Protein AF-0000000075695155 (afdb_homodimer)

Sequence (478 aa):
MLAQQLSGANAMITNLSTLFKTANVPIPSGIAAAITMAAQLIACIVGGSLDGKVKRRIMWGISCSTCFVSLLIYALNQKFNWNTVLSIILIFIYQFGFGLALAPMPWYTSPEMFPPPLRPMDSSINSMTSWVGCFVVIFIYPAMQKGIGEFGAFLFFAADALFALIFGLIVIKEAIADEETTENLDSDEEEEKKDSSSTTPENKENNQKEPEQKEESSSSSSSSSKNLDNEDSGSGVNVMLAQQLSGANAMITNLSTLFKTANVPIPSGIAAAITMAAQLIACIVGGSLDGKVKRRIMWGISCSTCFVSLLIYALNQKFNWNTVLSIILIFIYQFGFGLALAPMPWYTSPEMFPPPLRPMDSSINSMTSWVGCFVVIFIYPAMQKGIGEFGAFLFFAADALFALIFGLIVIKEAIADEETTENLDSDEEEEKKDSSSTTPENKENNQKEPEQKEESSSSSSSSSKNLDNEDSGSGVNV

Organism: Trichomonas vaginalis (strain ATCC PRA-98 / G3) (NCBI:txid412133)

pLDDT: mean 72.45, std 27.02, range [15.88, 97.0]

Foldseek 3Di:
DLLLLQLCPLVCLVCQLVLLVVLVDPDRSVVLSVVLLVLLVVLLVVLVVCVPVDWLLVQLLQLLVQLLVLLLVLLVCQVVVDHSVSNSVSSSSNSSSSSNDSPCPCLVQQLVVDPPVCSVVSNVVVVVSNVVSSVCSNVCVVVCCVPVNPSRSSNSSSVSSVVSSVVCSPPRDGPCPCVVVVVVVVVVVVVVVVVVVVPPVPPPPPPPVPPDDPDPDDPPPDDDDDDDYYDDDDDDDDD/DLLLLQLCPLVCLVCQLVLLVVLVDPDRSVVLSVVLLVLLVVLLVVLVVCVPVDWLLVQLLQLLVQLLVLLLVLLVCQVVVDHSVSNSVSSSSNSSSSSNDSPCPCLVQQLVVDDPVCSVVSNVVVVVSNVVSSVCSNVCVVVCCVPVNPSRSSNSSSVSSVVSSVVCSPPRDGPCPCVVVVVVVCVVCVVVVVVVVVVPVPPPPPPPPDDDDDDDDPDDDDPDDPDDDDDDDDDDDDD

Secondary structure (DSSP, 8-state):
-HHHHTTSHHHHHHTHHHHHHHTT-SS-HHHHHHHHHHHHHHHHHHHHHHBTTB-HHHHHHHHHHHHHHHHHHHHHHHHHT--HHHHHHHHHHHHHHIIIIITTHHHHHSGGGS-GGGHHHHHHHHHHHHHHHHHHHHHHHHHHHHHTHHHHHHHHHHHHHHHHHHHHHHH------HHHHHHHHHHHHHHHHHHHHS-----------------------------------------/-HHHHTTSHHHHHHTHHHHHHHTT-SS-HHHHHHHHHHHHHHHHHHHHHHBTTB-HHHHHHHHHHHHHHHHHHHHHHHHHT--HHHHHHHHHHHHHHIIIIITTHHHHHSGGGS-GGGHHHHHHHHHHHHHHHHHHHHHHHHHHHHHTHHHHHHHHHHHHHHHHHHHHHHH------HHHHHHHHHHHHHHHHHHHHS-----------------------------------------

Radius of gyration: 39.99 Å; Cα contacts (8 Å, |Δi|>4): 546; chains: 2; bounding box: 169×106×79 Å

Solvent-accessible surface area (backbone atoms only — not comparable to full-atom values): 25422 Å² total; per-residue (Å²): 86,53,48,50,28,46,39,38,57,59,41,44,66,76,37,33,39,58,55,33,51,75,42,62,53,96,54,60,29,65,57,54,38,51,52,39,50,48,43,17,41,52,22,12,50,52,29,20,68,36,55,88,79,47,60,56,54,55,46,41,44,51,14,25,47,41,30,21,54,27,29,44,52,39,18,48,36,63,68,66,65,71,52,48,65,54,48,52,52,29,52,40,46,25,33,29,20,35,17,34,21,54,60,24,43,52,69,51,54,55,43,70,77,43,60,79,90,47,28,48,40,46,32,10,52,46,40,31,40,34,51,50,24,42,49,49,34,57,61,43,42,63,53,30,40,73,71,54,28,65,33,47,44,30,42,52,20,16,50,33,21,47,49,39,34,58,50,42,64,68,64,55,66,65,70,74,69,38,60,56,46,53,46,41,45,46,41,42,44,44,44,46,46,46,52,55,61,63,57,52,78,73,72,76,69,78,69,77,73,69,84,74,77,78,76,76,82,80,76,82,72,87,83,90,94,81,93,85,86,90,81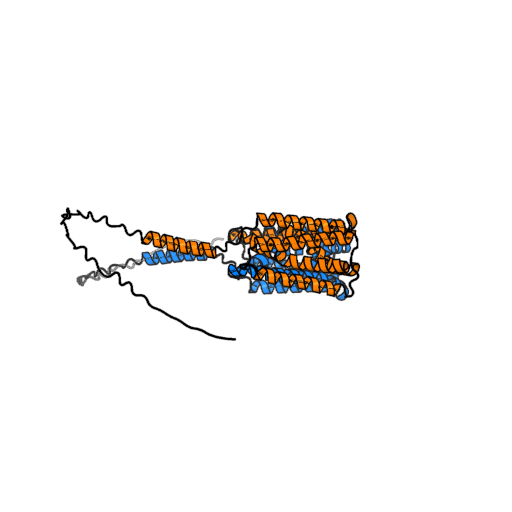,87,80,80,83,80,78,75,133,86,51,49,50,28,45,39,39,58,59,41,43,66,76,37,32,40,56,54,34,51,74,43,62,52,94,54,61,28,64,57,54,36,50,52,37,50,49,44,18,40,52,22,12,50,53,30,19,68,38,56,87,79,48,60,56,52,57,47,40,43,50,15,24,48,39,29,20,54,26,29,44,52,36,17,48,36,62,67,65,63,72,52,48,66,54,48,52,52,29,52,40,47,24,33,28,20,34,16,32,22,54,59,24,44,53,70,52,54,55,42,70,76,42,61,77,90,46,29,49,39,46,32,11,51,47,40,32,40,34,51,51,24,41,52,50,35,58,61,43,43,63,53,31,41,71,71,53,28,63,34,46,44,30,42,51,20,17,49,31,20,48,49,38,35,58,51,43,64,68,63,56,66,66,70,74,68,36,62,56,46,52,43,39,44,48,41,41,43,45,45,46,48,48,51,55,64,63,58,56,80,75,75,79,70,82,73,81,78,72,87,81,80,80,83,83,81,78,88,82,82,85,80,83,83,82,84,74,83,87,76,91,94,82,98,84,96,82,139

InterPro domains:
  IPR003663 Sugar/inositol transporter [PR00171] (4-14)
  IPR003663 Sugar/inositol transporter [PR00171] (88-109)
  IPR003663 Sugar/inositol transporter [PR00171] (111-123)
  IPR005828 Major facilitator, sugar transporter-like [PF00083] (2-175)
  IPR020846 Major facilitator superfamily domain [PS50850] (1-176)
  IPR036259 MFS transporter superfamily [G3DSA:1.20.1250.20] (1-196)
  IPR036259 MFS transporter superfamily [SSF103473] (5-177)
  IPR050549 Major Facilitator Superfamily Trehalose Transporter [PTHR48021] (1-175)

Structure (mmCIF, N/CA/C/O backbone):
data_AF-0000000075695155-model_v1
#
loop_
_entity.id
_entity.type
_entity.pdbx_description
1 polymer 'Major facilitator superfamily (MFS) profile domain-containing protein'
#
loop_
_atom_site.group_PDB
_atom_site.id
_atom_site.type_symbol
_atom_site.label_atom_id
_atom_site.label_alt_id
_atom_site.label_comp_id
_atom_site.label_asym_id
_atom_site.label_entity_id
_atom_site.label_seq_id
_atom_site.pdbx_PDB_ins_code
_atom_site.Cartn_x
_atom_site.Cartn_y
_atom_site.Cartn_z
_atom_site.occupancy
_atom_site.B_iso_or_equiv
_atom_site.auth_seq_id
_atom_site.auth_comp_id
_atom_site.auth_asym_id
_atom_site.auth_atom_id
_atom_site.pdbx_PDB_model_num
ATOM 1 N N . MET A 1 1 ? -2.428 1.471 11.227 1 89.19 1 MET A N 1
ATOM 2 C CA . MET A 1 1 ? -1.802 1.068 9.969 1 89.19 1 MET A CA 1
ATOM 3 C C . MET A 1 1 ? -1.722 -0.451 9.867 1 89.19 1 MET A C 1
ATOM 5 O O . MET A 1 1 ? -2.068 -1.024 8.828 1 89.19 1 MET A O 1
ATOM 9 N N . LEU A 1 2 ? -1.354 -1.045 10.938 1 87.69 2 LEU A N 1
ATOM 10 C CA . LEU A 1 2 ? -1.221 -2.498 10.922 1 87.69 2 LEU A CA 1
ATOM 11 C C . LEU A 1 2 ? -2.566 -3.164 10.656 1 87.69 2 LEU A C 1
ATOM 13 O O . LEU A 1 2 ? -2.656 -4.098 9.859 1 87.69 2 LEU A O 1
ATOM 17 N N . ALA A 1 3 ? -3.605 -2.65 11.305 1 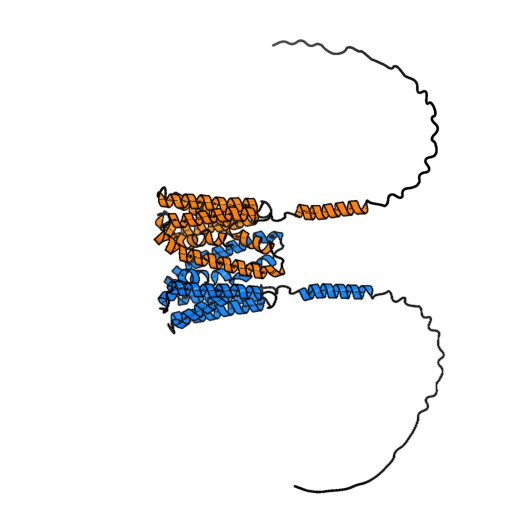88.62 3 ALA A N 1
ATOM 18 C CA . ALA A 1 3 ? -4.941 -3.211 11.117 1 88.62 3 ALA A CA 1
ATOM 19 C C . ALA A 1 3 ? -5.41 -3.051 9.68 1 88.62 3 ALA A C 1
ATOM 21 O O . ALA A 1 3 ? -6.125 -3.908 9.148 1 88.62 3 ALA A O 1
ATOM 22 N N . GLN A 1 4 ? -5.016 -1.999 9.023 1 88.5 4 GLN A N 1
ATOM 23 C CA . GLN A 1 4 ? -5.355 -1.769 7.621 1 88.5 4 GLN A CA 1
ATOM 24 C C . GLN A 1 4 ? -4.738 -2.834 6.719 1 88.5 4 GLN A C 1
ATOM 26 O O . GLN A 1 4 ? -5.418 -3.408 5.867 1 88.5 4 GLN A O 1
ATOM 31 N N . GLN A 1 5 ? -3.49 -3.174 7.035 1 87.19 5 GLN A N 1
ATOM 32 C CA . GLN A 1 5 ? -2.77 -4.082 6.148 1 87.19 5 GLN A CA 1
ATOM 33 C C . GLN A 1 5 ? -3.135 -5.535 6.438 1 87.19 5 GLN A C 1
ATOM 35 O O . GLN A 1 5 ? -3.119 -6.375 5.535 1 87.19 5 GLN A O 1
ATOM 40 N N . LEU A 1 6 ? -3.572 -5.773 7.668 1 89.38 6 LEU A N 1
ATOM 41 C CA . LEU A 1 6 ? -3.92 -7.141 8.039 1 89.38 6 LEU A CA 1
ATOM 42 C C . LEU A 1 6 ? -5.395 -7.418 7.773 1 89.38 6 LEU A C 1
ATOM 44 O O . LEU A 1 6 ? -5.891 -8.508 8.078 1 89.38 6 LEU A O 1
ATOM 48 N N . SER A 1 7 ? -6.098 -6.465 7.227 1 87.69 7 SER A N 1
ATOM 49 C CA . SER A 1 7 ? -7.531 -6.586 6.98 1 87.69 7 SER A CA 1
ATOM 50 C C . SER A 1 7 ? -7.816 -7.547 5.832 1 87.69 7 SER A C 1
ATOM 52 O O . SER A 1 7 ? -8.969 -7.91 5.59 1 87.69 7 SER A O 1
ATOM 54 N N . GLY A 1 8 ? -6.844 -8.031 5.148 1 84.12 8 GLY A N 1
ATOM 55 C CA . GLY A 1 8 ? -7.035 -9 4.086 1 84.12 8 GLY A CA 1
ATOM 56 C C . GLY A 1 8 ? -7.152 -8.367 2.713 1 84.12 8 GLY A C 1
ATOM 57 O O . GLY A 1 8 ? -7.355 -9.062 1.715 1 84.12 8 GLY A O 1
ATOM 58 N N . ALA A 1 9 ? -7.086 -7.027 2.668 1 85.62 9 ALA A N 1
ATOM 59 C CA . ALA A 1 9 ? -7.227 -6.332 1.39 1 85.62 9 ALA A CA 1
ATOM 60 C C . ALA A 1 9 ? -6.164 -6.789 0.395 1 85.62 9 ALA A C 1
ATOM 62 O O . ALA A 1 9 ? -6.473 -7.078 -0.764 1 85.62 9 ALA A O 1
ATOM 63 N N . ASN A 1 10 ? -4.973 -6.965 0.864 1 85.12 10 ASN A N 1
ATOM 64 C CA . ASN A 1 10 ? -3.889 -7.395 -0.014 1 85.12 10 ASN A CA 1
ATOM 65 C C . ASN A 1 10 ? -4.066 -8.844 -0.461 1 85.12 10 ASN A C 1
ATOM 67 O O . ASN A 1 10 ? -3.807 -9.18 -1.617 1 85.12 10 ASN A O 1
ATOM 71 N N . ALA A 1 11 ? -4.512 -9.672 0.415 1 84.5 11 ALA A N 1
ATOM 72 C CA . ALA A 1 11 ? -4.781 -11.07 0.072 1 84.5 11 ALA A CA 1
ATOM 73 C C . ALA A 1 11 ? -5.902 -11.172 -0.958 1 84.5 11 ALA A C 1
ATOM 75 O O . ALA A 1 11 ? -5.824 -11.977 -1.89 1 84.5 11 ALA A O 1
ATOM 76 N N . MET A 1 12 ? -6.875 -10.32 -0.727 1 83 12 MET A N 1
ATOM 77 C CA . MET A 1 12 ? -8.023 -10.336 -1.634 1 83 12 MET A CA 1
ATOM 78 C C . MET A 1 12 ? -7.625 -9.836 -3.02 1 83 12 MET A C 1
ATOM 80 O O . MET A 1 12 ? -7.984 -10.445 -4.027 1 83 12 MET A O 1
ATOM 84 N N . ILE A 1 13 ? -6.812 -8.836 -3.074 1 81.31 13 ILE A N 1
ATOM 85 C CA . ILE A 1 13 ? -6.426 -8.242 -4.352 1 81.31 13 ILE A CA 1
ATOM 86 C C . ILE A 1 13 ? -5.535 -9.203 -5.125 1 81.31 13 ILE A C 1
ATOM 88 O O . ILE A 1 13 ? -5.703 -9.391 -6.332 1 81.31 13 ILE A O 1
ATOM 92 N N . THR A 1 14 ? -4.688 -9.883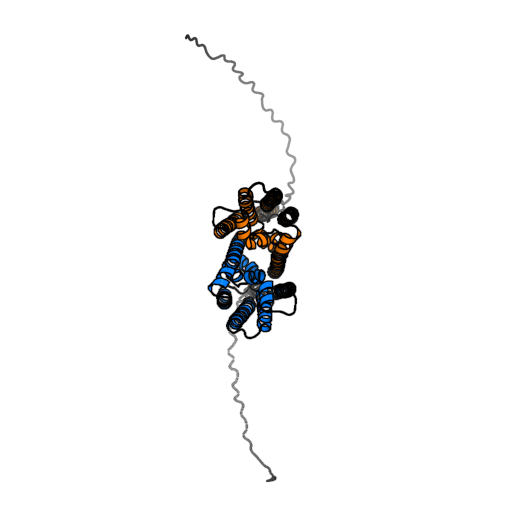 -4.414 1 82.56 14 THR A N 1
ATOM 93 C CA . THR A 1 14 ? -3.746 -10.789 -5.062 1 82.56 14 THR A CA 1
ATOM 94 C C . THR A 1 14 ? -4.449 -12.055 -5.527 1 82.56 14 THR A C 1
ATOM 96 O O . THR A 1 14 ? -3.971 -12.742 -6.434 1 82.56 14 THR A O 1
ATOM 99 N N . ASN A 1 15 ? -5.582 -12.344 -4.965 1 83.69 15 ASN A N 1
ATOM 100 C CA . ASN A 1 15 ? -6.281 -13.578 -5.297 1 83.69 15 ASN A CA 1
ATOM 101 C C . ASN A 1 15 ? -7.68 -13.305 -5.836 1 83.69 15 ASN A C 1
ATOM 103 O O . ASN A 1 15 ? -8.547 -14.18 -5.816 1 83.69 15 ASN A O 1
ATOM 107 N N . LEU A 1 16 ? -7.879 -12.148 -6.215 1 84.31 16 LEU A N 1
ATOM 108 C CA . LEU A 1 16 ? -9.219 -11.719 -6.594 1 84.31 16 LEU A CA 1
ATOM 109 C C . LEU A 1 16 ? -9.734 -12.531 -7.781 1 84.31 16 LEU A C 1
ATOM 111 O O . LEU A 1 16 ? -10.859 -13.031 -7.758 1 84.31 16 LEU A O 1
ATOM 115 N N . SER A 1 17 ? -8.922 -12.766 -8.758 1 82.5 17 SER A N 1
ATOM 116 C CA . SER A 1 17 ? -9.32 -13.516 -9.938 1 82.5 17 SER A CA 1
ATOM 117 C C . SER A 1 17 ? -9.594 -14.977 -9.602 1 82.5 17 SER A C 1
ATOM 119 O O . SER A 1 17 ? -10.547 -15.578 -10.109 1 82.5 17 SER A O 1
ATOM 121 N N . THR A 1 18 ? -8.812 -15.5 -8.766 1 81.69 18 THR A N 1
ATOM 122 C CA . THR A 1 18 ? -8.977 -16.891 -8.344 1 81.69 18 THR A CA 1
ATOM 123 C C . THR A 1 18 ? -10.258 -17.062 -7.527 1 81.69 18 THR A C 1
ATOM 125 O O . THR A 1 18 ? -10.961 -18.062 -7.664 1 81.69 18 THR A O 1
ATOM 128 N N . LEU A 1 19 ? -10.492 -16.078 -6.684 1 81.56 19 LEU A N 1
ATOM 129 C CA . LEU A 1 19 ? -11.711 -16.125 -5.879 1 81.56 19 LEU A CA 1
ATOM 130 C C . LEU A 1 19 ? -12.945 -16.109 -6.766 1 81.56 19 LEU A C 1
ATOM 132 O O . LEU A 1 19 ? -13.906 -16.844 -6.512 1 81.56 19 LEU A O 1
ATOM 136 N N . PHE A 1 20 ? -12.891 -15.383 -7.863 1 85.81 20 PHE A N 1
ATOM 137 C CA . PHE A 1 20 ? -14.039 -15.289 -8.758 1 85.81 20 PHE A CA 1
ATOM 138 C C . PHE A 1 20 ? -14.117 -16.5 -9.664 1 85.81 20 PHE A C 1
ATOM 140 O O . PHE A 1 20 ? -15.211 -16.922 -10.055 1 85.81 20 PHE A O 1
ATOM 147 N N . LYS A 1 21 ? -13.023 -17.062 -9.969 1 83 21 LYS A N 1
ATOM 148 C CA . LYS A 1 21 ? -13.016 -18.297 -10.742 1 83 21 LYS A CA 1
ATOM 149 C C . LYS A 1 21 ? -13.641 -19.438 -9.953 1 83 21 LYS A C 1
ATOM 151 O O . LYS A 1 21 ? -14.453 -20.203 -10.492 1 83 21 LYS A O 1
ATOM 156 N N . THR A 1 22 ? -13.273 -19.484 -8.719 1 78.19 22 THR A N 1
ATOM 157 C CA . THR A 1 22 ? -13.797 -20.547 -7.863 1 78.19 22 THR A CA 1
ATOM 158 C C . THR A 1 22 ? -15.297 -20.359 -7.617 1 78.19 22 THR A C 1
ATOM 160 O O . THR A 1 22 ? -16.031 -21.328 -7.477 1 78.19 22 THR A O 1
ATOM 163 N N . ALA A 1 23 ? -15.688 -19.094 -7.605 1 76.75 23 ALA A N 1
ATOM 164 C CA . ALA A 1 23 ? -17.094 -18.797 -7.406 1 76.75 23 ALA A CA 1
ATOM 165 C C . ALA A 1 23 ? -17.891 -19 -8.695 1 76.75 23 ALA A C 1
ATOM 167 O O . ALA A 1 23 ? -19.125 -18.906 -8.695 1 76.75 23 ALA A O 1
ATOM 168 N N . ASN A 1 24 ? -17.281 -19.297 -9.805 1 79.81 24 ASN A N 1
ATOM 169 C CA . ASN A 1 24 ? -17.891 -19.562 -11.094 1 79.81 24 ASN A CA 1
ATOM 170 C C . ASN A 1 24 ? -18.766 -18.391 -11.547 1 79.81 24 ASN A C 1
ATOM 172 O O . ASN A 1 24 ? -19.922 -18.594 -11.914 1 79.81 24 ASN A O 1
ATOM 176 N N . VAL A 1 25 ? -18.172 -17.281 -11.523 1 79.12 25 VAL A N 1
ATOM 177 C CA . VAL A 1 25 ? -18.891 -16.078 -11.961 1 79.12 25 VAL A CA 1
ATOM 178 C C . VAL A 1 25 ? -19.031 -16.094 -13.484 1 79.12 25 VAL A C 1
ATOM 180 O O . VAL A 1 25 ? -18.125 -16.547 -14.195 1 79.12 25 VAL A O 1
ATOM 183 N N . PRO A 1 26 ? -20.188 -15.656 -13.984 1 81.25 26 PRO A N 1
ATOM 184 C CA . PRO A 1 26 ? -20.484 -15.727 -15.422 1 81.25 26 PRO A CA 1
ATOM 185 C C . PRO A 1 26 ? -19.625 -14.773 -16.25 1 81.25 26 PRO A C 1
ATOM 187 O O . PRO A 1 26 ? -19.578 -14.875 -17.469 1 81.25 26 PRO A O 1
ATOM 190 N N . ILE A 1 27 ? -18.906 -13.891 -15.648 1 83.31 27 ILE A N 1
ATOM 191 C CA . ILE A 1 27 ? -18.031 -12.961 -16.344 1 83.31 27 ILE A CA 1
ATOM 192 C C . ILE A 1 27 ? -16.578 -13.344 -16.125 1 83.31 27 ILE A C 1
ATOM 194 O O . ILE A 1 27 ? -16.25 -14.023 -15.141 1 83.31 27 ILE A O 1
ATOM 198 N N . PRO A 1 28 ? -15.766 -12.961 -17.078 1 87.62 28 PRO A N 1
ATOM 199 C CA . PRO A 1 28 ? -14.344 -13.273 -16.859 1 87.62 28 PRO A CA 1
ATOM 200 C C . PRO A 1 28 ? -13.82 -12.766 -15.523 1 87.62 28 PRO A C 1
ATOM 202 O O . PRO A 1 28 ? -14.133 -11.641 -15.125 1 87.62 28 PRO A O 1
ATOM 205 N N . SER A 1 29 ? -13.086 -13.609 -14.828 1 86 29 SER A N 1
ATOM 206 C CA . SER A 1 29 ? -12.609 -13.352 -13.477 1 86 29 SER A CA 1
ATOM 207 C C . SER A 1 29 ? -11.773 -12.078 -13.414 1 86 29 SER A C 1
ATOM 209 O O . SER A 1 29 ? -11.812 -11.352 -12.422 1 86 29 SER A O 1
ATOM 211 N N . GLY A 1 30 ? -11.078 -11.773 -14.484 1 84.25 30 GLY A N 1
ATOM 212 C CA . GLY A 1 30 ? -10.273 -10.562 -14.531 1 84.25 30 GLY A CA 1
ATOM 213 C C . GLY A 1 30 ? -11.102 -9.297 -14.539 1 84.25 30 GLY A C 1
ATOM 214 O O . GLY A 1 30 ? -10.758 -8.312 -13.875 1 84.25 30 GLY A O 1
ATOM 215 N N . ILE A 1 31 ? -12.148 -9.375 -15.242 1 87 31 ILE A N 1
ATOM 216 C CA . ILE A 1 31 ? -13.031 -8.219 -15.344 1 87 31 ILE A CA 1
ATOM 217 C C . ILE A 1 31 ? -13.773 -8.016 -14.023 1 87 31 ILE A C 1
ATOM 219 O O . ILE A 1 31 ? -13.938 -6.883 -13.562 1 87 31 ILE A O 1
ATOM 223 N N . ALA A 1 32 ? -14.188 -9.125 -13.438 1 86.25 32 ALA A N 1
ATOM 224 C CA . ALA A 1 32 ? -14.852 -9.031 -12.141 1 86.25 32 ALA A CA 1
ATOM 225 C C . ALA A 1 32 ? -13.93 -8.406 -11.094 1 86.25 32 ALA A C 1
ATOM 227 O O . ALA A 1 32 ? -14.375 -7.605 -10.266 1 86.25 32 ALA A O 1
ATOM 228 N N . ALA A 1 33 ? -12.68 -8.766 -11.172 1 87.69 33 ALA A N 1
ATOM 229 C CA . ALA A 1 33 ? -11.68 -8.211 -10.258 1 87.69 33 ALA A CA 1
ATOM 230 C C . ALA A 1 33 ? -11.516 -6.711 -10.469 1 87.69 33 ALA A C 1
ATOM 232 O O . ALA A 1 33 ? -11.469 -5.945 -9.5 1 87.69 33 ALA A O 1
ATOM 233 N N . ALA A 1 34 ? -11.531 -6.32 -11.703 1 87.88 34 ALA A N 1
ATOM 234 C CA . ALA A 1 34 ? -11.367 -4.91 -12.039 1 87.88 34 ALA A CA 1
ATOM 235 C C . ALA A 1 34 ? -12.555 -4.086 -11.539 1 87.88 34 ALA A C 1
ATOM 237 O O . ALA A 1 34 ? -12.375 -2.982 -11.016 1 87.88 34 ALA A O 1
ATOM 238 N N . ILE A 1 35 ? -13.672 -4.625 -11.664 1 89.06 35 ILE A N 1
ATOM 239 C CA . ILE A 1 35 ? -14.883 -3.938 -11.227 1 89.06 35 ILE A CA 1
ATOM 240 C C . ILE A 1 35 ? -14.867 -3.775 -9.711 1 89.06 35 ILE A C 1
ATOM 242 O O . ILE A 1 35 ? -15.242 -2.721 -9.188 1 89.06 35 ILE A O 1
ATOM 246 N N . THR A 1 36 ? -14.461 -4.82 -9.062 1 89.44 36 THR A N 1
ATOM 247 C CA . THR A 1 36 ? -14.391 -4.793 -7.609 1 89.44 36 THR A CA 1
ATOM 248 C C . THR A 1 36 ? -13.398 -3.736 -7.133 1 89.44 36 THR A C 1
ATOM 250 O O . THR A 1 36 ? -13.68 -2.986 -6.195 1 89.44 36 THR A O 1
ATOM 253 N N . MET A 1 37 ? -12.305 -3.621 -7.812 1 89.88 37 MET A N 1
ATOM 254 C CA . MET A 1 37 ? -11.297 -2.627 -7.453 1 89.88 37 MET A CA 1
ATOM 255 C C . MET A 1 37 ? -11.797 -1.215 -7.746 1 89.88 37 MET A C 1
ATOM 257 O O . MET A 1 37 ? -11.5 -0.281 -6.996 1 89.88 37 MET A O 1
ATOM 261 N N . ALA A 1 38 ? -12.492 -1.107 -8.805 1 90.75 38 ALA A N 1
ATOM 262 C CA . ALA A 1 38 ? -13.07 0.191 -9.141 1 90.75 38 ALA A CA 1
ATOM 263 C C . ALA A 1 38 ? -14.016 0.67 -8.047 1 90.75 38 ALA A C 1
ATOM 265 O O . ALA A 1 38 ? -14.062 1.861 -7.727 1 90.75 38 ALA A O 1
ATOM 266 N N . ALA A 1 39 ? -14.727 -0.247 -7.535 1 89.88 39 ALA A N 1
ATOM 267 C CA . ALA A 1 39 ? -15.641 0.095 -6.449 1 89.88 39 ALA A CA 1
ATOM 268 C C . ALA A 1 39 ? -14.883 0.623 -5.238 1 89.88 39 ALA A C 1
ATOM 270 O O . ALA A 1 39 ? -15.312 1.579 -4.59 1 89.88 39 ALA A O 1
ATOM 271 N N . GLN A 1 40 ? -13.812 -0.006 -4.953 1 93.12 40 GLN A N 1
ATOM 272 C CA . GLN A 1 40 ? -12.984 0.443 -3.84 1 93.12 40 GLN A CA 1
ATOM 273 C C . GLN A 1 40 ? -12.445 1.852 -4.09 1 93.12 40 GLN A C 1
ATOM 275 O O . GLN A 1 40 ? -12.391 2.67 -3.168 1 93.12 40 GLN A O 1
ATOM 280 N N . LEU A 1 41 ? -12.117 2.17 -5.32 1 92.56 41 LEU A N 1
ATOM 281 C CA . LEU A 1 41 ? -11.586 3.479 -5.68 1 92.56 41 LEU A CA 1
ATOM 282 C C . LEU A 1 41 ? -12.633 4.566 -5.504 1 92.56 41 LEU A C 1
ATOM 284 O O . LEU A 1 41 ? -12.336 5.648 -4.996 1 92.56 41 LEU A O 1
ATOM 288 N N . ILE A 1 42 ? -13.766 4.254 -5.867 1 93.44 42 ILE A N 1
ATOM 289 C CA . ILE A 1 42 ? -14.867 5.195 -5.711 1 93.44 42 ILE A CA 1
ATOM 290 C C . ILE A 1 42 ? -15.133 5.441 -4.227 1 93.44 42 ILE A C 1
ATOM 292 O O . ILE A 1 42 ? -15.352 6.582 -3.809 1 93.44 42 ILE A O 1
ATOM 296 N N . ALA A 1 43 ? -15.062 4.418 -3.492 1 95 43 ALA A N 1
ATOM 297 C CA . ALA A 1 43 ? -15.289 4.535 -2.055 1 95 43 ALA A CA 1
ATOM 298 C C . ALA A 1 43 ? -14.234 5.418 -1.398 1 95 43 ALA A C 1
ATOM 300 O O . ALA A 1 43 ? -14.531 6.172 -0.469 1 95 43 ALA A O 1
ATOM 301 N N . CYS A 1 44 ? -13.055 5.336 -1.899 1 93.5 44 CYS A N 1
ATOM 302 C CA . CYS A 1 44 ? -11.984 6.168 -1.365 1 93.5 44 CYS A CA 1
ATOM 303 C C . CYS A 1 44 ? -12.289 7.645 -1.558 1 93.5 44 CYS A C 1
ATOM 305 O O . CYS A 1 44 ? -12.148 8.438 -0.627 1 93.5 44 CYS A O 1
ATOM 307 N N . ILE A 1 45 ? -12.742 7.965 -2.695 1 92.81 45 ILE A N 1
ATOM 308 C CA . ILE A 1 45 ? -13.055 9.352 -3.012 1 92.81 45 ILE A CA 1
ATOM 309 C C . ILE A 1 45 ? -14.234 9.82 -2.166 1 92.81 45 ILE A C 1
ATOM 311 O O . ILE A 1 45 ? -14.227 10.938 -1.638 1 92.81 45 ILE A O 1
ATOM 315 N N . VAL A 1 46 ? -15.164 8.969 -2.029 1 92.44 46 VAL A N 1
ATOM 316 C CA . VAL A 1 46 ? -16.328 9.289 -1.212 1 92.44 46 VAL A CA 1
ATOM 317 C C . VAL A 1 46 ? -15.898 9.516 0.236 1 92.44 46 VAL A C 1
ATOM 319 O O . VAL A 1 46 ? -16.312 10.484 0.873 1 92.44 46 VAL A O 1
ATOM 322 N N . GLY A 1 47 ? -15.047 8.672 0.752 1 91.44 47 GLY A N 1
ATOM 323 C CA . GLY A 1 47 ? -14.555 8.805 2.115 1 91.44 47 GLY A CA 1
ATOM 324 C C . GLY A 1 47 ? -13.812 10.109 2.355 1 91.44 47 GLY A C 1
ATOM 325 O O . GLY A 1 47 ? -14.047 10.789 3.357 1 91.44 47 GLY A O 1
ATOM 326 N N . GLY A 1 48 ? -12.961 10.453 1.387 1 89.5 48 GLY A N 1
ATOM 327 C CA . GLY A 1 48 ? -12.219 11.695 1.497 1 89.5 48 GLY A CA 1
ATOM 328 C C . GLY A 1 48 ? -13.102 12.922 1.469 1 89.5 48 GLY A C 1
ATOM 329 O O . GLY A 1 48 ? -12.852 13.898 2.182 1 89.5 48 GLY A O 1
ATOM 330 N N . SER A 1 49 ? -14.148 12.859 0.708 1 89.94 49 SER A N 1
ATOM 331 C CA . SER A 1 49 ? -15.062 13.992 0.579 1 89.94 49 SER A CA 1
ATOM 332 C C . SER A 1 49 ? -15.938 14.141 1.814 1 89.94 49 SER A C 1
ATOM 334 O O . SER A 1 49 ? -16.469 15.219 2.08 1 89.94 49 SER A O 1
ATOM 336 N N . LEU A 1 50 ? -16.031 13.133 2.545 1 89.56 50 LEU A N 1
ATOM 337 C CA . LEU A 1 50 ? -16.875 13.156 3.729 1 89.56 50 LEU A CA 1
ATOM 338 C C . LEU A 1 50 ? -16.109 13.641 4.945 1 89.56 50 LEU A C 1
ATOM 340 O O . LEU A 1 50 ? -16.703 13.953 5.98 1 89.56 50 LEU A O 1
ATOM 344 N N . ASP A 1 51 ? -14.812 13.742 4.676 1 84.06 51 ASP A N 1
ATOM 345 C CA . ASP A 1 51 ? -14.008 14.211 5.797 1 84.06 51 ASP A CA 1
ATOM 346 C C . ASP A 1 51 ? -14.297 15.68 6.105 1 84.06 51 ASP A C 1
ATOM 348 O O . ASP A 1 51 ? -14.312 16.516 5.199 1 84.06 51 ASP A O 1
ATOM 352 N N . GLY A 1 52 ? -14.664 16.094 7.285 1 79.75 52 GLY A N 1
ATOM 353 C CA . GLY A 1 52 ? -15.07 17.438 7.688 1 79.75 52 GLY A CA 1
ATOM 354 C C . GLY A 1 52 ? -16.578 17.594 7.812 1 79.75 52 GLY A C 1
ATOM 355 O O . GLY A 1 52 ? -17.062 18.5 8.492 1 79.75 52 GLY A O 1
ATOM 356 N N . LYS A 1 53 ? -17.281 16.703 7.109 1 86.88 53 LYS A N 1
ATOM 357 C CA . LYS A 1 53 ? -18.734 16.75 7.164 1 86.88 53 LYS A CA 1
ATOM 358 C C . LYS A 1 53 ? -19.281 15.75 8.18 1 86.88 53 LYS A C 1
ATOM 360 O O . LYS A 1 53 ? -20.328 15.984 8.789 1 86.88 53 LYS A O 1
ATOM 365 N N . VAL A 1 54 ? -18.547 14.641 8.25 1 88.62 54 VAL A N 1
ATOM 366 C CA . VAL A 1 54 ? -18.922 13.578 9.172 1 88.62 54 VAL A CA 1
ATOM 367 C C . VAL A 1 54 ? -17.797 13.336 10.164 1 88.62 54 VAL A C 1
ATOM 369 O O . VAL A 1 54 ? -16.609 13.453 9.82 1 88.62 54 VAL A O 1
ATOM 372 N N . LYS A 1 55 ? -18.219 12.977 11.359 1 88.31 55 LYS A N 1
ATOM 373 C CA . LYS A 1 55 ? -17.219 12.648 12.367 1 88.31 55 LYS A CA 1
ATOM 374 C C . LYS A 1 55 ? -16.359 11.469 11.93 1 88.31 55 LYS A C 1
ATOM 376 O O . LYS A 1 55 ? -16.875 10.484 11.398 1 88.31 55 LYS A O 1
ATOM 381 N N . ARG A 1 56 ? -15.117 11.57 12.164 1 89.31 56 ARG A N 1
ATOM 382 C CA . ARG A 1 56 ? -14.164 10.547 11.742 1 89.31 56 ARG A CA 1
ATOM 383 C C . ARG A 1 56 ? -14.43 9.227 12.461 1 89.31 56 ARG A C 1
ATOM 385 O O . ARG A 1 56 ? -14.266 8.156 11.875 1 89.31 56 ARG A O 1
ATOM 392 N N . ARG A 1 57 ? -14.914 9.336 13.695 1 89.69 57 ARG A N 1
ATOM 393 C CA . ARG A 1 57 ? -15.18 8.117 14.453 1 89.69 57 ARG A CA 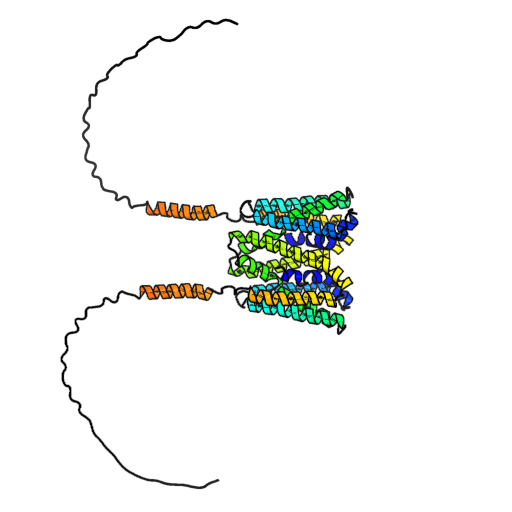1
ATOM 394 C C . ARG A 1 57 ? -16.344 7.34 13.844 1 89.69 57 ARG A C 1
ATOM 396 O O . ARG A 1 57 ? -16.328 6.105 13.82 1 89.69 57 ARG A O 1
ATOM 403 N N . ILE A 1 58 ? -17.281 8.047 13.344 1 90.62 58 ILE A N 1
ATOM 404 C CA . ILE A 1 58 ? -18.453 7.422 12.727 1 90.62 58 ILE A CA 1
ATOM 405 C C . ILE A 1 58 ? -18.062 6.812 11.383 1 90.62 58 ILE A C 1
ATOM 407 O O . ILE A 1 58 ? -18.453 5.691 11.062 1 90.62 58 ILE A O 1
ATOM 411 N N . MET A 1 59 ? -17.297 7.551 10.664 1 92.88 59 MET A N 1
ATOM 412 C CA . MET A 1 59 ? -16.859 7.043 9.367 1 92.88 59 MET A CA 1
ATOM 413 C C . MET A 1 59 ? -16 5.789 9.539 1 92.88 59 MET A C 1
ATOM 415 O O . MET A 1 59 ? -16.172 4.816 8.797 1 92.88 59 MET A O 1
ATOM 419 N N . TRP A 1 60 ? -15.109 5.855 10.5 1 93.88 60 TRP A N 1
ATOM 420 C CA . TRP A 1 60 ? -14.273 4.695 10.805 1 93.88 60 TRP A CA 1
ATOM 421 C C . TRP A 1 60 ? -15.133 3.508 11.234 1 93.88 60 TRP A C 1
ATOM 423 O O . TRP A 1 60 ? -14.922 2.385 10.773 1 93.88 60 TRP A O 1
ATOM 433 N N . GLY A 1 61 ? -16.141 3.797 12.047 1 94.06 61 GLY A N 1
ATOM 434 C CA . GLY A 1 61 ? -17.031 2.748 12.516 1 94.06 61 GLY A CA 1
ATOM 435 C C . GLY A 1 61 ? -17.812 2.084 11.391 1 94.06 61 GLY A C 1
ATOM 436 O O . GLY A 1 61 ? -17.938 0.858 11.359 1 94.06 61 GLY A O 1
ATOM 437 N N . ILE A 1 62 ? -18.266 2.842 10.492 1 94.56 62 ILE A N 1
ATOM 438 C CA . ILE A 1 62 ? -19.031 2.322 9.367 1 94.56 62 ILE A CA 1
ATOM 439 C C . ILE A 1 62 ? -18.141 1.467 8.477 1 94.56 62 ILE A C 1
ATOM 441 O O . ILE A 1 62 ? -18.516 0.369 8.062 1 94.56 62 ILE A O 1
ATOM 445 N N . SER A 1 63 ? -16.953 1.992 8.211 1 95.69 63 SER A N 1
ATOM 446 C CA . SER A 1 63 ? -16 1.279 7.363 1 95.69 63 SER A CA 1
ATOM 447 C C . SER A 1 63 ? -15.602 -0.056 7.98 1 95.69 63 SER A C 1
ATOM 449 O O . SER A 1 63 ? -15.742 -1.105 7.352 1 95.69 63 SER A O 1
ATOM 451 N N . CYS A 1 64 ? -15.258 -0.086 9.227 1 95.94 64 CYS A N 1
ATOM 452 C CA . CYS A 1 64 ? -14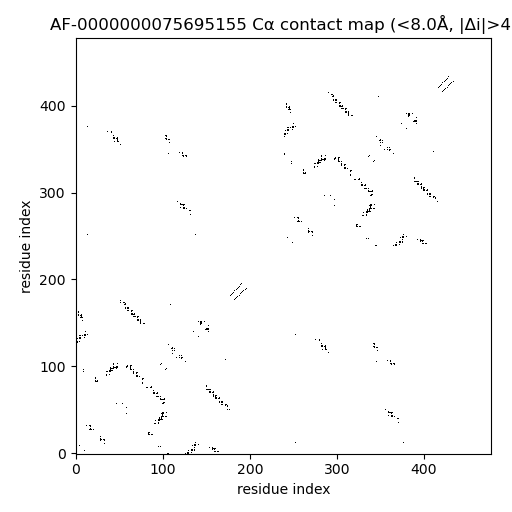.781 -1.293 9.891 1 95.94 64 CYS A CA 1
ATOM 453 C C . CYS A 1 64 ? -15.922 -2.283 10.102 1 95.94 64 CYS A C 1
ATOM 455 O O . CYS A 1 64 ? -15.727 -3.494 9.969 1 95.94 64 CYS A O 1
ATOM 457 N N . SER A 1 65 ? -17.109 -1.771 10.438 1 96.75 65 SER A N 1
ATOM 458 C CA . SER A 1 65 ? -18.25 -2.656 10.633 1 96.75 65 SER A CA 1
ATOM 459 C C . SER A 1 65 ? -18.656 -3.34 9.328 1 96.75 65 SER A C 1
ATOM 461 O O . SER A 1 65 ? -18.969 -4.531 9.32 1 96.75 65 SER A O 1
ATOM 463 N N . THR A 1 66 ? -18.688 -2.531 8.328 1 97 66 THR A N 1
ATOM 464 C CA . THR A 1 66 ? -19 -3.096 7.02 1 97 66 THR A CA 1
ATOM 465 C C . THR A 1 66 ? -18 -4.184 6.641 1 97 66 THR A C 1
ATOM 467 O O . THR A 1 66 ? -18.391 -5.25 6.156 1 97 66 THR A O 1
ATOM 470 N N . CYS A 1 67 ? -16.703 -3.975 6.902 1 96.31 67 CYS A N 1
ATOM 471 C CA . CYS A 1 67 ? -15.672 -4.961 6.602 1 96.31 67 CYS A CA 1
ATOM 472 C C . CYS A 1 67 ? -15.836 -6.199 7.477 1 96.31 67 CYS A C 1
ATOM 474 O O . CYS A 1 67 ? -15.742 -7.324 6.984 1 96.31 67 CYS A O 1
ATOM 476 N N . PHE A 1 68 ? -16.156 -5.984 8.734 1 96.94 68 PHE A N 1
ATOM 477 C CA . PHE A 1 68 ? -16.297 -7.098 9.664 1 96.94 68 PHE A CA 1
ATOM 478 C C . PHE A 1 68 ? -17.469 -7.988 9.273 1 96.94 68 PHE A C 1
ATOM 480 O O . PHE A 1 68 ? -17.312 -9.203 9.156 1 96.94 68 PHE A O 1
ATOM 487 N N . VAL A 1 69 ? -18.609 -7.387 9.023 1 96.94 69 VAL A N 1
ATOM 488 C CA . VAL A 1 69 ? -19.828 -8.141 8.734 1 96.94 69 VAL A CA 1
ATOM 489 C C . VAL A 1 69 ? -19.672 -8.867 7.398 1 96.94 69 VAL A C 1
ATOM 491 O O . VAL A 1 69 ? -20.031 -10.039 7.277 1 96.94 69 VAL A O 1
ATOM 494 N N . SER A 1 70 ? -19.156 -8.219 6.418 1 95.88 70 SER A N 1
ATOM 495 C CA . SER A 1 70 ? -19 -8.828 5.102 1 95.88 70 SER A CA 1
ATOM 496 C C . SER A 1 70 ? -18.016 -10 5.145 1 95.88 70 SER A C 1
ATOM 498 O O . SER A 1 70 ? -18.281 -11.055 4.562 1 95.88 70 SER A O 1
ATOM 500 N N . LEU A 1 71 ? -16.906 -9.836 5.906 1 95 71 LEU A N 1
ATOM 501 C C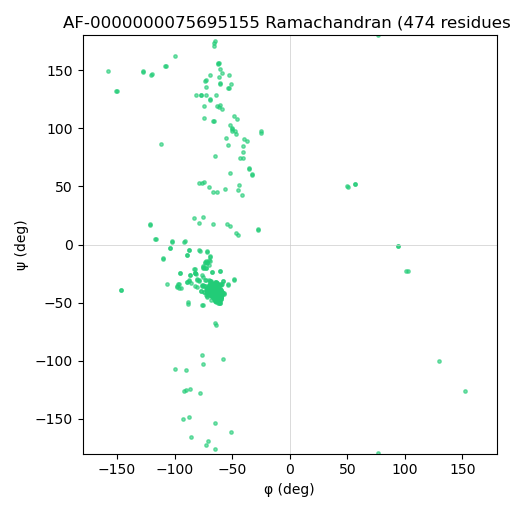A . LEU A 1 71 ? -15.906 -10.898 6 1 95 71 LEU A CA 1
ATOM 502 C C . LEU A 1 71 ? -16.453 -12.086 6.789 1 95 71 LEU A C 1
ATOM 504 O O . LEU A 1 71 ? -16.172 -13.242 6.457 1 95 71 LEU A O 1
ATOM 508 N N . LEU A 1 72 ? -17.219 -11.773 7.809 1 95.06 72 LEU A N 1
ATOM 509 C CA . LEU A 1 72 ? -17.812 -12.836 8.617 1 95.06 72 LEU A CA 1
ATOM 510 C C . LEU A 1 72 ? -18.797 -13.664 7.797 1 95.06 72 LEU A C 1
ATOM 512 O O . LEU A 1 72 ? -18.734 -14.898 7.809 1 95.06 72 LEU A O 1
ATOM 516 N N . ILE A 1 73 ? -19.672 -13 7.074 1 95.12 73 ILE A N 1
ATOM 517 C CA . ILE A 1 73 ? -20.656 -13.695 6.258 1 95.12 73 ILE A CA 1
ATOM 518 C C . ILE A 1 73 ? -19.953 -14.445 5.129 1 95.12 73 ILE A C 1
ATOM 520 O O . ILE A 1 73 ? -20.359 -15.555 4.758 1 95.12 73 ILE A O 1
ATOM 524 N N . TYR A 1 74 ? -18.906 -13.82 4.613 1 92.25 74 TYR A N 1
ATOM 525 C CA . TYR A 1 74 ? -18.141 -14.484 3.564 1 92.25 74 TYR A CA 1
ATOM 526 C C . TYR A 1 74 ? -17.516 -15.773 4.078 1 92.25 74 TYR A C 1
ATOM 528 O O . TYR A 1 74 ? -17.562 -16.797 3.404 1 92.25 74 TYR A O 1
ATOM 536 N N . ALA A 1 75 ? -16.891 -15.688 5.238 1 91.88 75 ALA A N 1
ATOM 537 C CA . ALA A 1 75 ? -16.281 -16.875 5.84 1 91.88 75 ALA A CA 1
ATOM 538 C C . ALA A 1 75 ? -17.312 -17.984 6.035 1 91.88 75 ALA A C 1
ATOM 540 O O . ALA A 1 75 ? -17.047 -19.141 5.719 1 91.88 75 ALA A O 1
ATOM 541 N N . LEU A 1 76 ? -18.469 -17.625 6.48 1 92.19 76 LEU A N 1
ATOM 542 C CA . LEU A 1 76 ? -19.531 -18.594 6.707 1 92.19 76 LEU A CA 1
ATOM 543 C C . LEU A 1 76 ? -20.047 -19.156 5.387 1 92.19 76 LEU A C 1
ATOM 545 O O . LEU A 1 76 ? -20.406 -20.344 5.309 1 92.19 76 LEU A O 1
ATOM 549 N N . ASN A 1 77 ? -20.125 -18.281 4.418 1 90.25 77 ASN A N 1
ATOM 550 C CA . ASN A 1 77 ? -20.547 -18.734 3.102 1 90.25 77 ASN A CA 1
ATOM 551 C C . ASN A 1 77 ? -19.562 -19.75 2.512 1 90.25 77 ASN A C 1
ATOM 553 O O . ASN A 1 77 ? -19.969 -20.672 1.798 1 90.25 77 ASN A O 1
ATOM 557 N N . GLN A 1 78 ? -18.312 -19.594 2.803 1 85.5 78 GLN A N 1
ATOM 558 C CA . GLN A 1 78 ? -17.312 -20.516 2.311 1 85.5 78 GLN A CA 1
ATOM 559 C C . GLN A 1 78 ? -17.391 -21.859 3.055 1 85.5 78 GLN A C 1
ATOM 561 O O . GLN A 1 78 ? -17.094 -22.906 2.486 1 85.5 78 GLN A O 1
ATOM 566 N N . LYS A 1 79 ? -17.781 -21.781 4.246 1 86.31 79 LYS A N 1
ATOM 567 C CA . LYS A 1 79 ? -17.906 -23 5.043 1 86.31 79 LYS A CA 1
ATOM 568 C C . LYS A 1 79 ? -19.172 -23.781 4.672 1 86.31 79 LYS A C 1
ATOM 570 O O . LYS A 1 79 ? -19.125 -25 4.512 1 86.31 79 LYS A O 1
ATOM 575 N N . PHE A 1 80 ? -20.25 -23.062 4.441 1 87.38 80 PHE A N 1
ATOM 576 C CA . PHE A 1 80 ? -21.547 -23.734 4.258 1 87.38 80 PHE A CA 1
ATOM 577 C C . PHE A 1 80 ? -21.938 -23.766 2.787 1 87.38 80 PHE A C 1
ATOM 579 O O . PHE A 1 80 ? -22.922 -24.391 2.412 1 87.38 80 PHE A O 1
ATOM 586 N N . ASN A 1 81 ? -21.125 -23.156 1.92 1 81.56 81 ASN A N 1
ATOM 587 C CA . ASN A 1 81 ? -21.344 -23.156 0.477 1 81.56 81 ASN A CA 1
ATOM 588 C C . ASN A 1 81 ? -22.766 -22.734 0.122 1 81.56 81 ASN A C 1
ATOM 590 O O . ASN A 1 81 ? -23.453 -23.422 -0.631 1 81.56 81 ASN A O 1
ATOM 594 N N . TRP A 1 82 ? -23.25 -21.641 0.669 1 78 82 TRP A N 1
ATOM 595 C CA . TRP A 1 82 ? -24.609 -21.141 0.45 1 78 82 TRP A CA 1
ATOM 596 C C . TRP A 1 82 ? -24.812 -20.75 -1.008 1 78 82 TRP A C 1
ATOM 598 O O . TRP A 1 82 ? -25.719 -21.25 -1.674 1 78 82 TRP A O 1
ATOM 608 N N . ASN A 1 83 ? -24.188 -19.703 -1.491 1 79.75 83 ASN A N 1
ATOM 609 C CA . ASN A 1 83 ? -24.375 -19.125 -2.82 1 79.75 83 ASN A CA 1
ATOM 610 C C . ASN A 1 83 ? -23.094 -18.469 -3.33 1 79.75 83 ASN A C 1
ATOM 612 O O . ASN A 1 83 ? -22.453 -17.719 -2.605 1 79.75 83 ASN A O 1
ATOM 616 N N . THR A 1 84 ? -22.828 -18.797 -4.457 1 79.12 84 THR A N 1
ATOM 617 C CA . THR A 1 84 ? -21.641 -18.25 -5.117 1 79.12 84 THR A CA 1
ATOM 618 C C . THR A 1 84 ? -21.797 -16.75 -5.367 1 79.12 84 THR A C 1
ATOM 620 O O . THR A 1 84 ? -20.844 -15.992 -5.227 1 79.12 84 THR A O 1
ATOM 623 N N . VAL A 1 85 ? -23.016 -16.406 -5.629 1 82.12 85 VAL A N 1
ATOM 624 C CA . VAL A 1 85 ? -23.281 -15.008 -5.922 1 82.12 85 VAL A CA 1
ATOM 625 C C . VAL A 1 85 ? -23.094 -14.172 -4.66 1 82.12 85 VAL A C 1
ATOM 627 O O . VAL A 1 85 ? -22.641 -13.031 -4.727 1 82.12 85 VAL A O 1
ATOM 630 N N . LEU A 1 86 ? -23.375 -14.805 -3.588 1 87.06 86 LEU A N 1
ATOM 631 C CA . LEU A 1 86 ? -23.219 -14.117 -2.311 1 87.06 86 LEU A CA 1
ATOM 632 C C . LEU A 1 86 ? -21.75 -13.773 -2.055 1 87.06 86 LEU A C 1
ATOM 634 O O . LEU A 1 86 ? -21.438 -12.703 -1.525 1 87.06 86 LEU A O 1
ATOM 638 N N . SER A 1 87 ? -20.875 -14.664 -2.469 1 86 87 SER A N 1
ATOM 639 C CA . SER A 1 87 ? -19.438 -14.43 -2.299 1 86 87 SER A CA 1
ATOM 640 C C . SER A 1 87 ? -19 -13.195 -3.072 1 86 87 SER A C 1
ATOM 642 O O . SER A 1 87 ? -18.234 -12.367 -2.555 1 86 87 SER A O 1
ATOM 644 N N . ILE A 1 88 ? -19.594 -13.008 -4.195 1 85.44 88 ILE A N 1
ATOM 645 C CA . ILE A 1 88 ? -19.219 -11.891 -5.055 1 85.44 88 ILE A CA 1
ATOM 646 C C . ILE A 1 88 ? -19.703 -10.578 -4.445 1 85.44 88 ILE A C 1
ATOM 648 O O . ILE A 1 88 ? -18.953 -9.609 -4.371 1 85.44 88 ILE A O 1
ATOM 652 N N . ILE A 1 89 ? -20.828 -10.617 -4.023 1 89.5 89 ILE A N 1
ATOM 653 C CA . ILE A 1 89 ? -21.438 -9.422 -3.457 1 89.5 89 ILE A CA 1
ATOM 654 C C . ILE A 1 89 ? -20.703 -9.023 -2.182 1 89.5 89 ILE A C 1
ATOM 656 O O . ILE A 1 89 ? -20.453 -7.836 -1.945 1 89.5 89 ILE A O 1
ATOM 660 N N . LEU A 1 90 ? -20.344 -10.016 -1.419 1 92.06 90 LEU A N 1
ATOM 661 C CA . LEU A 1 90 ? -19.672 -9.75 -0.15 1 92.06 90 LEU A CA 1
ATOM 662 C C . LEU A 1 90 ? -18.266 -9.195 -0.381 1 92.06 90 LEU A C 1
ATOM 664 O O . LEU A 1 90 ? -17.812 -8.328 0.367 1 92.06 90 LEU A O 1
ATOM 668 N N . ILE A 1 91 ? -17.609 -9.68 -1.418 1 89.81 91 ILE A N 1
ATOM 669 C CA . ILE A 1 91 ? -16.281 -9.148 -1.762 1 89.81 91 ILE A CA 1
ATOM 670 C C . ILE A 1 91 ? -16.422 -7.691 -2.203 1 89.81 91 ILE A C 1
ATOM 672 O O . ILE A 1 91 ? -15.609 -6.848 -1.824 1 89.81 91 ILE A O 1
ATOM 676 N N . PHE A 1 92 ? -17.5 -7.449 -2.918 1 91.62 92 PHE A N 1
ATOM 677 C CA . PHE A 1 92 ? -17.781 -6.094 -3.381 1 91.62 92 PHE A CA 1
ATOM 678 C C . PHE A 1 92 ? -18.031 -5.16 -2.203 1 91.62 92 PHE A C 1
ATOM 680 O O . PHE A 1 92 ? -17.484 -4.062 -2.141 1 91.62 92 PHE A O 1
ATOM 687 N N . ILE A 1 93 ? -18.781 -5.586 -1.324 1 94.31 93 ILE A N 1
ATOM 688 C CA . ILE A 1 93 ? -19.125 -4.785 -0.158 1 94.31 93 ILE A CA 1
ATOM 689 C C . ILE A 1 93 ? -17.906 -4.582 0.723 1 94.31 93 ILE A C 1
ATOM 691 O O . ILE A 1 93 ? -17.688 -3.494 1.268 1 94.31 93 ILE A O 1
ATOM 695 N N . TYR A 1 94 ? -17.141 -5.582 0.867 1 95.25 94 TYR A N 1
ATOM 696 C CA . TYR A 1 94 ? -15.906 -5.488 1.648 1 95.25 94 TYR A CA 1
ATOM 697 C C . TYR A 1 94 ? -14.969 -4.434 1.067 1 95.25 94 TYR A C 1
ATOM 699 O O . TYR A 1 94 ? -14.461 -3.578 1.794 1 95.25 94 TYR A O 1
ATOM 707 N N . GLN A 1 95 ? -14.844 -4.551 -0.222 1 93.31 95 GLN A N 1
ATOM 708 C CA . GLN A 1 95 ? -13.922 -3.633 -0.875 1 93.31 95 GLN A CA 1
ATOM 709 C C . GLN A 1 95 ? -14.422 -2.195 -0.794 1 93.31 95 GLN A C 1
ATOM 711 O O . GLN A 1 95 ? -13.633 -1.264 -0.617 1 93.31 95 GLN A O 1
ATOM 716 N N . PHE A 1 96 ? -15.695 -2.027 -0.934 1 94.25 96 PHE A N 1
ATOM 717 C CA . PHE A 1 96 ? -16.297 -0.702 -0.814 1 94.25 96 PHE A CA 1
ATOM 718 C C . PHE A 1 96 ? -16.125 -0.161 0.602 1 94.25 96 PHE A C 1
ATOM 720 O O . PHE A 1 96 ? -15.742 0.996 0.79 1 94.25 96 PHE A O 1
ATOM 727 N N . GLY A 1 97 ? -16.406 -0.987 1.575 1 95.25 97 GLY A N 1
ATOM 728 C CA . GLY A 1 97 ? -16.234 -0.596 2.967 1 95.25 97 GLY A CA 1
ATOM 729 C C . GLY A 1 97 ? -14.789 -0.281 3.328 1 95.25 97 GLY A C 1
ATOM 730 O O . GLY A 1 97 ? -14.523 0.681 4.051 1 95.25 97 GLY A O 1
ATOM 731 N N . PHE A 1 98 ? -13.898 -1.032 2.807 1 95.38 98 PHE A N 1
ATOM 732 C CA . PHE A 1 98 ? -12.477 -0.835 3.053 1 95.38 98 PHE A CA 1
ATOM 733 C C . PHE A 1 98 ? -12.008 0.508 2.502 1 95.38 98 PHE A C 1
ATOM 735 O O . PHE A 1 98 ? -11.25 1.226 3.158 1 95.38 98 PHE A O 1
ATOM 742 N N . GLY A 1 99 ? -12.516 0.879 1.351 1 93.94 99 GLY A N 1
ATOM 743 C CA . GLY A 1 99 ? -12.117 2.107 0.682 1 93.94 99 GLY A CA 1
ATOM 744 C C . GLY A 1 99 ? -12.656 3.355 1.351 1 93.94 99 GLY A C 1
ATOM 745 O O . GLY A 1 99 ? -12.07 4.434 1.241 1 93.94 99 GLY A O 1
ATOM 746 N N . LEU A 1 100 ? -13.656 3.25 2.115 1 93.81 100 LEU A N 1
ATOM 747 C CA . LEU A 1 100 ? -14.336 4.402 2.699 1 93.81 100 LEU A CA 1
ATOM 748 C C . LEU A 1 100 ? -13.453 5.086 3.734 1 93.81 100 LEU A C 1
ATOM 750 O O . LEU A 1 100 ? -13.352 6.316 3.758 1 93.81 100 LEU A O 1
ATOM 754 N N . ALA A 1 101 ? -12.797 4.285 4.578 1 92.81 101 ALA A N 1
ATOM 755 C CA . ALA A 1 101 ? -12.016 4.918 5.633 1 92.81 101 ALA A CA 1
ATOM 756 C C . ALA A 1 101 ? -10.766 4.105 5.957 1 92.81 101 ALA A C 1
ATOM 758 O O . ALA A 1 101 ? -9.672 4.656 6.082 1 92.81 101 ALA A O 1
ATOM 759 N N . LEU A 1 102 ? -10.867 2.846 5.973 1 93.06 102 LEU A N 1
ATOM 760 C CA . LEU A 1 102 ? -9.75 1.989 6.363 1 93.06 102 LEU A CA 1
ATOM 761 C C . LEU A 1 102 ? -8.555 2.215 5.449 1 93.06 102 LEU A C 1
ATOM 763 O O . LEU A 1 102 ? -7.406 2.131 5.895 1 93.06 102 LEU A O 1
ATOM 767 N N . ALA A 1 103 ? -8.797 2.494 4.234 1 91.69 103 ALA A N 1
ATOM 768 C CA . ALA A 1 103 ? -7.723 2.65 3.258 1 91.69 103 ALA A CA 1
ATOM 769 C C . ALA A 1 103 ? -7.012 3.986 3.439 1 91.69 103 ALA A C 1
ATOM 771 O O . ALA A 1 103 ? -5.816 4.023 3.75 1 91.69 103 ALA A O 1
ATOM 772 N N . PRO A 1 104 ? -7.707 5.148 3.477 1 92.56 104 PRO A N 1
ATOM 773 C CA . PRO A 1 104 ? -7.02 6.441 3.486 1 92.56 104 PRO A CA 1
ATOM 774 C C . PRO A 1 104 ? -6.82 6.992 4.895 1 92.56 104 PRO A C 1
ATOM 776 O O . PRO A 1 104 ? -5.883 7.758 5.137 1 92.56 104 PRO A O 1
ATOM 779 N N . MET A 1 105 ? -7.555 6.648 5.828 1 90.75 105 MET A N 1
ATOM 780 C CA . MET A 1 105 ? -7.641 7.375 7.094 1 90.75 105 MET A CA 1
ATOM 781 C C . MET A 1 105 ? -6.371 7.18 7.918 1 90.75 105 MET A C 1
ATOM 783 O O . MET A 1 105 ? -5.879 8.125 8.539 1 90.75 105 MET A O 1
ATOM 787 N N . PRO A 1 106 ? -5.828 6.02 7.961 1 89.88 106 PRO A N 1
ATOM 788 C CA . PRO A 1 106 ? -4.609 5.863 8.758 1 89.88 106 PRO A CA 1
ATOM 789 C C . PRO A 1 106 ? -3.469 6.754 8.266 1 89.88 106 PRO A C 1
ATOM 791 O O . PRO A 1 106 ? -2.607 7.152 9.055 1 89.88 106 PRO A O 1
ATOM 794 N N . TRP A 1 107 ? -3.533 7.129 7.066 1 89.19 107 TRP A N 1
ATOM 795 C CA . TRP A 1 107 ? -2.434 7.887 6.477 1 89.19 107 TRP A CA 1
ATOM 796 C C . TRP A 1 107 ? -2.535 9.367 6.844 1 89.19 107 TRP A C 1
ATOM 798 O O . TRP A 1 107 ? -1.529 10.078 6.852 1 89.19 107 TRP A O 1
ATOM 808 N N . TYR A 1 108 ? -3.736 9.883 7.141 1 87.75 108 TYR A N 1
ATOM 809 C CA . TYR A 1 108 ? -3.795 11.312 7.457 1 87.75 108 TYR A CA 1
ATOM 810 C C . TYR A 1 108 ? -4.094 11.523 8.938 1 87.75 108 TYR A C 1
ATOM 812 O O . TYR A 1 108 ? -3.932 12.633 9.453 1 87.75 108 TYR A O 1
ATOM 820 N N . THR A 1 109 ? -4.477 10.508 9.641 1 86.88 109 THR A N 1
ATOM 821 C CA . THR A 1 109 ? -4.719 10.656 11.07 1 86.88 109 THR A CA 1
ATOM 822 C C . THR A 1 109 ? -3.43 10.445 11.859 1 86.88 109 THR A C 1
ATOM 824 O O . THR A 1 109 ? -3.215 11.078 12.891 1 86.88 109 THR A O 1
ATOM 827 N N . SER A 1 110 ? -2.535 9.602 11.352 1 87.19 110 SER A N 1
ATOM 828 C CA . SER A 1 110 ? -1.305 9.281 12.07 1 87.19 110 SER A CA 1
ATOM 829 C C . SER A 1 110 ? -0.38 10.492 12.141 1 87.19 110 SER A C 1
ATOM 831 O O . SER A 1 110 ? 0.104 10.852 13.219 1 87.19 110 SER A O 1
ATOM 833 N N . PRO A 1 111 ? -0.176 11.227 11.086 1 84.31 111 PRO A N 1
ATOM 834 C CA . PRO A 1 111 ? 0.719 12.383 11.172 1 84.31 111 PRO A CA 1
ATOM 835 C C . PRO A 1 111 ? 0.16 13.5 12.055 1 84.31 111 PRO A C 1
ATOM 837 O O . PRO A 1 111 ? 0.923 14.297 12.602 1 84.31 111 PRO A O 1
ATOM 840 N N . GLU A 1 112 ? -1.111 13.547 12.211 1 81.88 112 GLU A N 1
ATOM 841 C CA . GLU A 1 112 ? -1.75 14.586 13.008 1 81.88 112 GLU A CA 1
ATOM 842 C C . GLU A 1 112 ? -1.445 14.414 14.492 1 81.88 112 GLU A C 1
ATOM 844 O O . GLU A 1 112 ? -1.63 15.336 15.281 1 81.88 112 GLU A O 1
ATOM 849 N N . MET A 1 113 ? -0.938 13.258 14.836 1 82.94 113 MET A N 1
ATOM 850 C CA . MET A 1 113 ? -0.651 12.977 16.234 1 82.94 113 MET A CA 1
ATOM 851 C C . MET A 1 113 ? 0.75 13.453 16.609 1 82.94 113 MET A C 1
ATOM 853 O O . MET A 1 113 ? 1.095 13.508 17.797 1 82.94 113 MET A O 1
ATOM 857 N N . PHE A 1 114 ? 1.476 13.914 15.664 1 84.62 114 PHE A N 1
ATOM 858 C CA . PHE A 1 114 ? 2.865 14.297 15.883 1 84.62 114 PHE A CA 1
ATOM 859 C C . PHE A 1 114 ? 3.117 15.719 15.398 1 84.62 114 PHE A C 1
ATOM 861 O O . PHE A 1 114 ? 2.436 16.203 14.484 1 84.62 114 PHE A O 1
ATOM 868 N N . PRO A 1 115 ? 4.066 16.391 16.078 1 85 115 PRO A N 1
ATOM 869 C CA . PRO A 1 115 ? 4.449 17.719 15.562 1 85 115 PRO A CA 1
ATOM 870 C C . PRO A 1 115 ? 5.051 17.656 14.156 1 85 115 PRO A C 1
ATOM 872 O O . PRO A 1 115 ? 5.531 16.594 13.734 1 85 115 PRO A O 1
ATOM 875 N N . PRO A 1 116 ? 5 18.703 13.398 1 81.75 116 PRO A N 1
ATOM 876 C CA . PRO A 1 116 ? 5.387 18.75 11.992 1 81.75 116 PRO A CA 1
ATOM 877 C C . PRO A 1 116 ? 6.797 18.219 11.75 1 81.75 116 PRO A C 1
ATOM 879 O O . PRO A 1 116 ? 7.02 17.453 10.797 1 81.75 116 PRO A O 1
ATOM 882 N N . PRO A 1 117 ? 7.73 18.422 12.656 1 84.25 117 PRO A N 1
ATOM 883 C CA . PRO A 1 117 ? 9.078 17.938 12.367 1 84.25 117 PRO A CA 1
ATOM 884 C C . PRO A 1 117 ? 9.195 16.406 12.461 1 84.25 117 PRO A C 1
ATOM 886 O O . PRO A 1 117 ? 10.141 15.82 11.93 1 84.25 117 PRO A O 1
ATOM 889 N N . LEU A 1 118 ? 8.227 15.742 13.047 1 87.94 118 LEU A N 1
ATOM 890 C CA . LEU A 1 118 ? 8.289 14.297 13.258 1 87.94 118 LEU A CA 1
ATOM 891 C C . LEU A 1 118 ? 7.422 13.562 12.234 1 87.94 118 LEU A C 1
ATOM 893 O O . LEU A 1 118 ? 7.402 12.336 12.195 1 87.94 118 LEU A O 1
ATOM 897 N N . ARG A 1 119 ? 6.84 14.289 11.344 1 86 119 ARG A N 1
ATOM 898 C CA . ARG A 1 119 ? 5.902 13.695 10.398 1 86 119 ARG A CA 1
ATOM 899 C C . ARG A 1 119 ? 6.629 12.82 9.383 1 86 119 ARG A C 1
ATOM 901 O O . ARG A 1 119 ? 6.145 11.742 9.023 1 86 119 ARG A O 1
ATOM 908 N N . PRO A 1 120 ? 7.816 13.242 8.992 1 87.19 120 PRO A N 1
ATOM 909 C CA . PRO A 1 120 ? 8.523 12.328 8.094 1 87.19 120 PRO A CA 1
ATOM 910 C C . PRO A 1 120 ? 8.891 11 8.766 1 87.19 120 PRO A C 1
ATOM 912 O O . PRO A 1 120 ? 8.805 9.945 8.141 1 87.19 120 PRO A O 1
ATOM 915 N N . MET A 1 121 ? 9.266 11.039 9.961 1 90.25 121 MET A N 1
ATOM 916 C CA . MET A 1 121 ? 9.547 9.812 10.695 1 90.25 121 MET A CA 1
ATOM 917 C C . MET A 1 121 ? 8.281 8.984 10.875 1 90.25 121 MET A C 1
ATOM 919 O O . MET A 1 121 ? 8.32 7.754 10.758 1 90.25 121 MET A O 1
ATOM 923 N N . ASP A 1 122 ? 7.188 9.648 11.141 1 91.06 122 ASP A N 1
ATOM 924 C CA . ASP A 1 122 ? 5.902 8.961 11.227 1 91.06 122 ASP A CA 1
ATOM 925 C C . ASP A 1 122 ? 5.559 8.258 9.922 1 91.06 122 ASP A C 1
ATOM 927 O O . ASP A 1 122 ? 5.148 7.094 9.922 1 91.06 122 ASP A O 1
ATOM 931 N N . SER A 1 123 ? 5.789 8.914 8.836 1 91.25 123 SER A N 1
ATOM 932 C CA . SER A 1 123 ? 5.492 8.344 7.527 1 91.25 123 SER A CA 1
ATOM 933 C C . SER A 1 123 ? 6.375 7.129 7.242 1 91.25 123 SER A C 1
ATOM 935 O O . SER A 1 123 ? 5.918 6.152 6.648 1 91.25 123 SER A O 1
ATOM 937 N N . SER A 1 124 ? 7.609 7.262 7.707 1 91.94 124 SER A N 1
ATOM 938 C CA . SER A 1 124 ? 8.523 6.145 7.516 1 91.94 124 SER A CA 1
ATOM 939 C C . SER A 1 124 ? 8.094 4.926 8.328 1 91.94 124 SER A C 1
ATOM 941 O O . SER A 1 124 ? 8.109 3.801 7.828 1 91.94 124 SER A O 1
ATOM 943 N N . ILE A 1 125 ? 7.684 5.121 9.5 1 93.25 125 ILE A N 1
ATOM 944 C CA . ILE A 1 125 ? 7.242 4.035 10.359 1 93.25 125 ILE A CA 1
ATOM 945 C C . ILE A 1 125 ? 5.941 3.443 9.82 1 93.25 125 ILE A C 1
ATOM 947 O O . ILE A 1 125 ? 5.766 2.223 9.805 1 93.25 125 ILE A O 1
ATOM 951 N N . ASN A 1 126 ? 5.059 4.309 9.398 1 92.62 126 ASN A N 1
ATOM 952 C CA . ASN A 1 126 ? 3.809 3.844 8.805 1 92.62 126 ASN A CA 1
ATOM 953 C C . ASN A 1 126 ? 4.059 3.039 7.531 1 92.62 126 ASN A C 1
ATOM 955 O O . ASN A 1 126 ? 3.41 2.018 7.301 1 92.62 126 ASN A O 1
ATOM 959 N N . SER A 1 127 ? 4.988 3.562 6.77 1 91.31 127 SER A N 1
ATOM 960 C CA . SER A 1 127 ? 5.336 2.848 5.547 1 91.31 127 SER A CA 1
ATOM 961 C C . SER A 1 127 ? 5.926 1.476 5.859 1 91.31 127 SER A C 1
ATOM 963 O O . SER A 1 127 ? 5.551 0.478 5.238 1 91.31 127 SER A O 1
ATOM 965 N N . MET A 1 128 ? 6.77 1.468 6.84 1 91.75 128 MET A N 1
ATOM 966 C CA . MET A 1 128 ? 7.359 0.201 7.266 1 91.75 128 MET A CA 1
ATOM 967 C C . MET A 1 128 ? 6.281 -0.767 7.742 1 91.75 128 MET A C 1
ATOM 969 O O . MET A 1 128 ? 6.27 -1.936 7.352 1 91.75 128 MET A O 1
ATOM 973 N N . THR A 1 129 ? 5.41 -0.25 8.555 1 92 129 THR A N 1
ATOM 974 C CA . THR A 1 129 ? 4.332 -1.074 9.086 1 92 129 THR A CA 1
ATOM 975 C C . THR A 1 129 ? 3.424 -1.566 7.969 1 92 129 THR A C 1
ATOM 977 O O . THR A 1 129 ? 2.988 -2.721 7.973 1 92 129 THR A O 1
ATOM 980 N N . SER A 1 130 ? 3.225 -0.713 7.039 1 90.19 130 SER A N 1
ATOM 981 C CA . SER A 1 130 ? 2.385 -1.049 5.895 1 90.19 130 SER A CA 1
ATOM 982 C C . SER A 1 130 ? 2.99 -2.188 5.082 1 90.19 130 SER A C 1
ATOM 984 O O . SER A 1 130 ? 2.316 -3.182 4.801 1 90.19 130 SER A O 1
ATOM 986 N N . TRP A 1 131 ? 4.266 -2.143 4.871 1 87.69 131 TRP A N 1
ATOM 987 C CA . TRP A 1 131 ? 4.914 -3.139 4.02 1 87.69 131 TRP A CA 1
ATOM 988 C C . TRP A 1 131 ? 5.117 -4.449 4.773 1 87.69 131 TRP A C 1
ATOM 990 O O . TRP A 1 131 ? 5.055 -5.527 4.184 1 87.69 131 TRP A O 1
ATOM 1000 N N . VAL A 1 132 ? 5.305 -4.305 6.031 1 88.75 132 VAL A N 1
ATOM 1001 C CA . VAL A 1 132 ? 5.367 -5.516 6.844 1 88.75 132 VAL A CA 1
ATOM 1002 C C . VAL A 1 132 ? 4.023 -6.238 6.805 1 88.75 132 VAL A C 1
ATOM 1004 O O . VAL A 1 132 ? 3.969 -7.457 6.621 1 88.75 132 VAL A O 1
ATOM 1007 N N . GLY A 1 133 ? 3.016 -5.488 7.031 1 90.31 133 GLY A N 1
ATOM 1008 C CA . GLY A 1 133 ? 1.686 -6.07 6.965 1 90.31 133 GLY A CA 1
ATOM 1009 C C . GLY A 1 133 ? 1.361 -6.672 5.609 1 90.31 133 GLY A C 1
ATOM 1010 O O . GLY A 1 133 ? 0.814 -7.773 5.531 1 90.31 133 GLY A O 1
ATOM 1011 N N . CYS A 1 134 ? 1.742 -5.918 4.586 1 86.69 134 CYS A N 1
ATOM 1012 C CA . CYS A 1 134 ? 1.524 -6.391 3.225 1 86.69 134 CYS A CA 1
ATOM 1013 C C . CYS A 1 134 ? 2.248 -7.711 2.982 1 86.69 134 CYS A C 1
ATOM 1015 O O . CYS A 1 134 ? 1.65 -8.672 2.5 1 86.69 134 CYS A O 1
ATOM 1017 N N . PHE A 1 135 ? 3.475 -7.754 3.424 1 86.31 135 PHE A N 1
ATOM 1018 C CA . PHE A 1 135 ? 4.285 -8.945 3.217 1 86.31 135 PHE A CA 1
ATOM 1019 C C . PHE A 1 135 ? 3.729 -10.125 4.004 1 86.31 135 PHE A C 1
ATOM 1021 O O . PHE A 1 135 ? 3.629 -11.234 3.482 1 86.31 135 PHE A O 1
ATOM 1028 N N . VAL A 1 136 ? 3.379 -9.898 5.145 1 87.5 136 VAL A N 1
ATOM 1029 C CA . VAL A 1 136 ? 2.873 -10.953 6.016 1 87.5 136 VAL A CA 1
ATOM 1030 C C . VAL A 1 136 ? 1.583 -11.531 5.434 1 87.5 136 VAL A C 1
ATOM 1032 O O . VAL A 1 136 ? 1.428 -12.75 5.336 1 87.5 136 VAL A O 1
ATOM 1035 N N . VAL A 1 137 ? 0.722 -10.711 4.961 1 88.75 137 VAL A N 1
ATOM 1036 C CA . VAL A 1 137 ? -0.575 -11.164 4.465 1 88.75 137 VAL A CA 1
ATOM 1037 C C . VAL A 1 137 ? -0.394 -11.898 3.141 1 88.75 137 VAL A C 1
ATOM 1039 O O . VAL A 1 137 ? -1.007 -12.945 2.918 1 88.75 137 VAL A O 1
ATOM 1042 N N . ILE A 1 138 ? 0.505 -11.391 2.299 1 83.31 138 ILE A N 1
ATOM 1043 C CA . ILE A 1 138 ? 0.715 -11.984 0.982 1 83.31 138 ILE A CA 1
ATOM 1044 C C . ILE A 1 138 ? 1.366 -13.359 1.133 1 83.31 138 ILE A C 1
ATOM 1046 O O . ILE A 1 138 ? 1.006 -14.305 0.428 1 83.31 138 ILE A O 1
ATOM 1050 N N . PHE A 1 139 ? 2.207 -13.539 2.129 1 82.56 139 PHE A N 1
ATOM 1051 C CA . PHE A 1 139 ? 2.943 -14.789 2.299 1 82.56 139 PHE A CA 1
ATOM 1052 C C . PHE A 1 139 ? 2.15 -15.766 3.152 1 82.56 139 PHE A C 1
ATOM 1054 O O . PHE A 1 139 ? 2.209 -16.984 2.928 1 82.56 139 PHE A O 1
ATOM 1061 N N . ILE A 1 140 ? 1.443 -15.234 4.012 1 83.5 140 ILE A N 1
ATOM 1062 C CA . ILE A 1 140 ? 0.784 -16.109 4.973 1 83.5 140 ILE A CA 1
ATOM 1063 C C . ILE A 1 140 ? -0.554 -16.578 4.406 1 83.5 140 ILE A C 1
ATOM 1065 O O . ILE A 1 140 ? -1.066 -17.625 4.801 1 83.5 140 ILE A O 1
ATOM 1069 N N . TYR A 1 141 ? -1.078 -15.844 3.582 1 86.88 141 TYR A N 1
ATOM 1070 C CA . TYR A 1 141 ? -2.41 -16.172 3.088 1 86.88 141 TYR A CA 1
ATOM 1071 C C . TYR A 1 141 ? -2.418 -17.531 2.398 1 86.88 141 TYR A C 1
ATOM 1073 O O . TYR A 1 141 ? -3.25 -18.391 2.709 1 86.88 141 TYR A O 1
ATOM 1081 N N . PRO A 1 142 ? -1.492 -17.812 1.44 1 81.94 142 PRO A N 1
ATOM 1082 C CA . PRO A 1 142 ? -1.487 -19.141 0.815 1 81.94 142 PRO A CA 1
ATOM 1083 C C . PRO A 1 142 ? -1.261 -20.266 1.82 1 81.94 142 PRO A C 1
ATOM 1085 O O . PRO A 1 142 ? -1.843 -21.344 1.687 1 81.94 142 PRO A O 1
ATOM 1088 N N . ALA A 1 143 ? -0.479 -19.969 2.787 1 82.88 143 ALA A N 1
ATOM 1089 C CA . ALA A 1 143 ? -0.261 -20.969 3.836 1 82.88 143 ALA A CA 1
ATOM 1090 C C . ALA A 1 143 ? -1.525 -21.172 4.664 1 82.88 143 ALA A C 1
ATOM 1092 O O . ALA A 1 143 ? -1.835 -22.297 5.062 1 82.88 143 ALA A O 1
ATOM 1093 N N . MET A 1 144 ? -2.252 -20.109 4.91 1 85.75 144 MET A N 1
ATOM 1094 C CA . MET A 1 144 ? -3.508 -20.188 5.652 1 85.75 144 MET A CA 1
ATOM 1095 C C . MET A 1 144 ? -4.566 -20.938 4.852 1 85.75 144 MET A C 1
ATOM 1097 O O . MET A 1 144 ? -5.32 -21.734 5.41 1 85.75 144 MET A O 1
ATOM 1101 N N . GLN A 1 145 ? -4.574 -20.656 3.621 1 84 145 GLN A N 1
ATOM 1102 C CA . GLN A 1 145 ? -5.531 -21.344 2.76 1 84 145 GLN A CA 1
ATOM 1103 C C . GLN A 1 145 ? -5.305 -22.859 2.77 1 84 145 GLN A C 1
ATOM 1105 O O . GLN A 1 145 ? -6.262 -23.625 2.811 1 84 145 GLN A O 1
ATOM 1110 N N . LYS A 1 146 ? -4.078 -23.266 2.775 1 84.62 146 LYS A N 1
ATOM 1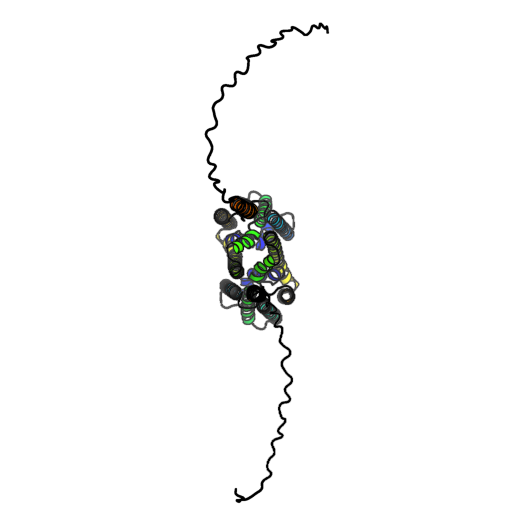111 C CA . LYS A 1 146 ? -3.729 -24.672 2.758 1 84.62 146 LYS A CA 1
ATOM 1112 C C . LYS A 1 146 ? -3.943 -25.312 4.129 1 84.62 146 LYS A C 1
ATOM 1114 O O . LYS A 1 146 ? -4.387 -26.453 4.223 1 84.62 146 LYS A O 1
ATOM 1119 N N . GLY A 1 147 ? -3.709 -24.578 5.16 1 87.56 147 GLY A N 1
ATOM 1120 C CA . GLY A 1 147 ? -3.75 -25.125 6.504 1 87.56 147 GLY A CA 1
ATOM 1121 C C . GLY A 1 147 ? -5.133 -25.078 7.129 1 87.56 147 GLY A C 1
ATOM 1122 O O . GLY A 1 147 ? -5.637 -26.094 7.609 1 87.56 147 GLY A O 1
ATOM 1123 N N . ILE A 1 148 ? -5.773 -23.859 7.09 1 87 148 ILE A N 1
ATOM 1124 C CA . ILE A 1 148 ? -7.023 -23.688 7.82 1 87 148 ILE A CA 1
ATOM 1125 C C . ILE A 1 148 ? -8.164 -23.406 6.836 1 87 148 ILE A C 1
ATOM 1127 O O . ILE A 1 148 ? -9.305 -23.203 7.246 1 87 148 ILE A O 1
ATOM 1131 N N . GLY A 1 149 ? -7.875 -23.453 5.617 1 84.81 149 GLY A N 1
ATOM 1132 C CA . GLY A 1 149 ? -8.906 -23.266 4.609 1 84.81 149 GLY A CA 1
ATOM 1133 C C . GLY A 1 149 ? -9.312 -21.828 4.422 1 84.81 149 GLY A C 1
ATOM 1134 O O . GLY A 1 149 ? -8.797 -20.938 5.105 1 84.81 149 GLY A O 1
ATOM 1135 N N . GLU A 1 150 ? -10.234 -21.625 3.535 1 84.12 150 GLU A N 1
ATOM 1136 C CA . GLU A 1 150 ? -10.734 -20.281 3.254 1 84.12 150 GLU A CA 1
ATOM 1137 C C . GLU A 1 150 ? -11.555 -19.734 4.418 1 84.12 150 GLU A C 1
ATOM 1139 O O . GLU A 1 150 ? -11.508 -18.547 4.723 1 84.12 150 GLU A O 1
ATOM 1144 N N . PHE A 1 151 ? -12.266 -20.672 5.062 1 89.06 151 PHE A N 1
ATOM 1145 C CA . PHE A 1 151 ? -13.07 -20.281 6.215 1 89.06 151 PHE A CA 1
ATOM 1146 C C . PHE A 1 151 ? -12.195 -19.719 7.32 1 89.06 151 PHE A C 1
ATOM 1148 O O . PHE A 1 151 ? -12.453 -18.609 7.82 1 89.06 151 PHE A O 1
ATOM 1155 N N . GLY A 1 152 ? -11.156 -20.406 7.637 1 90.06 152 GLY A N 1
ATOM 1156 C CA . GLY A 1 152 ? -10.258 -19.969 8.688 1 90.06 152 GLY A CA 1
ATOM 1157 C C . GLY A 1 152 ? -9.539 -18.672 8.352 1 90.06 152 GLY A C 1
ATOM 1158 O O . GLY A 1 152 ? -9.391 -17.797 9.203 1 90.06 152 GLY A O 1
ATOM 1159 N N . ALA A 1 153 ? -9.078 -18.516 7.133 1 90.19 153 ALA A N 1
ATOM 1160 C CA . ALA A 1 153 ? -8.344 -17.344 6.699 1 90.19 153 ALA A CA 1
ATOM 1161 C C . ALA A 1 153 ? -9.219 -16.094 6.789 1 90.19 153 ALA A C 1
ATOM 1163 O O . ALA A 1 153 ? -8.789 -15.062 7.328 1 90.19 153 ALA A O 1
ATOM 1164 N N . PHE A 1 154 ? -10.453 -16.234 6.371 1 92.5 154 PHE A N 1
ATOM 1165 C CA . PHE A 1 154 ? -11.312 -15.055 6.316 1 92.5 154 PHE A CA 1
ATOM 1166 C C . PHE A 1 154 ? -11.906 -14.75 7.684 1 92.5 154 PHE A C 1
ATOM 1168 O O . PHE A 1 154 ? -12.305 -13.617 7.953 1 92.5 154 PHE A O 1
ATOM 1175 N N . LEU A 1 155 ? -11.945 -15.734 8.531 1 93.19 155 LEU A N 1
ATOM 1176 C CA . LEU A 1 155 ? -12.297 -15.469 9.922 1 93.19 155 LEU A CA 1
ATOM 1177 C C . LEU A 1 155 ? -11.211 -14.641 10.609 1 93.19 155 LEU A C 1
ATOM 1179 O O . LEU A 1 155 ? -11.508 -13.781 11.43 1 93.19 155 LEU A O 1
ATOM 1183 N N . PHE A 1 156 ? -10.039 -14.977 10.289 1 93.69 156 PHE A N 1
ATOM 1184 C CA . PHE A 1 156 ? -8.914 -14.203 10.812 1 93.69 156 PHE A CA 1
ATOM 1185 C C . PHE A 1 156 ? -9.008 -12.742 10.375 1 93.69 156 PHE A C 1
ATOM 1187 O O . PHE A 1 156 ? -8.82 -11.836 11.188 1 93.69 156 PHE A O 1
ATOM 1194 N N . PHE A 1 157 ? -9.297 -12.523 9.133 1 94.44 157 PHE A N 1
ATOM 1195 C CA . PHE A 1 157 ? -9.422 -11.164 8.617 1 94.44 157 PHE A CA 1
ATOM 1196 C C . PHE A 1 157 ? -10.602 -10.453 9.266 1 94.44 157 PHE A C 1
ATOM 1198 O O . PHE A 1 157 ? -10.547 -9.25 9.523 1 94.44 157 PHE A O 1
ATOM 1205 N N . ALA A 1 158 ? -11.633 -11.25 9.484 1 95.31 158 ALA A N 1
ATOM 1206 C CA . ALA A 1 158 ? -12.789 -10.672 10.156 1 95.31 158 ALA A CA 1
ATOM 1207 C C . ALA A 1 158 ? -12.438 -10.242 11.578 1 95.31 158 ALA A C 1
ATOM 1209 O O . ALA A 1 158 ? -12.859 -9.18 12.039 1 95.31 158 ALA A O 1
ATOM 1210 N N . ALA A 1 159 ? -11.695 -11.031 12.242 1 95.44 159 ALA A N 1
ATOM 1211 C CA . ALA A 1 159 ? -11.25 -10.695 13.594 1 95.44 159 ALA A CA 1
ATOM 1212 C C . ALA A 1 159 ? -10.391 -9.43 13.594 1 95.44 159 ALA A C 1
ATOM 1214 O O . ALA A 1 159 ? -10.5 -8.602 14.5 1 95.44 159 ALA A O 1
ATOM 1215 N N . ASP A 1 160 ? -9.547 -9.336 12.602 1 95.44 160 ASP A N 1
ATOM 1216 C CA . ASP A 1 160 ? -8.719 -8.141 12.469 1 95.44 160 ASP A CA 1
ATOM 1217 C C . ASP A 1 160 ? -9.578 -6.895 12.242 1 95.44 160 ASP A C 1
ATOM 1219 O O . ASP A 1 160 ? -9.273 -5.82 12.766 1 95.44 160 ASP A O 1
ATOM 1223 N N . ALA A 1 161 ? -10.633 -7.059 11.453 1 94.88 161 ALA A N 1
ATOM 1224 C CA . ALA A 1 161 ? -11.531 -5.938 11.219 1 94.88 161 ALA A CA 1
ATOM 1225 C C . ALA A 1 161 ? -12.227 -5.508 12.508 1 94.88 161 ALA A C 1
ATOM 1227 O O . ALA A 1 161 ? -12.422 -4.312 12.75 1 94.88 161 ALA A O 1
ATOM 1228 N N . LEU A 1 162 ? -12.586 -6.465 13.297 1 95.62 162 LEU A N 1
ATOM 1229 C CA . LEU A 1 162 ? -13.195 -6.168 14.586 1 95.62 162 LEU A CA 1
ATOM 1230 C C . LEU A 1 162 ? -12.203 -5.461 15.508 1 95.62 162 LEU A C 1
ATOM 1232 O O . LEU A 1 162 ? -12.562 -4.516 16.203 1 95.62 162 LEU A O 1
ATOM 1236 N N . PHE A 1 163 ? -11.008 -5.949 15.492 1 95.69 163 PHE A N 1
ATOM 1237 C CA . PHE A 1 163 ? -9.953 -5.312 16.266 1 95.69 163 PHE A CA 1
ATOM 1238 C C . PHE A 1 163 ? -9.742 -3.871 15.82 1 95.69 163 PHE A C 1
ATOM 1240 O O . PHE A 1 163 ? -9.602 -2.969 16.641 1 95.69 163 PHE A O 1
ATOM 1247 N N . ALA A 1 164 ? -9.695 -3.656 14.531 1 94.31 164 ALA A N 1
ATOM 1248 C CA . ALA A 1 164 ? -9.539 -2.312 13.984 1 94.31 164 ALA A CA 1
ATOM 1249 C C . ALA A 1 164 ? -10.688 -1.405 14.414 1 94.31 164 ALA A C 1
ATOM 1251 O O . ALA A 1 164 ? -10.484 -0.223 14.703 1 94.31 164 ALA A O 1
ATOM 1252 N N . LEU A 1 165 ? -11.859 -1.976 14.438 1 94.12 165 LEU A N 1
ATOM 1253 C CA . LEU A 1 165 ? -13.039 -1.222 14.852 1 94.12 165 LEU A CA 1
ATOM 1254 C C . LEU A 1 165 ? -12.898 -0.747 16.297 1 94.12 165 LEU A C 1
ATOM 1256 O O . LEU A 1 165 ? -13.07 0.442 16.578 1 94.12 165 LEU A O 1
ATOM 1260 N N . ILE A 1 166 ? -12.57 -1.641 17.141 1 93.19 166 ILE A N 1
ATOM 1261 C CA . ILE A 1 166 ? -12.477 -1.326 18.562 1 93.19 166 ILE A CA 1
ATOM 1262 C C . ILE A 1 166 ? -11.305 -0.373 18.812 1 93.19 166 ILE A C 1
ATOM 1264 O O . ILE A 1 166 ? -11.445 0.618 19.531 1 93.19 166 ILE A O 1
ATOM 1268 N N . PHE A 1 167 ? -10.203 -0.627 18.203 1 90.75 167 PHE A N 1
ATOM 1269 C CA . PHE A 1 167 ? -9.008 0.187 18.375 1 90.75 167 PHE A CA 1
ATOM 1270 C C . PHE A 1 167 ? -9.227 1.596 17.844 1 90.75 167 PHE A C 1
ATOM 1272 O O . PHE A 1 167 ? -8.836 2.576 18.484 1 90.75 167 PHE A O 1
ATOM 1279 N N . GLY A 1 168 ? -9.781 1.718 16.672 1 87.62 168 GLY A N 1
ATOM 1280 C CA . GLY A 1 168 ? -10.008 3.016 16.062 1 87.62 168 GLY A CA 1
ATOM 1281 C C . GLY A 1 168 ? -10.977 3.885 16.828 1 87.62 168 GLY A C 1
ATOM 1282 O O . GLY A 1 168 ? -10.797 5.098 16.922 1 87.62 168 GLY A O 1
ATOM 1283 N N . LEU A 1 169 ? -11.953 3.254 17.484 1 85.94 169 LEU A N 1
ATOM 1284 C CA . LEU A 1 169 ? -12.945 4.012 18.234 1 85.94 169 LEU A CA 1
ATOM 1285 C C . LEU A 1 169 ? -12.344 4.582 19.516 1 85.94 169 LEU A C 1
ATOM 1287 O O . LEU A 1 169 ? -12.805 5.602 20.016 1 85.94 169 LEU A O 1
ATOM 1291 N N . ILE A 1 170 ? -11.195 4.035 19.859 1 84.88 170 ILE A N 1
ATOM 1292 C CA . ILE A 1 170 ? -10.547 4.484 21.094 1 84.88 170 ILE A CA 1
ATOM 1293 C C . ILE A 1 170 ? -9.477 5.523 20.766 1 84.88 170 ILE A C 1
ATOM 1295 O O . ILE A 1 170 ? -9.312 6.504 21.5 1 84.88 170 ILE A O 1
ATOM 1299 N N . VAL A 1 171 ? -8.82 5.359 19.672 1 81.88 171 VAL A N 1
ATOM 1300 C CA . VAL A 1 171 ? -7.625 6.152 19.406 1 81.88 171 VAL A CA 1
ATOM 1301 C C . VAL A 1 171 ? -7.996 7.363 18.547 1 81.88 171 VAL A C 1
ATOM 1303 O O . VAL A 1 171 ? -7.418 8.445 18.703 1 81.88 171 VAL A O 1
ATOM 1306 N N . ILE A 1 172 ? -8.891 7.16 17.656 1 76.38 172 ILE A N 1
ATOM 1307 C CA . ILE A 1 172 ? -9.188 8.242 16.719 1 76.38 172 ILE A CA 1
ATOM 1308 C C . ILE A 1 172 ? -9.82 9.406 17.469 1 76.38 172 ILE A C 1
ATOM 1310 O O . ILE A 1 172 ? -10.812 9.227 18.188 1 76.38 172 ILE A O 1
ATOM 1314 N N . LYS A 1 173 ? -8.969 10.461 17.625 1 65.31 173 LYS A N 1
ATOM 1315 C CA . LYS A 1 173 ? -9.477 11.711 18.188 1 65.31 173 LYS A CA 1
ATOM 1316 C C . LYS A 1 173 ? -10.266 12.492 17.141 1 65.31 173 LYS A C 1
ATOM 1318 O O . LYS A 1 173 ? -9.953 12.438 15.945 1 65.31 173 LYS A O 1
ATOM 1323 N N . GLU A 1 174 ? -11.477 12.906 17.469 1 60.12 174 GLU A N 1
ATOM 1324 C CA . GLU A 1 174 ? -12.32 13.664 16.562 1 60.12 174 GLU A CA 1
ATOM 1325 C C . GLU A 1 174 ? -11.57 14.852 15.961 1 60.12 174 GLU A C 1
ATOM 1327 O O . GLU A 1 174 ? -10.688 15.422 16.609 1 60.12 174 GLU A O 1
ATOM 1332 N N . ALA A 1 175 ? -11.102 14.727 14.781 1 53.56 175 ALA A N 1
ATOM 1333 C CA . ALA A 1 175 ? -10.586 15.914 14.102 1 53.56 175 ALA A CA 1
ATOM 1334 C C . ALA A 1 175 ? -11.227 17.188 14.664 1 53.56 175 ALA A C 1
ATOM 1336 O O . ALA A 1 175 ? -12.438 17.219 14.891 1 53.56 175 ALA A O 1
ATOM 1337 N N . ILE A 1 176 ? -10.609 17.938 15.586 1 43.69 176 ILE A N 1
ATOM 1338 C CA . ILE A 1 176 ? -11.125 19.172 16.141 1 43.69 176 ILE A CA 1
ATOM 1339 C C . ILE A 1 176 ? -11.883 19.953 15.07 1 43.69 176 ILE A C 1
ATOM 1341 O O . ILE A 1 176 ? -11.305 20.375 14.07 1 43.69 176 ILE A O 1
ATOM 1345 N N . ALA A 1 177 ? -12.906 19.609 14.508 1 42.06 177 ALA A N 1
ATOM 1346 C CA . ALA A 1 177 ? -13.734 20.719 14.047 1 42.06 177 ALA A CA 1
ATOM 1347 C C . ALA A 1 177 ? -13.523 21.953 14.914 1 42.06 177 ALA A C 1
ATOM 1349 O O . ALA A 1 177 ? -14.328 22.25 15.797 1 42.06 177 ALA A O 1
ATOM 1350 N N . ASP A 1 178 ? -12.555 22.031 15.727 1 37.66 178 ASP A N 1
ATOM 1351 C CA . ASP A 1 178 ? -12.492 23.328 16.406 1 37.66 178 ASP A CA 1
ATOM 1352 C C . ASP A 1 178 ? -12.688 24.484 15.438 1 37.66 178 ASP A C 1
ATOM 1354 O O . ASP A 1 178 ? -11.82 25.344 15.305 1 37.66 178 ASP A O 1
ATOM 1358 N N . GLU A 1 179 ? -13 24.375 14.305 1 35.97 179 GLU A N 1
ATOM 1359 C CA . GLU A 1 179 ? -13.57 25.625 13.82 1 35.97 179 GLU A CA 1
ATOM 1360 C C . GLU A 1 179 ? -14.633 26.172 14.773 1 35.97 179 GLU A C 1
ATOM 1362 O O . GLU A 1 179 ? -14.922 27.359 14.781 1 35.97 179 GLU A O 1
ATOM 1367 N N . GLU A 1 180 ? -15.32 25.375 15.492 1 36.81 180 GLU A N 1
ATOM 1368 C CA . GLU A 1 180 ? -16.141 26.047 16.5 1 36.81 180 GLU A CA 1
ATOM 1369 C C . GLU A 1 180 ? -15.297 26.531 17.672 1 36.81 180 GLU A C 1
ATOM 1371 O O . GLU A 1 180 ? -15.555 27.594 18.25 1 36.81 180 GLU A O 1
ATOM 1376 N N . THR A 1 181 ? -14.258 25.844 18.109 1 35.59 181 THR A N 1
ATOM 1377 C CA . THR A 1 181 ? -13.5 26.438 19.203 1 35.59 181 THR A CA 1
ATOM 1378 C C . THR A 1 181 ? -12.539 27.5 18.672 1 35.59 181 THR A C 1
ATOM 1380 O O . THR A 1 181 ? -12.266 28.484 19.344 1 35.59 181 THR A O 1
ATOM 1383 N N . THR A 1 182 ? -11.914 27.359 17.516 1 36.28 182 THR A N 1
ATOM 1384 C CA . THR A 1 182 ? -11.203 28.547 17.047 1 36.28 182 THR A CA 1
ATOM 1385 C C . THR A 1 182 ? -12.18 29.672 16.734 1 36.28 182 THR A C 1
ATOM 1387 O O . THR A 1 182 ? -11.859 30.844 16.922 1 36.28 182 THR A O 1
ATOM 1390 N N . GLU A 1 183 ? -13.297 29.359 16.219 1 36.22 183 GLU A N 1
ATOM 1391 C CA . GLU A 1 183 ? -14.32 30.406 16.172 1 36.22 183 GLU A CA 1
ATOM 1392 C C . GLU A 1 183 ? -14.797 30.766 17.578 1 36.22 183 GLU A C 1
ATOM 1394 O O . GLU A 1 183 ? -15.062 31.938 17.859 1 36.22 183 GLU A O 1
ATOM 1399 N N . ASN A 1 184 ? -15.023 29.766 18.438 1 39.84 184 ASN A N 1
ATOM 1400 C CA . ASN A 1 184 ? -15.414 30.156 19.797 1 39.84 184 ASN A CA 1
ATOM 1401 C C . ASN A 1 184 ? -14.227 30.656 20.609 1 39.84 184 ASN A C 1
ATOM 1403 O O . ASN A 1 184 ? -14.398 31.422 21.562 1 39.84 184 ASN A O 1
ATOM 1407 N N . LEU A 1 185 ? -13.055 30.188 20.25 1 37.56 185 LEU A N 1
ATOM 1408 C CA . LEU A 1 185 ? -11.906 30.859 20.875 1 37.56 185 LEU A CA 1
ATOM 1409 C C . LEU A 1 185 ? -11.719 32.25 20.312 1 37.56 185 LEU A C 1
ATOM 1411 O O . LEU A 1 185 ? -11.375 33.188 21.031 1 37.56 185 LEU A O 1
ATOM 1415 N N . ASP A 1 186 ? -11.906 32.375 19 1 39.44 186 ASP A N 1
ATOM 1416 C CA . ASP A 1 186 ? -11.969 33.75 18.5 1 39.44 186 ASP A CA 1
ATOM 1417 C C . ASP A 1 186 ? -13.234 34.469 18.984 1 39.44 186 ASP A C 1
ATOM 1419 O O . ASP A 1 186 ? -13.219 35.656 19.266 1 39.44 186 ASP A O 1
ATOM 1423 N N . SER A 1 187 ? -14.266 33.656 19.078 1 41.06 187 SER A N 1
ATOM 1424 C CA . SER A 1 187 ? -15.477 34.281 19.594 1 41.06 187 SER A CA 1
ATOM 1425 C C . SER A 1 187 ? -15.375 34.531 21.094 1 41.06 187 SER A C 1
ATOM 1427 O O . SER A 1 187 ? -15.828 35.562 21.609 1 41.06 187 SER A O 1
ATOM 1429 N N . ASP A 1 188 ? -14.789 33.5 21.781 1 41.56 188 ASP A N 1
ATOM 1430 C CA . ASP A 1 188 ? -14.609 33.719 23.203 1 41.56 188 ASP A CA 1
ATOM 1431 C C . ASP A 1 188 ? -13.469 34.719 23.469 1 41.56 188 ASP A C 1
ATOM 1433 O O . ASP A 1 188 ? -13.539 35.5 24.406 1 41.56 188 ASP A O 1
ATOM 1437 N N . GLU A 1 189 ? -12.453 34.625 22.609 1 42.97 189 GLU A N 1
ATOM 1438 C CA . GLU A 1 189 ? -11.453 35.688 22.734 1 42.97 189 GLU A CA 1
ATOM 1439 C C . GLU A 1 189 ? -12.016 37.031 22.266 1 42.97 189 GLU A C 1
ATOM 1441 O O . GLU A 1 189 ? -11.703 38.062 22.859 1 42.97 189 GLU A O 1
ATOM 1446 N N . GLU A 1 190 ? -12.844 36.906 21.219 1 42.56 190 GLU A N 1
ATOM 1447 C CA . GLU A 1 190 ? -13.555 38.156 20.875 1 42.56 190 GLU A CA 1
ATOM 1448 C C . GLU A 1 190 ? -14.562 38.5 21.953 1 42.56 190 GLU A C 1
ATOM 1450 O O . GLU A 1 190 ? -14.742 39.688 22.266 1 42.56 190 GLU A O 1
ATOM 1455 N N . GLU A 1 191 ? -15.211 37.406 22.469 1 43.31 191 GLU A N 1
ATOM 1456 C CA . GLU A 1 191 ? -16.141 37.719 23.562 1 43.31 191 GLU A CA 1
ATOM 1457 C C . GLU A 1 191 ? -15.391 38.094 24.828 1 43.31 191 GLU A C 1
ATOM 1459 O O . GLU A 1 191 ? -15.836 38.938 25.594 1 43.31 191 GLU A O 1
ATOM 1464 N N . GLU A 1 192 ? -14.242 37.344 25 1 43.62 192 GLU A N 1
ATOM 1465 C CA . GLU A 1 192 ? -13.461 37.719 26.172 1 43.62 192 GLU A CA 1
ATOM 1466 C C . GLU A 1 192 ? -12.789 39.094 25.953 1 43.62 192 GLU A C 1
ATOM 1468 O O . GLU A 1 192 ? -12.539 39.812 26.906 1 43.62 192 GLU A O 1
ATOM 1473 N N . LYS A 1 193 ? -12.352 39.281 24.719 1 45.97 193 LYS A N 1
ATOM 1474 C CA . LYS A 1 193 ? -11.836 40.625 24.438 1 45.97 193 LYS A CA 1
ATOM 1475 C C . LYS A 1 193 ? -12.945 41.656 24.5 1 45.97 193 LYS A C 1
ATOM 1477 O O . LYS A 1 193 ? -12.688 42.844 24.75 1 45.97 193 LYS A O 1
ATOM 1482 N N . LYS A 1 194 ? -14.117 41.219 23.984 1 45.03 194 LYS A N 1
ATOM 1483 C CA . LYS A 1 194 ? -15.234 42.156 24.078 1 45.03 194 LYS A CA 1
ATOM 1484 C C . LYS A 1 194 ? -15.625 42.375 25.547 1 45.03 194 LYS A C 1
ATOM 1486 O O . LYS A 1 194 ? -16 43.469 25.922 1 45.03 194 LYS A O 1
ATOM 1491 N N . ASP A 1 195 ? -15.617 41.25 26.281 1 42.97 195 ASP A N 1
ATOM 1492 C CA . ASP A 1 195 ? -15.977 41.438 27.688 1 42.97 195 ASP A CA 1
ATOM 1493 C C . ASP A 1 195 ? -14.906 42.219 28.438 1 42.97 195 ASP A C 1
ATOM 1495 O O . ASP A 1 195 ? -15.203 42.938 29.406 1 42.97 195 ASP A O 1
ATOM 1499 N N . SER A 1 196 ? -13.656 41.938 27.953 1 43.09 196 SER A N 1
ATOM 1500 C CA . SER A 1 196 ? -12.609 42.688 28.656 1 43.09 196 SER A CA 1
ATOM 1501 C C . SER A 1 196 ? -12.664 44.188 28.328 1 43.09 196 SER A C 1
ATOM 1503 O O . SER A 1 196 ? -12.156 45 29.078 1 43.09 196 SER A O 1
ATOM 1505 N N . SER A 1 197 ? -12.992 44.438 27.016 1 41.72 197 SER A N 1
ATOM 1506 C CA . SER A 1 197 ? -13.047 45.875 26.672 1 41.72 197 SER A CA 1
ATOM 1507 C C . SER A 1 197 ? -14.188 46.562 27.391 1 41.72 197 SER A C 1
ATOM 1509 O O . SER A 1 197 ? -14.211 47.812 27.469 1 41.72 197 SER A O 1
ATOM 1511 N N . SER A 1 198 ? -15.305 45.75 27.547 1 40.38 198 SER A N 1
ATOM 1512 C CA . SER A 1 198 ? -16.469 46.406 28.125 1 40.38 198 SER A CA 1
ATOM 1513 C C . SER A 1 198 ? -16.25 46.719 29.594 1 40.38 198 SER A C 1
ATOM 1515 O O . SER A 1 198 ? -17.141 47.219 30.281 1 40.38 198 SER A O 1
ATOM 1517 N N . THR A 1 199 ? -15.227 46 30.141 1 37.09 199 THR A N 1
ATOM 1518 C CA . THR A 1 199 ? -15.078 46.375 31.547 1 37.09 199 THR A CA 1
ATOM 1519 C C . THR A 1 199 ? -14.602 47.812 31.703 1 37.09 199 THR A C 1
ATOM 1521 O O . THR A 1 199 ? -13.406 48.094 31.578 1 37.09 199 THR A O 1
ATOM 1524 N N . THR A 1 200 ? -15.242 48.656 30.922 1 35.03 200 THR A N 1
ATOM 1525 C CA . THR A 1 200 ? -14.961 50.062 31.156 1 35.03 200 THR A CA 1
ATOM 1526 C C . THR A 1 200 ? -15 50.375 32.656 1 35.03 200 THR A C 1
ATOM 1528 O O . THR A 1 200 ? -15.891 49.938 33.344 1 35.03 200 THR A O 1
ATOM 1531 N N . PRO A 1 201 ? -13.883 50.625 33.281 1 34.59 201 PRO A N 1
ATOM 1532 C CA . PRO A 1 201 ? -13.867 50.938 34.719 1 34.59 201 PRO A CA 1
ATOM 1533 C C . PRO A 1 201 ? -15.016 51.844 35.125 1 34.59 201 PRO A C 1
ATOM 1535 O O . PRO A 1 201 ? -15.203 52.906 34.531 1 34.59 201 PRO A O 1
ATOM 1538 N N . GLU A 1 202 ? -16.266 51.25 35.312 1 33.12 202 GLU A N 1
ATOM 1539 C CA . GLU A 1 202 ? -17.375 52.031 35.812 1 33.12 202 GLU A CA 1
ATOM 1540 C C . GLU A 1 202 ? -16.891 53.031 36.844 1 33.12 202 GLU A C 1
ATOM 1542 O O . GLU A 1 202 ? -16.25 52.688 37.844 1 33.12 202 GLU A O 1
ATOM 1547 N N . ASN A 1 203 ? -16.516 54.188 36.344 1 32.41 203 ASN A N 1
ATOM 1548 C CA . ASN A 1 203 ? -16.219 55.344 37.188 1 32.41 203 ASN A CA 1
ATOM 1549 C C . ASN A 1 203 ? -17.203 55.469 38.344 1 32.41 203 ASN A C 1
ATOM 1551 O O . ASN A 1 203 ? -18.406 55.625 38.156 1 32.41 203 ASN A O 1
ATOM 1555 N N . LYS A 1 204 ? -17 54.562 39.344 1 32.56 204 LYS A N 1
ATOM 1556 C CA . LYS A 1 204 ? -17.719 54.625 40.625 1 32.56 204 LYS A CA 1
ATOM 1557 C C . LYS A 1 204 ? -18.016 56.094 41 1 32.56 204 LYS A C 1
ATOM 1559 O O . LYS A 1 204 ? -17.109 56.812 41.438 1 32.56 204 LYS A O 1
ATOM 1564 N N . GLU A 1 205 ? -18.797 56.781 40.062 1 28.92 205 GLU A N 1
ATOM 1565 C CA . GLU A 1 205 ? -19.234 58.094 40.469 1 28.92 205 GLU A CA 1
ATOM 1566 C C . GLU A 1 205 ? -19.812 58.094 41.875 1 28.92 205 GLU A C 1
ATOM 1568 O O . GLU A 1 205 ? -20.656 57.25 42.219 1 28.92 205 GLU A O 1
ATOM 1573 N N . ASN A 1 206 ? -18.984 58.469 42.844 1 30 206 ASN A N 1
ATOM 1574 C CA . ASN A 1 206 ? -19.188 58.719 44.25 1 30 206 ASN A CA 1
ATOM 1575 C C . ASN A 1 206 ? -20.484 59.469 44.531 1 30 206 ASN A C 1
ATOM 1577 O O . ASN A 1 206 ? -20.547 60.688 44.438 1 30 206 ASN A O 1
ATOM 1581 N N . ASN A 1 207 ? -21.594 58.969 43.75 1 27.39 207 ASN A N 1
ATOM 1582 C CA . ASN A 1 207 ? -22.828 59.719 43.938 1 27.39 207 ASN A CA 1
ATOM 1583 C C . ASN A 1 207 ? -23.203 59.812 45.406 1 27.39 207 ASN A C 1
ATOM 1585 O O . ASN A 1 207 ? -23.469 58.812 46.031 1 27.39 207 ASN A O 1
ATOM 1589 N N . GLN A 1 208 ? -22.656 60.781 46.062 1 27.03 208 GLN A N 1
ATOM 1590 C CA . GLN A 1 208 ? -22.969 61.312 47.375 1 27.03 208 GLN A CA 1
ATOM 1591 C C . GLN A 1 208 ? -24.469 61.469 47.562 1 27.03 208 GLN A C 1
ATOM 1593 O O . GLN A 1 208 ? -25.062 62.438 47.062 1 27.03 208 GLN A O 1
ATOM 1598 N N . LYS A 1 209 ? -25.141 60.312 47.25 1 28.08 209 LYS A N 1
ATOM 1599 C CA . LYS A 1 209 ? -26.609 60.312 47.312 1 28.08 209 LYS A CA 1
ATOM 1600 C C . LYS A 1 209 ? -27.094 60.875 48.625 1 28.08 209 LYS A C 1
ATOM 1602 O O . LYS A 1 209 ? -26.703 60.406 49.688 1 28.08 209 LYS A O 1
ATOM 1607 N N . GLU A 1 210 ? -27.438 62.156 48.531 1 25.81 210 GLU A N 1
ATOM 1608 C CA . GLU A 1 210 ? -27.953 63 49.594 1 25.81 210 GLU A CA 1
ATOM 1609 C C . GLU A 1 210 ? -29.125 62.344 50.312 1 25.81 210 GLU A C 1
ATOM 1611 O O . GLU A 1 210 ? -29.875 61.562 49.688 1 25.81 210 GLU A O 1
ATOM 1616 N N . PRO A 1 211 ? -29.219 62.406 51.594 1 26.5 211 PRO A N 1
ATOM 1617 C CA . PRO A 1 211 ? -30.031 61.781 52.625 1 26.5 211 PRO A CA 1
ATOM 1618 C C . PRO A 1 211 ? -31.531 61.969 52.406 1 26.5 211 PRO A C 1
ATOM 1620 O O . PRO A 1 211 ? -32.062 63.062 52.656 1 26.5 211 PRO A O 1
ATOM 1623 N N . GLU A 1 212 ? -31.938 61.688 51.094 1 23.91 212 GLU A N 1
ATOM 1624 C CA . GLU A 1 212 ? -33.281 62.281 50.906 1 23.91 212 GLU A CA 1
ATOM 1625 C C . GLU A 1 212 ? -34.219 61.812 52 1 23.91 212 GLU A C 1
ATOM 1627 O O . GLU A 1 212 ? -34.125 60.688 52.5 1 23.91 212 GLU A O 1
ATOM 1632 N N . GLN A 1 213 ? -35.125 62.781 52.344 1 21.59 213 GLN A N 1
ATOM 1633 C CA . GLN A 1 213 ? -36.125 63.062 53.344 1 21.59 213 GLN A CA 1
ATOM 1634 C C . GLN A 1 213 ? -37.25 62.062 53.312 1 21.59 213 GLN A C 1
ATOM 1636 O O . GLN A 1 213 ? -37.719 61.688 52.219 1 21.59 213 GLN A O 1
ATOM 1641 N N . LYS A 1 214 ? -37.5 61.344 54.312 1 22.8 214 LYS A N 1
ATOM 1642 C CA . LYS A 1 214 ? -38.312 60.219 54.844 1 22.8 214 LYS A CA 1
ATOM 1643 C C . LYS A 1 214 ? -39.781 60.469 54.562 1 22.8 214 LYS A C 1
ATOM 1645 O O . LYS A 1 214 ? -40.625 59.688 55.062 1 22.8 214 LYS A O 1
ATOM 1650 N N . GLU A 1 215 ? -40.156 61.469 53.594 1 20.14 215 GLU A N 1
ATOM 1651 C CA . GLU A 1 215 ? -41.469 61.844 54.094 1 20.14 215 GLU A CA 1
ATOM 1652 C C . GLU A 1 215 ? -42.438 60.656 54.062 1 20.14 215 GLU A C 1
ATOM 1654 O O . GLU A 1 215 ? -42.25 59.688 53.312 1 20.14 215 GLU A O 1
ATOM 1659 N N . GLU A 1 216 ? -43.438 60.688 54.906 1 20.33 216 GLU A N 1
ATOM 1660 C CA . GLU A 1 216 ? -44.438 59.938 55.719 1 20.33 216 GLU A CA 1
ATOM 1661 C C . GLU A 1 216 ? -45.594 59.469 54.844 1 20.33 216 GLU A C 1
ATOM 1663 O O . GLU A 1 216 ? -46.594 58.938 55.344 1 20.33 216 GLU A O 1
ATOM 1668 N N . SER A 1 217 ? -45.344 59.438 53.438 1 19.56 217 SER A N 1
ATOM 1669 C CA . SER A 1 217 ? -46.625 59.594 52.812 1 19.56 217 SER A CA 1
ATOM 1670 C C . SER A 1 217 ? -47.562 58.438 53.219 1 19.56 217 SER A C 1
ATOM 1672 O O . SER A 1 217 ? -47.125 57.312 53.469 1 19.56 217 SER A O 1
ATOM 1674 N N . SER A 1 218 ? -48.906 58.812 53.219 1 19.19 218 SER A N 1
ATOM 1675 C CA . SER A 1 218 ? -50.25 58.562 53.719 1 19.19 218 SER A CA 1
ATOM 1676 C C . SER A 1 218 ? -50.875 57.344 53.062 1 19.19 218 SER A C 1
ATOM 1678 O O . SER A 1 218 ? -50.812 57.219 51.812 1 19.19 218 SER A O 1
ATOM 1680 N N . SER A 1 219 ? -51.062 56.188 53.781 1 19.73 219 SER A N 1
ATOM 1681 C CA . SER A 1 219 ? -51.5 54.781 53.719 1 19.73 219 SER A CA 1
ATOM 1682 C C . SER A 1 219 ? -52.906 54.656 53.125 1 19.73 219 SER A C 1
ATOM 1684 O O . SER A 1 219 ? -53.469 53.562 53.125 1 19.73 219 SER A O 1
ATOM 1686 N N . SER A 1 220 ? -53.469 55.688 52.406 1 18.34 220 SER A N 1
ATOM 1687 C CA . SER A 1 220 ? -54.906 55.531 52.5 1 18.34 220 SER A CA 1
ATOM 1688 C C . SER A 1 220 ? -55.375 54.219 51.906 1 18.34 220 SER A C 1
ATOM 1690 O O . SER A 1 220 ? -54.938 53.844 50.812 1 18.34 220 SER A O 1
ATOM 1692 N N . SER A 1 221 ? -56 53.312 52.719 1 19.69 221 SER A N 1
ATOM 1693 C CA . SER A 1 221 ? -56.594 52 52.812 1 19.69 221 SER A CA 1
ATOM 1694 C C . SER A 1 221 ? -57.812 51.875 51.906 1 19.69 221 SER A C 1
ATOM 1696 O O . SER A 1 221 ? -58.625 50.969 52.062 1 19.69 221 SER A O 1
ATOM 1698 N N . SER A 1 222 ? -57.812 52.312 50.656 1 17.8 222 SER A N 1
ATOM 1699 C CA . SER A 1 222 ? -59.156 52.375 50.094 1 17.8 222 SER A CA 1
ATOM 1700 C C . SER A 1 222 ? -59.812 51 50.125 1 17.8 222 SER A C 1
ATOM 1702 O O . SER A 1 222 ? -59.156 49.969 49.906 1 17.8 222 SER A O 1
ATOM 1704 N N . SER A 1 223 ? -61.312 50.969 50.312 1 16.59 223 SER A N 1
ATOM 1705 C CA . SER A 1 223 ? -62.531 50.312 50.812 1 16.59 223 SER A CA 1
ATOM 1706 C C . SER A 1 223 ? -62.938 49.156 49.938 1 16.59 223 SER A C 1
ATOM 1708 O O . SER A 1 223 ? -63.188 48.062 50.438 1 16.59 223 SER A O 1
ATOM 1710 N N . SER A 1 224 ? -63.938 49.281 48.844 1 16.06 224 SER A N 1
ATOM 1711 C CA . SER A 1 224 ? -65.375 49 48.938 1 16.06 224 SER A CA 1
ATOM 1712 C C . SER A 1 224 ? -65.688 47.562 48.531 1 16.06 224 SER A C 1
ATOM 1714 O O . SER A 1 224 ? -64.875 46.875 47.906 1 16.06 224 SER A O 1
ATOM 1716 N N . SER A 1 225 ? -67 47.312 47.938 1 16.72 225 SER A N 1
ATOM 1717 C CA . SER A 1 225 ? -68.312 46.688 48.125 1 16.72 225 SER A CA 1
ATOM 1718 C C . SER A 1 225 ? -68.438 45.344 47.438 1 16.72 225 SER A C 1
ATOM 1720 O O . SER A 1 225 ? -67.688 45.125 46.438 1 16.72 225 SER A O 1
ATOM 1722 N N . LYS A 1 226 ? -69.562 44.406 47.875 1 17.84 226 LYS A N 1
ATOM 1723 C CA . LYS A 1 226 ? -70.375 43.281 48.312 1 17.84 226 LYS A CA 1
ATOM 1724 C C . LYS A 1 226 ? -71.25 42.719 47.156 1 17.84 226 LYS A C 1
ATOM 1726 O O . LYS A 1 226 ? -71.938 41.719 47.312 1 17.84 226 LYS A O 1
ATOM 1731 N N . ASN A 1 227 ? -71.812 43.375 46.156 1 16.44 227 ASN A N 1
ATOM 1732 C CA . ASN A 1 227 ? -73.25 43 45.969 1 16.44 227 ASN A CA 1
ATOM 1733 C C . ASN A 1 227 ? -73.375 41.594 45.406 1 16.44 227 ASN A C 1
ATOM 1735 O O . ASN A 1 227 ? -72.438 41.062 44.812 1 16.44 227 ASN A O 1
ATOM 1739 N N . LEU A 1 228 ? -74.812 41.219 44.938 1 16.33 228 LEU A N 1
ATOM 1740 C CA . LEU A 1 228 ? -76 40.438 45.062 1 16.33 228 LEU A CA 1
ATOM 1741 C C . LEU A 1 228 ? -76 39.312 44.031 1 16.33 228 LEU A C 1
ATOM 1743 O O . LEU A 1 228 ? -76.25 38.156 44.375 1 16.33 228 LEU A O 1
ATOM 1747 N N . ASP A 1 229 ? -76.938 39.5 42.906 1 15.88 229 ASP A N 1
ATOM 1748 C CA . ASP A 1 229 ? -78.25 38.875 42.656 1 15.88 229 ASP A CA 1
ATOM 1749 C C . ASP A 1 229 ? -78.125 37.562 41.844 1 15.88 229 ASP A C 1
ATOM 1751 O O . ASP A 1 229 ? -78.562 36.5 42.281 1 15.88 229 ASP A O 1
ATOM 1755 N N . ASN A 1 230 ? -78.938 37.562 40.625 1 16.27 230 ASN A N 1
ATOM 1756 C CA . ASN A 1 230 ? -80.188 36.906 40.219 1 16.27 230 ASN A CA 1
ATOM 1757 C C . ASN A 1 230 ? -79.875 35.562 39.531 1 16.27 230 ASN A C 1
ATOM 1759 O O . ASN A 1 230 ? -78.75 35.281 39.156 1 16.27 230 ASN A O 1
ATOM 1763 N N . GLU A 1 231 ? -80.5 35.5 38.25 1 16.05 231 GLU A N 1
ATOM 1764 C CA . GLU A 1 231 ? -81.625 34.75 37.781 1 16.05 231 GLU A CA 1
ATOM 1765 C C . GLU A 1 231 ? -81.25 33.406 37.219 1 16.05 231 GLU A C 1
ATOM 1767 O O . GLU A 1 231 ? -81.75 32.375 37.625 1 16.05 231 GLU A O 1
ATOM 1772 N N . ASP A 1 232 ? -81.375 33.344 35.844 1 17.08 232 ASP A N 1
ATOM 1773 C CA . ASP A 1 232 ? -82.438 32.625 35.125 1 17.08 232 ASP A CA 1
ATOM 1774 C C . ASP A 1 232 ? -82.062 31.172 34.875 1 17.08 232 ASP A C 1
ATOM 1776 O O . ASP A 1 232 ? -80.875 30.828 34.938 1 17.08 232 ASP A O 1
ATOM 1780 N N . SER A 1 233 ? -82.625 30.797 33.75 1 16.83 233 SER A N 1
ATOM 1781 C CA . SER A 1 233 ? -83.562 29.781 33.344 1 16.83 233 SER A CA 1
ATOM 1782 C C . SER A 1 233 ? -82.875 28.453 33.031 1 16.83 233 SER A C 1
ATOM 1784 O O . SER A 1 233 ? -83.188 27.438 33.656 1 16.83 233 SER A O 1
ATOM 1786 N N . GLY A 1 234 ? -83.25 28.156 31.766 1 16.91 234 GLY A N 1
ATOM 1787 C CA . GLY A 1 234 ? -84 27.016 31.281 1 16.91 234 GLY A CA 1
ATOM 1788 C C . GLY A 1 234 ? -83.188 25.75 31.156 1 16.91 234 GLY A C 1
ATOM 1789 O O . GLY A 1 234 ? -82 25.75 31.359 1 16.91 234 GLY A O 1
ATOM 1790 N N . SER A 1 235 ? -83.375 25.328 30 1 18.17 235 SER A N 1
ATOM 1791 C CA . SER A 1 235 ? -84.125 24.109 29.609 1 18.17 235 SER A CA 1
ATOM 1792 C C . SER A 1 235 ? -83.188 22.891 29.656 1 18.17 235 SER A C 1
ATOM 1794 O O . SER A 1 235 ? -81.938 23.031 29.688 1 18.17 235 SER A O 1
ATOM 1796 N N . GLY A 1 236 ? -83.812 22.047 29.047 1 17.47 236 GLY A N 1
ATOM 1797 C CA . GLY A 1 236 ? -84.25 20.656 28.984 1 17.47 236 GLY A CA 1
ATOM 1798 C C . GLY A 1 236 ? -83.125 19.688 28.625 1 17.47 236 GLY A C 1
ATOM 1799 O O . GLY A 1 236 ? -82.062 20.109 28.219 1 17.47 236 GLY A O 1
ATOM 1800 N N . VAL A 1 237 ? -83.688 18.688 28.484 1 19.16 237 VAL A N 1
ATOM 1801 C CA . VAL A 1 237 ? -83.688 17.219 28.562 1 19.16 237 VAL A CA 1
ATOM 1802 C C . VAL A 1 237 ? -82.75 16.688 27.484 1 19.16 237 VAL A C 1
ATOM 1804 O O . VAL A 1 237 ? -82.312 15.523 27.516 1 19.16 237 VAL A O 1
ATOM 1807 N N . ASN A 1 238 ? -83.062 17.359 26.219 1 19.17 238 ASN A N 1
ATOM 1808 C CA . ASN A 1 238 ? -83.312 16.438 25.125 1 19.17 238 ASN A CA 1
ATOM 1809 C C . ASN A 1 238 ? -82.188 15.391 25 1 19.17 238 ASN A C 1
ATOM 1811 O O . ASN A 1 238 ? -81.062 15.641 25.391 1 19.17 238 ASN A O 1
ATOM 1815 N N . VAL A 1 239 ? -82.312 14.898 23.734 1 20.06 239 VAL A N 1
ATOM 1816 C CA . VAL A 1 239 ? -81.938 13.648 23.062 1 20.06 239 VAL A CA 1
ATOM 1817 C C . VAL A 1 239 ? -80.375 13.469 23.109 1 20.06 239 VAL A C 1
ATOM 1819 O O . VAL A 1 239 ? -79.625 14.43 22.922 1 20.06 239 VAL A O 1
ATOM 1822 N N . MET B 1 1 ? 2.992 9.336 -6.273 1 89 1 MET B N 1
ATOM 1823 C CA . MET B 1 1 ? 2.365 8.133 -5.738 1 89 1 MET B CA 1
ATOM 1824 C C . MET B 1 1 ? 2.283 7.039 -6.801 1 89 1 MET B C 1
ATOM 1826 O O . MET B 1 1 ? 2.627 5.887 -6.539 1 89 1 MET B O 1
ATOM 1830 N N . LEU B 1 2 ? 1.915 7.445 -7.961 1 87.56 2 LEU B N 1
ATOM 1831 C CA . LEU B 1 2 ? 1.775 6.465 -9.031 1 87.56 2 LEU B CA 1
ATOM 1832 C C . LEU B 1 2 ? 3.117 5.82 -9.359 1 87.56 2 LEU B C 1
ATOM 1834 O O . LEU B 1 2 ? 3.201 4.602 -9.523 1 87.56 2 LEU B O 1
ATOM 1838 N N . ALA B 1 3 ? 4.16 6.637 -9.406 1 88.44 3 ALA B N 1
ATOM 1839 C CA . ALA B 1 3 ? 5.492 6.125 -9.703 1 88.44 3 ALA B CA 1
ATOM 1840 C C . ALA B 1 3 ? 5.957 5.148 -8.625 1 88.44 3 ALA B C 1
ATOM 1842 O O . ALA B 1 3 ? 6.668 4.184 -8.914 1 88.44 3 ALA B O 1
ATOM 1843 N N . GLN B 1 4 ? 5.57 5.352 -7.406 1 88.31 4 GLN B N 1
ATOM 1844 C CA . GLN B 1 4 ? 5.906 4.461 -6.301 1 88.31 4 GLN B CA 1
ATOM 1845 C C . GLN B 1 4 ? 5.277 3.082 -6.496 1 88.31 4 GLN B C 1
ATOM 1847 O O . GLN B 1 4 ? 5.953 2.061 -6.355 1 88.31 4 GLN B O 1
ATOM 1852 N N . GLN B 1 5 ? 4.023 3.109 -6.961 1 86.88 5 GLN B N 1
ATOM 1853 C CA . GLN B 1 5 ? 3.297 1.849 -7.051 1 86.88 5 GLN B CA 1
ATOM 1854 C C . GLN B 1 5 ? 3.658 1.094 -8.328 1 86.88 5 GLN B C 1
ATOM 1856 O O . GLN B 1 5 ? 3.635 -0.139 -8.352 1 86.88 5 GLN B O 1
ATOM 1861 N N . LEU B 1 6 ? 4.109 1.853 -9.32 1 89.12 6 LEU B N 1
ATOM 1862 C CA . LEU B 1 6 ? 4.453 1.22 -10.586 1 89.12 6 LEU B CA 1
ATOM 1863 C C . LEU B 1 6 ? 5.926 0.826 -10.617 1 89.12 6 LEU B C 1
ATOM 1865 O O . LEU B 1 6 ? 6.418 0.325 -11.633 1 89.12 6 LEU B O 1
ATOM 1869 N N . SER B 1 7 ? 6.637 1.045 -9.547 1 87.44 7 SER B N 1
ATOM 1870 C CA . SER B 1 7 ? 8.07 0.771 -9.477 1 87.44 7 SER B CA 1
ATOM 1871 C C . SER B 1 7 ? 8.344 -0.728 -9.43 1 87.44 7 SER B C 1
ATOM 1873 O O . SER B 1 7 ? 9.492 -1.157 -9.539 1 87.44 7 SER B O 1
ATOM 1875 N N . GLY B 1 8 ? 7.375 -1.562 -9.344 1 83.56 8 GLY B N 1
ATOM 1876 C CA . GLY B 1 8 ? 7.559 -3.004 -9.367 1 83.56 8 GLY B CA 1
ATOM 1877 C C . GLY B 1 8 ? 7.668 -3.611 -7.977 1 83.56 8 GLY B C 1
ATOM 1878 O O . GLY B 1 8 ? 7.867 -4.82 -7.836 1 83.56 8 GLY B O 1
ATOM 1879 N N . ALA B 1 9 ? 7.602 -2.75 -6.941 1 85.62 9 ALA B N 1
ATOM 1880 C CA . ALA B 1 9 ? 7.738 -3.246 -5.574 1 85.62 9 ALA B CA 1
ATOM 1881 C C . ALA B 1 9 ? 6.668 -4.285 -5.258 1 85.62 9 ALA B C 1
ATOM 1883 O O . ALA B 1 9 ? 6.969 -5.348 -4.703 1 85.62 9 ALA B O 1
ATOM 1884 N N . ASN B 1 10 ? 5.484 -4.047 -5.699 1 85.12 10 ASN B N 1
ATOM 1885 C CA . ASN B 1 10 ? 4.395 -4.98 -5.438 1 85.12 10 ASN B CA 1
ATOM 1886 C C . ASN B 1 10 ? 4.566 -6.277 -6.223 1 85.12 10 ASN B C 1
ATOM 1888 O O . ASN B 1 10 ? 4.297 -7.363 -5.707 1 85.12 10 ASN B O 1
ATOM 1892 N N . ALA B 1 11 ? 5.012 -6.172 -7.434 1 84.38 11 ALA B N 1
ATOM 1893 C CA . ALA B 1 11 ? 5.273 -7.355 -8.25 1 84.38 11 ALA B CA 1
ATOM 1894 C C . ALA B 1 11 ? 6.391 -8.203 -7.645 1 84.38 11 ALA B C 1
ATOM 1896 O O . ALA B 1 11 ? 6.309 -9.43 -7.629 1 84.38 11 ALA B O 1
ATOM 1897 N N . MET B 1 12 ? 7.367 -7.473 -7.156 1 82.94 12 MET B N 1
ATOM 1898 C CA . MET B 1 12 ? 8.508 -8.172 -6.57 1 82.94 12 MET B CA 1
ATOM 1899 C C . MET B 1 12 ? 8.109 -8.875 -5.277 1 82.94 12 MET B C 1
ATOM 1901 O O . MET B 1 12 ? 8.461 -10.031 -5.062 1 82.94 12 MET B O 1
ATOM 1905 N N . ILE B 1 13 ? 7.293 -8.234 -4.484 1 81.25 13 ILE B N 1
ATOM 1906 C CA . ILE B 1 13 ? 6.906 -8.797 -3.191 1 81.25 13 ILE B CA 1
ATOM 1907 C C . ILE B 1 13 ? 6.004 -10.008 -3.406 1 81.25 13 ILE B C 1
ATOM 1909 O O . ILE B 1 13 ? 6.168 -11.031 -2.74 1 81.25 13 ILE B O 1
ATOM 1913 N N . THR B 1 14 ? 5.164 -9.914 -4.391 1 82.5 14 THR B N 1
ATOM 1914 C CA . THR B 1 14 ? 4.219 -11 -4.637 1 82.5 14 THR B CA 1
ATOM 1915 C C . THR B 1 14 ? 4.918 -12.195 -5.281 1 82.5 14 THR B C 1
ATOM 1917 O O . THR B 1 14 ? 4.434 -13.32 -5.195 1 82.5 14 THR B O 1
ATOM 1920 N N . ASN B 1 15 ? 6.051 -11.969 -5.875 1 83.62 15 ASN B N 1
ATOM 1921 C CA . ASN B 1 15 ? 6.742 -13.047 -6.578 1 83.62 15 ASN B CA 1
ATOM 1922 C C . ASN B 1 15 ? 8.141 -13.273 -6.016 1 83.62 15 ASN B C 1
ATOM 1924 O O . ASN B 1 15 ? 9 -13.852 -6.688 1 83.62 15 ASN B O 1
ATOM 1928 N N . LEU B 1 16 ? 8.344 -12.797 -4.895 1 84.44 16 LEU B N 1
ATOM 1929 C CA . LEU B 1 16 ? 9.68 -12.805 -4.324 1 84.44 16 LEU B CA 1
ATOM 1930 C C . LEU B 1 16 ? 10.188 -14.234 -4.141 1 84.44 16 LEU B C 1
ATOM 1932 O O . LEU B 1 16 ? 11.312 -14.547 -4.531 1 84.44 16 LEU B O 1
ATOM 1936 N N . SER B 1 17 ? 9.383 -15.109 -3.676 1 82.69 17 SER B N 1
ATOM 1937 C CA . SER B 1 17 ? 9.773 -16.5 -3.453 1 82.69 17 SER B CA 1
ATOM 1938 C C . SER B 1 17 ? 10.039 -17.219 -4.77 1 82.69 17 SER B C 1
ATOM 1940 O O . SER B 1 17 ? 10.984 -18 -4.883 1 82.69 17 SER B O 1
ATOM 1942 N N . THR B 1 18 ? 9.25 -16.922 -5.711 1 81.88 18 THR B N 1
ATOM 1943 C CA . THR B 1 18 ? 9.414 -17.531 -7.031 1 81.88 18 THR B CA 1
ATOM 1944 C C . THR B 1 18 ? 10.688 -17.031 -7.699 1 81.88 18 THR B C 1
ATOM 1946 O O . THR B 1 18 ? 11.391 -17.812 -8.359 1 81.88 18 THR B O 1
ATOM 1949 N N . LEU B 1 19 ? 10.938 -15.758 -7.527 1 81.75 19 LEU B N 1
ATOM 1950 C CA . LEU B 1 19 ? 12.148 -15.188 -8.102 1 81.75 19 LEU B CA 1
ATOM 1951 C C . LEU B 1 19 ? 13.391 -15.844 -7.504 1 81.75 19 LEU B C 1
ATOM 1953 O O . LEU B 1 19 ? 14.344 -16.141 -8.219 1 81.75 19 LEU B O 1
ATOM 1957 N N . PHE B 1 20 ? 13.344 -16.188 -6.242 1 85.94 20 PHE B N 1
ATOM 1958 C CA . PHE B 1 20 ? 14.484 -16.797 -5.578 1 85.94 20 PHE B CA 1
ATOM 1959 C C . PHE B 1 20 ? 14.562 -18.281 -5.891 1 85.94 20 PHE B C 1
ATOM 1961 O O . PHE B 1 20 ? 15.656 -18.859 -5.949 1 85.94 20 PHE B O 1
ATOM 1968 N N . LYS B 1 21 ? 13.453 -18.875 -6.098 1 83.06 21 LYS B N 1
ATOM 1969 C CA . LYS B 1 21 ? 13.445 -20.266 -6.512 1 83.06 21 LYS B CA 1
ATOM 1970 C C . LYS B 1 21 ? 14.062 -20.438 -7.895 1 83.06 21 LYS B C 1
ATOM 1972 O O . LYS B 1 21 ? 14.867 -21.344 -8.109 1 83.06 21 LYS B O 1
ATOM 1977 N N . THR B 1 22 ? 13.703 -19.547 -8.75 1 78.31 22 THR B N 1
ATOM 1978 C CA . THR B 1 22 ? 14.219 -19.609 -10.109 1 78.31 22 THR B CA 1
ATOM 1979 C C . THR B 1 22 ? 15.719 -19.312 -10.133 1 78.31 22 THR B C 1
ATOM 1981 O O . THR B 1 22 ? 16.453 -19.844 -10.961 1 78.31 22 THR B O 1
ATOM 1984 N N . ALA B 1 23 ? 16.109 -18.469 -9.203 1 76.81 23 ALA B N 1
ATOM 1985 C CA . ALA B 1 23 ? 17.531 -18.125 -9.109 1 76.81 23 ALA B CA 1
ATOM 1986 C C . ALA B 1 23 ? 18.328 -19.234 -8.414 1 76.81 23 ALA B C 1
ATOM 1988 O O . ALA B 1 23 ? 19.547 -19.172 -8.359 1 76.81 23 ALA B O 1
ATOM 1989 N N . ASN B 1 24 ? 17.688 -20.25 -7.902 1 79.81 24 ASN B N 1
ATOM 1990 C CA . ASN B 1 24 ? 18.312 -21.406 -7.25 1 79.81 24 ASN B CA 1
ATOM 1991 C C . ASN B 1 24 ? 19.203 -20.969 -6.086 1 79.81 24 ASN B C 1
ATOM 1993 O O . ASN B 1 24 ? 20.359 -21.391 -5.992 1 79.81 24 ASN B O 1
ATOM 1997 N N . VAL B 1 25 ? 18.625 -20.203 -5.254 1 79.31 25 VAL B N 1
ATOM 1998 C CA . VAL B 1 25 ? 19.344 -19.75 -4.07 1 79.31 25 VAL B CA 1
ATOM 1999 C C . VAL B 1 25 ? 19.484 -20.891 -3.078 1 79.31 25 VAL B C 1
ATOM 2001 O O . VAL B 1 25 ? 18.594 -21.734 -2.947 1 79.31 25 VAL B O 1
ATOM 2004 N N . PRO B 1 26 ? 20.641 -20.969 -2.408 1 81.44 26 PRO B N 1
ATOM 2005 C CA . PRO B 1 26 ? 20.938 -22.094 -1.513 1 81.44 26 PRO B CA 1
ATOM 2006 C C . PRO B 1 26 ? 20.078 -22.078 -0.255 1 81.44 26 PRO B C 1
ATOM 2008 O O . PRO B 1 26 ? 20.031 -23.078 0.475 1 81.44 26 PRO B O 1
ATOM 2011 N N . ILE B 1 27 ? 19.359 -21.047 0.021 1 83.88 27 ILE B N 1
ATOM 2012 C CA . ILE B 1 27 ? 18.484 -20.953 1.187 1 83.88 27 ILE B CA 1
ATOM 2013 C C . ILE B 1 27 ? 17.016 -21.031 0.745 1 83.88 27 ILE B C 1
ATOM 2015 O O . ILE B 1 27 ? 16.703 -20.734 -0.408 1 83.88 27 ILE B O 1
ATOM 2019 N N . PRO B 1 28 ? 16.203 -21.5 1.658 1 87.81 28 PRO B N 1
ATOM 2020 C CA . PRO B 1 28 ? 14.789 -21.547 1.286 1 87.81 28 PRO B CA 1
ATOM 2021 C C . PRO B 1 28 ? 14.273 -20.203 0.781 1 87.81 28 PRO B C 1
ATOM 2023 O O . PRO B 1 28 ? 14.586 -19.156 1.357 1 87.81 28 PRO B O 1
ATOM 2026 N N . SER B 1 29 ? 13.539 -20.25 -0.308 1 86.06 29 SER B N 1
ATOM 2027 C CA . SER B 1 29 ? 13.07 -19.062 -1.015 1 86.06 29 SER B CA 1
ATOM 2028 C C . SER B 1 29 ? 12.234 -18.172 -0.1 1 86.06 29 SER B C 1
ATOM 2030 O O . SER B 1 29 ? 12.281 -16.938 -0.214 1 86.06 29 SER B O 1
ATOM 2032 N N . GLY B 1 30 ? 11.539 -18.766 0.846 1 84.62 30 GLY B N 1
ATOM 2033 C CA . GLY B 1 30 ? 10.742 -18 1.784 1 84.62 30 GLY B CA 1
ATOM 2034 C C . GLY B 1 30 ? 11.578 -17.156 2.736 1 84.62 30 GLY B C 1
ATOM 2035 O O . GLY B 1 30 ? 11.234 -16.016 3.033 1 84.62 30 GLY B O 1
ATOM 2036 N N . ILE B 1 31 ? 12.609 -17.75 3.135 1 87.12 31 ILE B N 1
ATOM 2037 C CA . ILE B 1 31 ? 13.5 -17.062 4.066 1 87.12 31 ILE B CA 1
ATOM 2038 C C . ILE B 1 31 ? 14.242 -15.938 3.344 1 87.12 31 ILE B C 1
ATOM 2040 O O . ILE B 1 31 ? 14.406 -14.844 3.887 1 87.12 31 ILE B O 1
ATOM 2044 N N . ALA B 1 32 ? 14.656 -16.234 2.123 1 86.38 32 ALA B N 1
ATOM 2045 C CA . ALA B 1 32 ? 15.328 -15.195 1.331 1 86.38 32 ALA B CA 1
ATOM 2046 C C . ALA B 1 32 ? 14.406 -14 1.104 1 86.38 32 ALA B C 1
ATOM 2048 O O . ALA B 1 32 ? 14.852 -12.852 1.159 1 86.38 32 ALA B O 1
ATOM 2049 N N . ALA B 1 33 ? 13.148 -14.297 0.89 1 87.88 33 ALA B N 1
ATOM 2050 C CA . ALA B 1 33 ? 12.156 -13.242 0.701 1 87.88 33 ALA B CA 1
ATOM 2051 C C . ALA B 1 33 ? 12 -12.406 1.965 1 87.88 33 ALA B C 1
ATOM 2053 O O . ALA B 1 33 ? 11.945 -11.172 1.897 1 87.88 33 ALA B O 1
ATOM 2054 N N . ALA B 1 34 ? 12.016 -13.07 3.08 1 87.94 34 ALA B N 1
ATOM 2055 C CA . ALA B 1 34 ? 11.852 -12.383 4.359 1 87.94 34 ALA B CA 1
ATOM 2056 C C . ALA B 1 34 ? 13.047 -11.469 4.641 1 87.94 34 ALA B C 1
ATOM 2058 O O . ALA B 1 34 ? 12.867 -10.344 5.121 1 87.94 34 ALA B O 1
ATOM 2059 N N . ILE B 1 35 ? 14.156 -11.922 4.312 1 89.12 35 ILE B N 1
ATOM 2060 C CA . ILE B 1 35 ? 15.375 -11.148 4.539 1 89.12 35 ILE B CA 1
ATOM 2061 C C . ILE B 1 35 ? 15.367 -9.906 3.654 1 89.12 35 ILE B C 1
ATOM 2063 O O . ILE B 1 35 ? 15.742 -8.82 4.098 1 89.12 35 ILE B O 1
ATOM 2067 N N . THR B 1 36 ? 14.945 -10.109 2.447 1 89.5 36 THR B N 1
ATOM 2068 C CA . THR B 1 36 ? 14.883 -9 1.501 1 89.5 36 THR B CA 1
ATOM 2069 C C . THR B 1 36 ? 13.891 -7.941 1.978 1 89.5 36 THR B C 1
ATOM 2071 O O . THR B 1 36 ? 14.18 -6.742 1.914 1 89.5 36 THR B O 1
ATOM 2074 N N . MET B 1 37 ? 12.797 -8.359 2.52 1 89.94 37 MET B N 1
ATOM 2075 C CA . MET B 1 37 ? 11.797 -7.426 3.023 1 89.94 37 MET B CA 1
ATOM 2076 C C . MET B 1 37 ? 12.305 -6.715 4.273 1 89.94 37 MET B C 1
ATOM 2078 O O . MET B 1 37 ? 12.016 -5.535 4.48 1 89.94 37 MET B O 1
ATOM 2082 N N . ALA B 1 38 ? 13 -7.445 5.059 1 90.88 38 ALA B N 1
ATOM 2083 C CA . ALA B 1 38 ? 13.586 -6.836 6.254 1 90.88 38 ALA B CA 1
ATOM 2084 C C . ALA B 1 38 ? 14.531 -5.699 5.883 1 90.88 38 ALA B C 1
ATOM 2086 O O . ALA B 1 38 ? 14.578 -4.672 6.562 1 90.88 38 ALA B O 1
ATOM 2087 N N . ALA B 1 39 ? 15.25 -5.934 4.859 1 90.19 39 ALA B N 1
ATOM 2088 C CA . ALA B 1 39 ? 16.172 -4.898 4.391 1 90.19 39 ALA B CA 1
ATOM 2089 C C . ALA B 1 39 ? 15.406 -3.637 3.988 1 90.19 39 ALA B C 1
ATOM 2091 O O . ALA B 1 39 ? 15.852 -2.521 4.277 1 90.19 39 ALA B O 1
ATOM 2092 N N . GLN B 1 40 ? 14.328 -3.832 3.332 1 93.19 40 GLN B N 1
ATOM 2093 C CA . GLN B 1 40 ? 13.5 -2.699 2.936 1 93.19 40 GLN B CA 1
ATOM 2094 C C . GLN B 1 40 ? 12.977 -1.951 4.156 1 93.19 40 GLN B C 1
ATOM 2096 O O . GLN B 1 40 ? 12.922 -0.719 4.16 1 93.19 40 GLN B O 1
ATOM 2101 N N . LEU B 1 41 ? 12.641 -2.666 5.207 1 92.69 41 LEU B N 1
ATOM 2102 C CA . LEU B 1 41 ? 12.109 -2.064 6.426 1 92.69 41 LEU B CA 1
ATOM 2103 C C . LEU B 1 41 ? 13.164 -1.217 7.125 1 92.69 41 LEU B C 1
ATOM 2105 O O . LEU B 1 41 ? 12.867 -0.115 7.594 1 92.69 41 LEU B O 1
ATOM 2109 N N . ILE B 1 42 ? 14.289 -1.697 7.129 1 93.56 42 ILE B N 1
ATOM 2110 C CA . ILE B 1 42 ? 15.398 -0.96 7.73 1 93.56 42 ILE B CA 1
ATOM 2111 C C . ILE B 1 42 ? 15.664 0.312 6.93 1 93.56 42 ILE B C 1
ATOM 2113 O O . ILE B 1 42 ? 15.898 1.379 7.508 1 93.56 42 ILE B O 1
ATOM 2117 N N . ALA B 1 43 ? 15.602 0.187 5.676 1 95 43 ALA B N 1
ATOM 2118 C CA . ALA B 1 43 ? 15.836 1.337 4.809 1 95 43 ALA B CA 1
ATOM 2119 C C . ALA B 1 43 ? 14.789 2.422 5.035 1 95 43 ALA B C 1
ATOM 2121 O O . ALA B 1 43 ? 15.102 3.615 4.98 1 95 43 ALA B O 1
ATOM 2122 N N . CYS B 1 44 ? 13.602 1.999 5.316 1 93.44 44 CYS B N 1
ATOM 2123 C CA . CYS B 1 44 ? 12.539 2.959 5.582 1 93.44 44 CYS B CA 1
ATOM 2124 C C . CYS B 1 44 ? 12.852 3.793 6.816 1 93.44 44 CYS B C 1
ATOM 2126 O O . CYS B 1 44 ? 12.719 5.02 6.797 1 93.44 44 CYS B O 1
ATOM 2128 N N . ILE B 1 45 ? 13.305 3.146 7.809 1 92.94 45 ILE B N 1
ATOM 2129 C CA . ILE B 1 45 ? 13.625 3.83 9.055 1 92.94 45 ILE B CA 1
ATOM 2130 C C . ILE B 1 45 ? 14.812 4.762 8.844 1 92.94 45 ILE B C 1
ATOM 2132 O O . ILE B 1 45 ? 14.812 5.898 9.328 1 92.94 45 ILE B O 1
ATOM 2136 N N . VAL B 1 46 ? 15.742 4.297 8.117 1 92.44 46 VAL B N 1
ATOM 2137 C CA . VAL B 1 46 ? 16.906 5.109 7.812 1 92.44 46 VAL B CA 1
ATOM 2138 C C . VAL B 1 46 ? 16.5 6.348 7.02 1 92.44 46 VAL B C 1
ATOM 2140 O O . VAL B 1 46 ? 16.922 7.461 7.32 1 92.44 46 VAL B O 1
ATOM 2143 N N . GLY B 1 47 ? 15.625 6.184 6.051 1 91.5 47 GLY B N 1
ATOM 2144 C CA . GLY B 1 47 ? 15.148 7.297 5.246 1 91.5 47 GLY B CA 1
ATOM 2145 C C . GLY B 1 47 ? 14.414 8.344 6.062 1 91.5 47 GLY B C 1
ATOM 2146 O O . GLY B 1 47 ? 14.656 9.547 5.906 1 91.5 47 GLY B O 1
ATOM 2147 N N . GLY B 1 48 ? 13.555 7.855 6.957 1 89.44 48 GLY B N 1
ATOM 2148 C CA . GLY B 1 48 ? 12.82 8.766 7.816 1 89.44 48 GLY B CA 1
ATOM 2149 C C . GLY B 1 48 ? 13.711 9.555 8.758 1 89.44 48 GLY B C 1
ATOM 2150 O O . GLY B 1 48 ? 13.469 10.734 9.016 1 89.44 48 GLY B O 1
ATOM 2151 N N . SER B 1 49 ? 14.758 8.93 9.211 1 90.12 49 SER B N 1
ATOM 2152 C CA . SER B 1 49 ? 15.672 9.578 10.141 1 90.12 49 SER B CA 1
ATOM 2153 C C . SER B 1 49 ? 16.562 10.594 9.43 1 90.12 49 SER B C 1
ATOM 2155 O O . SER B 1 49 ? 17.094 11.508 10.062 1 90.12 49 SER B O 1
ATOM 2157 N N . LEU B 1 50 ? 16.656 10.484 8.195 1 89.62 50 LEU B N 1
ATOM 2158 C CA . LEU B 1 50 ? 17.5 11.375 7.422 1 89.62 50 LEU B CA 1
ATOM 2159 C C . LEU B 1 50 ? 16.734 12.617 6.98 1 89.62 50 LEU B C 1
ATOM 2161 O O . LEU B 1 50 ? 17.328 13.602 6.535 1 89.62 50 LEU B O 1
ATOM 2165 N N . ASP B 1 51 ? 15.438 12.484 7.242 1 84.12 51 ASP B N 1
ATOM 2166 C CA . ASP B 1 51 ? 14.633 13.641 6.852 1 84.12 51 ASP B CA 1
ATOM 2167 C C . ASP B 1 51 ? 14.93 14.836 7.746 1 84.12 51 ASP B C 1
ATOM 2169 O O . ASP B 1 51 ? 14.945 14.719 8.969 1 84.12 51 ASP B O 1
ATOM 2173 N N . GLY B 1 52 ? 15.32 16 7.277 1 79.69 52 GLY B N 1
ATOM 2174 C CA . GLY B 1 52 ? 15.734 17.188 8.008 1 79.69 52 GLY B CA 1
ATOM 2175 C C . GLY B 1 52 ? 17.234 17.375 8.031 1 79.69 52 GLY B C 1
ATOM 2176 O O . GLY B 1 52 ? 17.719 18.484 8.258 1 79.69 52 GLY B O 1
ATOM 2177 N N . LYS B 1 53 ? 17.922 16.25 7.836 1 86.88 53 LYS B N 1
ATOM 2178 C CA . LYS B 1 53 ? 19.391 16.312 7.832 1 86.88 53 LYS B CA 1
ATOM 2179 C C . LYS B 1 53 ? 19.922 16.406 6.406 1 86.88 53 LYS B C 1
ATOM 2181 O O . LYS B 1 53 ? 20.969 17.016 6.176 1 86.88 53 LYS B O 1
ATOM 2186 N N . VAL B 1 54 ? 19.188 15.742 5.535 1 88.56 54 VAL B N 1
ATOM 2187 C CA . VAL B 1 54 ? 19.547 15.727 4.125 1 88.56 54 VAL B CA 1
ATOM 2188 C C . VAL B 1 54 ? 18.422 16.312 3.287 1 88.56 54 VAL B C 1
ATOM 2190 O O . VAL B 1 54 ? 17.25 16.141 3.619 1 88.56 54 VAL B O 1
ATOM 2193 N N . LYS B 1 55 ? 18.844 16.969 2.23 1 88.31 55 LYS B N 1
ATOM 2194 C CA . LYS B 1 55 ? 17.844 17.516 1.321 1 88.31 55 LYS B CA 1
ATOM 2195 C C . LYS B 1 55 ? 16.969 16.406 0.73 1 88.31 55 LYS B C 1
ATOM 2197 O O . LYS B 1 55 ? 17.484 15.344 0.346 1 88.31 55 LYS B O 1
ATOM 2202 N N . ARG B 1 56 ? 15.734 16.656 0.643 1 89.25 56 ARG B N 1
ATOM 2203 C CA . ARG B 1 56 ? 14.773 15.664 0.159 1 89.25 56 ARG B CA 1
ATOM 2204 C C . ARG B 1 56 ? 15.039 15.32 -1.304 1 89.25 56 ARG B C 1
ATOM 2206 O O . ARG B 1 56 ? 14.867 14.172 -1.718 1 89.25 56 ARG B O 1
ATOM 2213 N N . ARG B 1 57 ? 15.523 16.312 -2.033 1 89.62 57 ARG B N 1
ATOM 2214 C CA . ARG B 1 57 ? 15.781 16.062 -3.447 1 89.62 57 ARG B CA 1
ATOM 2215 C C . ARG B 1 57 ? 16.938 15.094 -3.631 1 89.62 57 ARG B C 1
ATOM 2217 O O . ARG B 1 57 ? 16.922 14.258 -4.539 1 89.62 57 ARG B O 1
ATOM 2224 N N . ILE B 1 58 ? 17.891 15.195 -2.783 1 90.62 58 ILE B N 1
ATOM 2225 C CA . ILE B 1 58 ? 19.047 14.312 -2.848 1 90.62 58 ILE B CA 1
ATOM 2226 C C . ILE B 1 58 ? 18.656 12.906 -2.408 1 90.62 58 ILE B C 1
ATOM 2228 O O . ILE B 1 58 ? 19.047 11.922 -3.039 1 90.62 58 ILE B O 1
ATOM 2232 N N . MET B 1 59 ? 17.891 12.859 -1.373 1 92.88 59 MET B N 1
ATOM 2233 C CA . MET B 1 59 ? 17.453 11.555 -0.891 1 92.88 59 MET B CA 1
ATOM 2234 C C . MET B 1 59 ? 16.594 10.852 -1.937 1 92.88 59 MET B C 1
ATOM 2236 O O . MET B 1 59 ? 16.75 9.656 -2.176 1 92.88 59 MET B O 1
ATOM 2240 N N . TRP B 1 60 ? 15.711 11.617 -2.527 1 93.94 60 TRP B N 1
ATOM 2241 C CA . TRP B 1 60 ? 14.875 11.078 -3.588 1 93.94 60 TRP B CA 1
ATOM 2242 C C . TRP B 1 60 ? 15.719 10.602 -4.766 1 93.94 60 TRP B C 1
ATOM 2244 O O . TRP B 1 60 ? 15.5 9.508 -5.297 1 93.94 60 TRP B O 1
ATOM 2254 N N . GLY B 1 61 ? 16.734 11.406 -5.102 1 94.06 61 GLY B N 1
ATOM 2255 C CA . GLY B 1 61 ? 17.609 11.047 -6.199 1 94.06 61 GLY B CA 1
ATOM 2256 C C . GLY B 1 61 ? 18.391 9.766 -5.953 1 94.06 61 GLY B C 1
ATOM 2257 O O . GLY B 1 61 ? 18.5 8.922 -6.844 1 94.06 61 GLY B O 1
ATOM 2258 N N . ILE B 1 62 ? 18.844 9.586 -4.789 1 94.56 62 ILE B N 1
ATOM 2259 C CA . ILE B 1 62 ? 19.609 8.398 -4.434 1 94.56 62 ILE B CA 1
ATOM 2260 C C . ILE B 1 62 ? 18.703 7.172 -4.48 1 94.56 62 ILE B C 1
ATOM 2262 O O . ILE B 1 62 ? 19.078 6.137 -5.031 1 94.56 62 ILE B O 1
ATOM 2266 N N . SER B 1 63 ? 17.516 7.332 -3.9 1 95.69 63 SER B N 1
ATOM 2267 C CA . SER B 1 63 ? 16.562 6.227 -3.865 1 95.69 63 SER B CA 1
ATOM 2268 C C . SER B 1 63 ? 16.156 5.805 -5.273 1 95.69 63 SER B C 1
ATOM 2270 O O . SER B 1 63 ? 16.297 4.637 -5.641 1 95.69 63 SER B O 1
ATOM 2272 N N . CYS B 1 64 ? 15.812 6.723 -6.121 1 95.94 64 CYS B N 1
ATOM 2273 C CA . CYS B 1 64 ? 15.336 6.422 -7.465 1 95.94 64 CYS B CA 1
ATOM 2274 C C . CYS B 1 64 ? 16.469 5.914 -8.352 1 95.94 64 CYS B C 1
ATOM 2276 O O . CYS B 1 64 ? 16.266 5.012 -9.164 1 95.94 64 CYS B O 1
ATOM 2278 N N . SER B 1 65 ? 17.672 6.504 -8.188 1 96.75 65 SER B N 1
ATOM 2279 C CA . SER B 1 65 ? 18.812 6.055 -8.984 1 96.75 65 SER B CA 1
ATOM 2280 C C . SER B 1 65 ? 19.203 4.625 -8.625 1 96.75 65 SER B C 1
ATOM 2282 O O . SER B 1 65 ? 19.516 3.824 -9.516 1 96.75 65 SER B O 1
ATOM 2284 N N . THR B 1 66 ? 19.219 4.406 -7.359 1 96.94 66 THR B N 1
ATOM 2285 C CA . THR B 1 66 ? 19.531 3.051 -6.914 1 96.94 66 THR B CA 1
ATOM 2286 C C . THR B 1 66 ? 18.531 2.051 -7.477 1 96.94 66 THR B C 1
ATOM 2288 O O . THR B 1 66 ? 18.906 0.979 -7.953 1 96.94 66 THR B O 1
ATOM 2291 N N . CYS B 1 67 ? 17.234 2.391 -7.496 1 96.31 67 CYS B N 1
ATOM 2292 C CA . CYS B 1 67 ? 16.203 1.517 -8.031 1 96.31 67 CYS B CA 1
ATOM 2293 C C . CYS B 1 67 ? 16.359 1.348 -9.539 1 96.31 67 CYS B C 1
ATOM 2295 O O . CYS B 1 67 ? 16.266 0.233 -10.055 1 96.31 67 CYS B O 1
ATOM 2297 N N . PHE B 1 68 ? 16.672 2.432 -10.203 1 96.94 68 PHE B N 1
ATOM 2298 C CA . PHE B 1 68 ? 16.812 2.393 -11.656 1 96.94 68 PHE B CA 1
ATOM 2299 C C . PHE B 1 68 ? 17.969 1.503 -12.07 1 96.94 68 PHE B C 1
ATOM 2301 O O . PHE B 1 68 ? 17.812 0.608 -12.898 1 96.94 68 PHE B O 1
ATOM 2308 N N . VAL B 1 69 ? 19.125 1.717 -11.461 1 96.94 69 VAL B N 1
ATOM 2309 C CA . VAL B 1 69 ? 20.344 0.994 -11.828 1 96.94 69 VAL B CA 1
ATOM 2310 C C . VAL B 1 69 ? 20.188 -0.486 -11.484 1 96.94 69 VAL B C 1
ATOM 2312 O O . VAL B 1 69 ? 20.547 -1.355 -12.289 1 96.94 69 VAL B O 1
ATOM 2315 N N . SER B 1 70 ? 19.656 -0.789 -10.352 1 95.88 70 SER B N 1
ATOM 2316 C CA . SER B 1 70 ? 19.5 -2.176 -9.938 1 95.88 70 SER B CA 1
ATOM 2317 C C . SER B 1 70 ? 18.516 -2.916 -10.844 1 95.88 70 SER B C 1
ATOM 2319 O O . SER B 1 70 ? 18.781 -4.051 -11.242 1 95.88 70 SER B O 1
ATOM 2321 N N . LEU B 1 71 ? 17.406 -2.236 -11.227 1 95 71 LEU B N 1
ATOM 2322 C CA . LEU B 1 71 ? 16.406 -2.869 -12.078 1 95 71 LEU B CA 1
ATOM 2323 C C . LEU B 1 71 ? 16.938 -3.061 -13.492 1 95 71 LEU B C 1
ATOM 2325 O O . LEU B 1 71 ? 16.656 -4.07 -14.141 1 95 71 LEU B O 1
ATOM 2329 N N . LEU B 1 72 ? 17.719 -2.096 -13.938 1 95.06 72 LEU B N 1
ATOM 2330 C CA . LEU B 1 72 ? 18.297 -2.199 -15.273 1 95.06 72 LEU B CA 1
ATOM 2331 C C . LEU B 1 72 ? 19.281 -3.367 -15.352 1 95.06 72 LEU B C 1
ATOM 2333 O O . LEU B 1 72 ? 19.219 -4.176 -16.281 1 95.06 72 LEU B O 1
ATOM 2337 N N . ILE B 1 73 ? 20.156 -3.459 -14.367 1 95.12 73 ILE B N 1
ATOM 2338 C CA . ILE B 1 73 ? 21.141 -4.539 -14.352 1 95.12 73 ILE B CA 1
ATOM 2339 C C . ILE B 1 73 ? 20.438 -5.879 -14.164 1 95.12 73 ILE B C 1
ATOM 2341 O O . ILE B 1 73 ? 20.844 -6.887 -14.742 1 95.12 73 ILE B O 1
ATOM 2345 N N . TYR B 1 74 ? 19.391 -5.852 -13.344 1 92.38 74 TYR B N 1
ATOM 2346 C CA . TYR B 1 74 ? 18.625 -7.07 -13.141 1 92.38 74 TYR B CA 1
ATOM 2347 C C . TYR B 1 74 ? 17.984 -7.539 -14.445 1 92.38 74 TYR B C 1
ATOM 2349 O O . TYR B 1 74 ? 18.031 -8.727 -14.766 1 92.38 74 TYR B O 1
ATOM 2357 N N . ALA B 1 75 ? 17.359 -6.613 -15.156 1 91.94 75 ALA B N 1
ATOM 2358 C CA . ALA B 1 75 ? 16.75 -6.949 -16.438 1 91.94 75 ALA B CA 1
ATOM 2359 C C . ALA B 1 75 ? 17.781 -7.539 -17.406 1 91.94 75 ALA B C 1
ATOM 2361 O O . ALA B 1 75 ? 17.516 -8.547 -18.062 1 91.94 75 ALA B O 1
ATOM 2362 N N . LEU B 1 76 ? 18.938 -6.973 -17.438 1 92.25 76 LEU B N 1
ATOM 2363 C CA . LEU B 1 76 ? 20 -7.453 -18.312 1 92.25 76 LEU B CA 1
ATOM 2364 C C . LEU B 1 76 ? 20.516 -8.82 -17.859 1 92.25 76 LEU B C 1
ATOM 2366 O O . LEU B 1 76 ? 20.859 -9.656 -18.688 1 92.25 76 LEU B O 1
ATOM 2370 N N . ASN B 1 77 ? 20.578 -8.953 -16.578 1 90.38 77 ASN B N 1
ATOM 2371 C CA . ASN B 1 77 ? 21 -10.242 -16.047 1 90.38 77 ASN B CA 1
ATOM 2372 C C . ASN B 1 77 ? 20.016 -11.352 -16.406 1 90.38 77 ASN B C 1
ATOM 2374 O O . ASN B 1 77 ? 20.422 -12.492 -16.625 1 90.38 77 ASN B O 1
ATOM 2378 N N . GLN B 1 78 ? 18.766 -11.023 -16.469 1 85.5 78 GLN B N 1
ATOM 2379 C CA . GLN B 1 78 ? 17.75 -12.008 -16.844 1 85.5 78 GLN B CA 1
ATOM 2380 C C . GLN B 1 78 ? 17.828 -12.336 -18.328 1 85.5 78 GLN B C 1
ATOM 2382 O O . GLN B 1 78 ? 17.531 -13.453 -18.75 1 85.5 78 GLN B O 1
ATOM 2387 N N . LYS B 1 79 ? 18.234 -11.398 -19.078 1 86.31 79 LYS B N 1
ATOM 2388 C CA . LYS B 1 79 ? 18.359 -11.602 -20.516 1 86.31 79 LYS B CA 1
ATOM 2389 C C . LYS B 1 79 ? 19.609 -12.406 -20.859 1 86.31 79 LYS B C 1
ATOM 2391 O O . LYS B 1 79 ? 19.562 -13.336 -21.656 1 86.31 79 LYS B O 1
ATOM 2396 N N . PHE B 1 80 ? 20.703 -12.109 -20.156 1 87.62 80 PHE B N 1
ATOM 2397 C CA . PHE B 1 80 ? 21.984 -12.688 -20.531 1 87.62 80 PHE B CA 1
ATOM 2398 C C . PHE B 1 80 ? 22.375 -13.812 -19.578 1 87.62 80 PHE B C 1
ATOM 2400 O O . PHE B 1 80 ? 23.344 -14.516 -19.812 1 87.62 80 PHE B O 1
ATOM 2407 N N . ASN B 1 81 ? 21.578 -14.055 -18.562 1 82.06 81 ASN B N 1
ATOM 2408 C CA . ASN B 1 81 ? 21.781 -15.125 -17.594 1 82.06 81 ASN B CA 1
ATOM 2409 C C . ASN B 1 81 ? 23.219 -15.117 -17.047 1 82.06 81 ASN B C 1
ATOM 2411 O O . ASN B 1 81 ? 23.891 -16.141 -17.078 1 82.06 81 ASN B O 1
ATOM 2415 N N . TRP B 1 82 ? 23.703 -13.984 -16.594 1 78.44 82 TRP B N 1
ATOM 2416 C CA . TRP B 1 82 ? 25.062 -13.828 -16.094 1 78.44 82 TRP B CA 1
ATOM 2417 C C . TRP B 1 82 ? 25.281 -14.656 -14.828 1 78.44 82 TRP B C 1
ATOM 2419 O O . TRP B 1 82 ? 26.188 -15.492 -14.773 1 78.44 82 TRP B O 1
ATOM 2429 N N . ASN B 1 83 ? 24.641 -14.328 -13.727 1 80.12 83 ASN B N 1
ATOM 2430 C CA . ASN B 1 83 ? 24.844 -14.938 -12.414 1 80.12 83 ASN B CA 1
ATOM 2431 C C . ASN B 1 83 ? 23.562 -14.891 -11.578 1 80.12 83 ASN B C 1
ATOM 2433 O O . ASN B 1 83 ? 22.906 -13.844 -11.492 1 80.12 83 ASN B O 1
ATOM 2437 N N . THR B 1 84 ? 23.297 -15.945 -11.062 1 79.31 84 THR B N 1
ATOM 2438 C CA . THR B 1 84 ? 22.125 -16.078 -10.211 1 79.31 84 THR B CA 1
ATOM 2439 C C . THR B 1 84 ? 22.281 -15.273 -8.93 1 79.31 84 THR B C 1
ATOM 2441 O O . THR B 1 84 ? 21.344 -14.656 -8.445 1 79.31 84 THR B O 1
ATOM 2444 N N . VAL B 1 85 ? 23.5 -15.234 -8.5 1 82.38 85 VAL B N 1
ATOM 2445 C CA . VAL B 1 85 ? 23.781 -14.516 -7.258 1 82.38 85 VAL B CA 1
ATOM 2446 C C . VAL B 1 85 ? 23.594 -13.016 -7.477 1 82.38 85 VAL B C 1
ATOM 2448 O O . VAL B 1 85 ? 23.125 -12.312 -6.578 1 82.38 85 VAL B O 1
ATOM 2451 N N . LEU B 1 86 ? 23.859 -12.641 -8.656 1 87.06 86 LEU B N 1
ATOM 2452 C CA . LEU B 1 86 ? 23.703 -11.227 -8.992 1 87.06 86 LEU B CA 1
ATOM 2453 C C . LEU B 1 86 ? 22.234 -10.812 -8.906 1 87.06 86 LEU B C 1
ATOM 2455 O O . LEU B 1 86 ? 21.922 -9.703 -8.453 1 87.06 86 LEU B O 1
ATOM 2459 N N . SER B 1 87 ? 21.359 -11.719 -9.297 1 86.38 87 SER B N 1
ATOM 2460 C CA . SER B 1 87 ? 19.922 -11.43 -9.227 1 86.38 87 SER B CA 1
ATOM 2461 C C . SER B 1 87 ? 19.484 -11.195 -7.789 1 86.38 87 SER B C 1
ATOM 2463 O O . SER B 1 87 ? 18.734 -10.258 -7.516 1 86.38 87 SER B O 1
ATOM 2465 N N . ILE B 1 88 ? 20.078 -11.906 -6.914 1 85.69 88 ILE B N 1
ATOM 2466 C CA . ILE B 1 88 ? 19.719 -11.82 -5.508 1 85.69 88 ILE B CA 1
ATOM 2467 C C . ILE B 1 88 ? 20.203 -10.492 -4.934 1 85.69 88 ILE B C 1
ATOM 2469 O O . ILE B 1 88 ? 19.438 -9.789 -4.25 1 85.69 88 ILE B O 1
ATOM 2473 N N . ILE B 1 89 ? 21.328 -10.195 -5.242 1 89.56 89 ILE B N 1
ATOM 2474 C CA . ILE B 1 89 ? 21.938 -8.977 -4.723 1 89.56 89 ILE B CA 1
ATOM 2475 C C . ILE B 1 89 ? 21.203 -7.758 -5.266 1 89.56 89 ILE B C 1
ATOM 2477 O O . ILE B 1 89 ? 20.953 -6.793 -4.539 1 89.56 89 ILE B O 1
ATOM 2481 N N . LEU B 1 90 ? 20.844 -7.84 -6.512 1 92.19 90 LEU B N 1
ATOM 2482 C CA . LEU B 1 90 ? 20.172 -6.715 -7.156 1 92.19 90 LEU B CA 1
ATOM 2483 C C . LEU B 1 90 ? 18.766 -6.516 -6.582 1 92.19 90 LEU B C 1
ATOM 2485 O O . LEU B 1 90 ? 18.312 -5.383 -6.43 1 92.19 90 LEU B O 1
ATOM 2489 N N . ILE B 1 91 ? 18.094 -7.617 -6.258 1 89.88 91 ILE B N 1
ATOM 2490 C CA . ILE B 1 91 ? 16.781 -7.52 -5.629 1 89.88 91 ILE B CA 1
ATOM 2491 C C . ILE B 1 91 ? 16.922 -6.883 -4.246 1 89.88 91 ILE B C 1
ATOM 2493 O O . ILE B 1 91 ? 16.109 -6.039 -3.859 1 89.88 91 ILE B O 1
ATOM 2497 N N . PHE B 1 92 ? 18 -7.254 -3.588 1 91.75 92 PHE B N 1
ATOM 2498 C CA . PHE B 1 92 ? 18.281 -6.703 -2.266 1 91.75 92 PHE B CA 1
ATOM 2499 C C . PHE B 1 92 ? 18.547 -5.203 -2.35 1 91.75 92 PHE B C 1
ATOM 2501 O O . PHE B 1 92 ? 17.984 -4.426 -1.567 1 91.75 92 PHE B O 1
ATOM 2508 N N . ILE B 1 93 ? 19.297 -4.828 -3.252 1 94.31 93 ILE B N 1
ATOM 2509 C CA . ILE B 1 93 ? 19.656 -3.424 -3.426 1 94.31 93 ILE B CA 1
ATOM 2510 C C . ILE B 1 93 ? 18.422 -2.627 -3.857 1 94.31 93 ILE B C 1
ATOM 2512 O O . ILE B 1 93 ? 18.219 -1.496 -3.408 1 94.31 93 ILE B O 1
ATOM 2516 N N . TYR B 1 94 ? 17.656 -3.178 -4.699 1 95.25 94 TYR B N 1
ATOM 2517 C CA . TYR B 1 94 ? 16.422 -2.525 -5.145 1 95.25 94 TYR B CA 1
ATOM 2518 C C . TYR B 1 94 ? 15.492 -2.258 -3.971 1 95.25 94 TYR B C 1
ATOM 2520 O O . TYR B 1 94 ? 14.984 -1.144 -3.811 1 95.25 94 TYR B O 1
ATOM 2528 N N . GLN B 1 95 ? 15.367 -3.307 -3.203 1 93.25 95 GLN B N 1
ATOM 2529 C CA . GLN B 1 95 ? 14.438 -3.182 -2.082 1 93.25 95 GLN B CA 1
ATOM 2530 C C . GLN B 1 95 ? 14.953 -2.17 -1.059 1 93.25 95 GLN B C 1
ATOM 2532 O O . GLN B 1 95 ? 14.164 -1.415 -0.48 1 93.25 95 GLN B O 1
ATOM 2537 N N . PHE B 1 96 ? 16.219 -2.168 -0.839 1 94.31 96 PHE B N 1
ATOM 2538 C CA . PHE B 1 96 ? 16.828 -1.202 0.074 1 94.31 96 PHE B CA 1
ATOM 2539 C C . PHE B 1 96 ? 16.672 0.217 -0.458 1 94.31 96 PHE B C 1
ATOM 2541 O O . PHE B 1 96 ? 16.297 1.126 0.284 1 94.31 96 PHE B O 1
ATOM 2548 N N . GLY B 1 97 ? 16.938 0.394 -1.728 1 95.25 97 GLY B N 1
ATOM 2549 C CA . GLY B 1 97 ? 16.781 1.695 -2.355 1 95.25 97 GLY B CA 1
ATOM 2550 C C . GLY B 1 97 ? 15.336 2.182 -2.357 1 95.25 97 GLY B C 1
ATOM 2551 O O . GLY B 1 97 ? 15.078 3.363 -2.117 1 95.25 97 GLY B O 1
ATOM 2552 N N . PHE B 1 98 ? 14.438 1.304 -2.572 1 95.38 98 PHE B N 1
ATOM 2553 C CA . PHE B 1 98 ? 13.016 1.626 -2.586 1 95.38 98 PHE B CA 1
ATOM 2554 C C . PHE B 1 98 ? 12.555 2.107 -1.216 1 95.38 98 PHE B C 1
ATOM 2556 O O . PHE B 1 98 ? 11.797 3.074 -1.114 1 95.38 98 PHE B O 1
ATOM 2563 N N . GLY B 1 99 ? 13.055 1.485 -0.181 1 94 99 GLY B N 1
ATOM 2564 C CA . GLY B 1 99 ? 12.656 1.802 1.183 1 94 99 GLY B CA 1
ATOM 2565 C C . GLY B 1 99 ? 13.211 3.127 1.672 1 94 99 GLY B C 1
ATOM 2566 O O . GLY B 1 99 ? 12.625 3.762 2.553 1 94 99 GLY B O 1
ATOM 2567 N N . LEU B 1 100 ? 14.211 3.623 1.087 1 93.75 100 LEU B N 1
ATOM 2568 C CA . LEU B 1 100 ? 14.898 4.82 1.561 1 93.75 100 LEU B CA 1
ATOM 2569 C C . LEU B 1 100 ? 14.016 6.055 1.388 1 93.75 100 LEU B C 1
ATOM 2571 O O . LEU B 1 100 ? 13.93 6.891 2.291 1 93.75 100 LEU B O 1
ATOM 2575 N N . ALA B 1 101 ? 13.359 6.16 0.227 1 92.81 101 ALA B N 1
ATOM 2576 C CA . ALA B 1 101 ? 12.578 7.375 0.003 1 92.81 101 ALA B CA 1
ATOM 2577 C C . ALA B 1 101 ? 11.328 7.078 -0.816 1 92.81 101 ALA B C 1
ATOM 2579 O O . ALA B 1 101 ? 10.242 7.551 -0.486 1 92.81 101 ALA B O 1
ATOM 2580 N N . LEU B 1 102 ? 11.422 6.254 -1.768 1 93.06 102 LEU B N 1
ATOM 2581 C CA . LEU B 1 102 ? 10.305 5.98 -2.662 1 93.06 102 LEU B CA 1
ATOM 2582 C C . LEU B 1 102 ? 9.102 5.453 -1.884 1 93.06 102 LEU B C 1
ATOM 2584 O O . LEU B 1 102 ? 7.957 5.738 -2.234 1 93.06 102 LEU B O 1
ATOM 2588 N N . ALA B 1 103 ? 9.352 4.73 -0.869 1 91.69 103 ALA B N 1
ATOM 2589 C CA . ALA B 1 103 ? 8.273 4.109 -0.103 1 91.69 103 ALA B CA 1
ATOM 2590 C C . ALA B 1 103 ? 7.57 5.133 0.779 1 91.69 103 ALA B C 1
ATOM 2592 O O . ALA B 1 103 ? 6.375 5.391 0.607 1 91.69 103 ALA B O 1
ATOM 2593 N N . PRO B 1 104 ? 8.273 5.938 1.623 1 92.56 104 PRO B N 1
ATOM 2594 C CA . PRO B 1 104 ? 7.598 6.805 2.586 1 92.56 104 PRO B CA 1
ATOM 2595 C C . PRO B 1 104 ? 7.402 8.227 2.061 1 92.56 104 PRO B C 1
ATOM 2597 O O . PRO B 1 104 ? 6.469 8.922 2.477 1 92.56 104 PRO B O 1
ATOM 2600 N N . MET B 1 105 ? 8.133 8.688 1.185 1 90.81 105 MET B N 1
ATOM 2601 C CA . MET B 1 105 ? 8.227 10.117 0.891 1 90.81 105 MET B CA 1
ATOM 2602 C C . MET B 1 105 ? 6.961 10.617 0.203 1 90.81 105 MET B C 1
ATOM 2604 O O . MET B 1 105 ? 6.477 11.711 0.501 1 90.81 105 MET B O 1
ATOM 2608 N N . PRO B 1 106 ? 6.406 9.883 -0.696 1 89.88 106 PRO B N 1
ATOM 2609 C CA . PRO B 1 106 ? 5.188 10.383 -1.334 1 89.88 106 PRO B CA 1
ATOM 2610 C C . PRO B 1 106 ? 4.051 10.609 -0.339 1 89.88 106 PRO B C 1
ATOM 2612 O O . PRO B 1 106 ? 3.199 11.477 -0.559 1 89.88 106 PRO B O 1
ATOM 2615 N N . TRP B 1 107 ? 4.113 9.969 0.741 1 89.31 107 TRP B N 1
ATOM 2616 C CA . TRP B 1 107 ? 3.016 10.031 1.703 1 89.31 107 TRP B CA 1
ATOM 2617 C C . TRP B 1 107 ? 3.129 11.281 2.57 1 89.31 107 TRP B C 1
ATOM 2619 O O . TRP B 1 107 ? 2.129 11.766 3.109 1 89.31 107 TRP B O 1
ATOM 2629 N N . TYR B 1 108 ? 4.336 11.852 2.75 1 87.75 108 TYR B N 1
ATOM 2630 C CA . TYR B 1 108 ? 4.406 13.031 3.604 1 87.75 108 TYR B CA 1
ATOM 2631 C C . TYR B 1 108 ? 4.711 14.273 2.785 1 87.75 108 TYR B C 1
ATOM 2633 O O . TYR B 1 108 ? 4.555 15.398 3.27 1 87.75 108 TYR B O 1
ATOM 2641 N N . THR B 1 109 ? 5.098 14.125 1.554 1 86.94 109 THR B N 1
ATOM 2642 C CA . THR B 1 109 ? 5.34 15.297 0.72 1 86.94 109 THR B CA 1
ATOM 2643 C C . THR B 1 109 ? 4.051 15.75 0.038 1 86.94 109 THR B C 1
ATOM 2645 O O . THR B 1 109 ? 3.84 16.953 -0.164 1 86.94 109 THR B O 1
ATOM 2648 N N . SER B 1 110 ? 3.148 14.82 -0.262 1 87.19 110 SER B N 1
ATOM 2649 C CA . SER B 1 110 ? 1.918 15.156 -0.972 1 87.19 110 SER B CA 1
ATOM 2650 C C . SER B 1 110 ? 1 16.016 -0.111 1 87.19 110 SER B C 1
ATOM 2652 O O . SER B 1 110 ? 0.519 17.062 -0.557 1 87.19 110 SER B O 1
ATOM 2654 N N . PRO B 1 111 ? 0.8 15.711 1.136 1 84.31 111 PRO B N 1
ATOM 2655 C CA . PRO B 1 111 ? -0.089 16.547 1.946 1 84.31 111 PRO B CA 1
ATOM 2656 C C . PRO B 1 111 ? 0.479 17.938 2.197 1 84.31 111 PRO B C 1
ATOM 2658 O O . PRO B 1 111 ? -0.278 18.891 2.439 1 84.31 111 PRO B O 1
ATOM 2661 N N . GLU B 1 112 ? 1.739 18.078 2.117 1 81.94 112 GLU B N 1
ATOM 2662 C CA . GLU B 1 112 ? 2.385 19.375 2.363 1 81.94 112 GLU B CA 1
ATOM 2663 C C . GLU B 1 112 ? 2.082 20.359 1.244 1 81.94 112 GLU B C 1
ATOM 2665 O O . GLU B 1 112 ? 2.275 21.578 1.407 1 81.94 112 GLU B O 1
ATOM 2670 N N . MET B 1 113 ? 1.571 19.859 0.16 1 82.94 113 MET B N 1
ATOM 2671 C CA . MET B 1 113 ? 1.283 20.719 -0.984 1 82.94 113 MET B CA 1
ATOM 2672 C C . MET B 1 113 ? -0.113 21.328 -0.875 1 82.94 113 MET B C 1
ATOM 2674 O O . MET B 1 113 ? -0.454 22.25 -1.614 1 82.94 113 MET B O 1
ATOM 2678 N N . PHE B 1 114 ? -0.842 20.938 0.103 1 84.56 114 PHE B N 1
ATOM 2679 C CA . PHE B 1 114 ? -2.229 21.359 0.245 1 84.56 114 PHE B CA 1
ATOM 2680 C C . PHE B 1 114 ? -2.477 21.938 1.631 1 84.56 114 PHE B C 1
ATOM 2682 O O . PHE B 1 114 ? -1.794 21.578 2.592 1 84.56 114 PHE B O 1
ATOM 2689 N N . PRO B 1 115 ? -3.418 22.906 1.688 1 84.94 115 PRO B N 1
ATOM 2690 C CA . PRO B 1 115 ? -3.799 23.406 3.012 1 84.94 115 PRO B CA 1
ATOM 2691 C C . PRO B 1 115 ? -4.398 22.312 3.9 1 84.94 115 PRO B C 1
ATOM 2693 O O . PRO B 1 115 ? -4.887 21.297 3.396 1 84.94 115 PRO B O 1
ATOM 2696 N N . PRO B 1 116 ? -4.344 22.453 5.184 1 81.69 116 PRO B N 1
ATOM 2697 C CA . PRO B 1 116 ? -4.73 21.422 6.16 1 81.69 116 PRO B CA 1
ATOM 2698 C C . PRO B 1 116 ? -6.141 20.891 5.926 1 81.69 116 PRO B C 1
ATOM 2700 O O . PRO B 1 116 ? -6.367 19.688 5.996 1 81.69 116 PRO B O 1
ATOM 2703 N N . PRO B 1 117 ? -7.078 21.703 5.465 1 84.19 117 PRO B N 1
ATOM 2704 C CA . PRO B 1 117 ? -8.43 21.172 5.301 1 84.19 117 PRO B CA 1
ATOM 2705 C C . PRO B 1 117 ? -8.547 20.234 4.105 1 84.19 117 PRO B C 1
ATOM 2707 O O . PRO B 1 117 ? -9.5 19.438 4.023 1 84.19 117 PRO B O 1
ATOM 2710 N N . LEU B 1 118 ? -7.59 20.219 3.205 1 87.94 118 LEU B N 1
ATOM 2711 C CA . LEU B 1 118 ? -7.652 19.406 1.993 1 87.94 118 LEU B CA 1
ATOM 2712 C C . LEU B 1 118 ? -6.793 18.156 2.127 1 87.94 118 LEU B C 1
ATOM 2714 O O . LEU B 1 118 ? -6.777 17.312 1.233 1 87.94 118 LEU B O 1
ATOM 2718 N N . ARG B 1 119 ? -6.203 17.984 3.264 1 86.06 119 ARG B N 1
ATOM 2719 C CA . ARG B 1 119 ? -5.266 16.875 3.447 1 86.06 119 ARG B CA 1
ATOM 2720 C C . ARG B 1 119 ? -5.996 15.531 3.471 1 86.06 119 ARG B C 1
ATOM 2722 O O . ARG B 1 119 ? -5.516 14.555 2.9 1 86.06 119 ARG B O 1
ATOM 2729 N N . PRO B 1 120 ? -7.18 15.516 4.043 1 87.19 120 PRO B N 1
ATOM 2730 C CA . PRO B 1 120 ? -7.895 14.234 3.961 1 87.19 120 PRO B CA 1
ATOM 2731 C C . PRO B 1 120 ? -8.266 13.859 2.527 1 87.19 120 PRO B C 1
ATOM 2733 O O . PRO B 1 120 ? -8.18 12.688 2.152 1 87.19 120 PRO B O 1
ATOM 2736 N N . MET B 1 121 ? -8.641 14.789 1.773 1 90.25 121 MET B N 1
ATOM 2737 C CA . MET B 1 121 ? -8.93 14.523 0.368 1 90.25 121 MET B CA 1
ATOM 2738 C C . MET B 1 121 ? -7.672 14.094 -0.378 1 90.25 121 MET B C 1
ATOM 2740 O O . MET B 1 121 ? -7.719 13.195 -1.218 1 90.25 121 MET B O 1
ATOM 2744 N N . ASP B 1 122 ? -6.578 14.734 -0.061 1 91.06 122 ASP B N 1
ATOM 2745 C CA . ASP B 1 122 ? -5.293 14.344 -0.638 1 91.06 122 ASP B CA 1
ATOM 2746 C C . ASP B 1 122 ? -4.957 12.891 -0.295 1 91.06 122 ASP B C 1
ATOM 2748 O O . ASP B 1 122 ? -4.555 12.117 -1.167 1 91.06 122 ASP B O 1
ATOM 2752 N N . SER B 1 123 ? -5.188 12.523 0.919 1 91.19 123 SER B N 1
ATOM 2753 C CA . SER B 1 123 ? -4.898 11.164 1.361 1 91.19 123 SER B CA 1
ATOM 2754 C C . SER B 1 123 ? -5.789 10.148 0.65 1 91.19 123 SER B C 1
ATOM 2756 O O . SER B 1 123 ? -5.34 9.047 0.313 1 91.19 123 SER B O 1
ATOM 2758 N N . SER B 1 124 ? -7.016 10.594 0.435 1 91.75 124 SER B N 1
ATOM 2759 C CA . SER B 1 124 ? -7.938 9.711 -0.273 1 91.75 124 SER B CA 1
ATOM 2760 C C . SER B 1 124 ? -7.504 9.508 -1.722 1 91.75 124 SER B C 1
ATOM 2762 O O . SER B 1 124 ? -7.516 8.383 -2.225 1 91.75 124 SER B O 1
ATOM 2764 N N . ILE B 1 125 ? -7.105 10.5 -2.355 1 93.25 125 ILE B N 1
ATOM 2765 C CA . ILE B 1 125 ? -6.668 10.422 -3.744 1 93.25 125 ILE B CA 1
ATOM 2766 C C . ILE B 1 125 ? -5.371 9.617 -3.832 1 93.25 125 ILE B C 1
ATOM 2768 O O . ILE B 1 125 ? -5.203 8.797 -4.734 1 93.25 125 ILE B O 1
ATOM 2772 N N . ASN B 1 126 ? -4.484 9.875 -2.908 1 92.62 126 ASN B N 1
ATOM 2773 C CA . ASN B 1 126 ? -3.236 9.117 -2.863 1 92.62 126 ASN B CA 1
ATOM 2774 C C . ASN B 1 126 ? -3.49 7.633 -2.619 1 92.62 126 ASN B C 1
ATOM 2776 O O . ASN B 1 126 ? -2.846 6.777 -3.232 1 92.62 126 ASN B O 1
ATOM 2780 N N . SER B 1 127 ? -4.418 7.41 -1.72 1 91.31 127 SER B N 1
ATOM 2781 C CA . SER B 1 127 ? -4.77 6.023 -1.441 1 91.31 127 SER B CA 1
ATOM 2782 C C . SER B 1 127 ? -5.371 5.348 -2.672 1 91.31 127 SER B C 1
ATOM 2784 O O . SER B 1 127 ? -5.008 4.219 -3.006 1 91.31 127 SER B O 1
ATOM 2786 N N . MET B 1 128 ? -6.207 6.09 -3.324 1 91.69 128 MET B N 1
ATOM 2787 C CA . MET B 1 128 ? -6.801 5.566 -4.551 1 91.69 128 MET B CA 1
ATOM 2788 C C . MET B 1 128 ? -5.73 5.277 -5.598 1 91.69 128 MET B C 1
ATOM 2790 O O . MET B 1 128 ? -5.727 4.211 -6.211 1 91.69 128 MET B O 1
ATOM 2794 N N . THR B 1 129 ? -4.852 6.227 -5.762 1 91.94 129 THR B N 1
ATOM 2795 C CA . THR B 1 129 ? -3.777 6.074 -6.734 1 91.94 129 THR B CA 1
ATOM 2796 C C . THR B 1 129 ? -2.873 4.902 -6.359 1 91.94 129 THR B C 1
ATOM 2798 O O . THR B 1 129 ? -2.443 4.141 -7.23 1 91.94 129 THR B O 1
ATOM 2801 N N . SER B 1 130 ? -2.668 4.773 -5.098 1 90.12 130 SER B N 1
ATOM 2802 C CA . SER B 1 130 ? -1.832 3.688 -4.594 1 90.12 130 SER B CA 1
ATOM 2803 C C . SER B 1 130 ? -2.445 2.326 -4.902 1 90.12 130 SER B C 1
ATOM 2805 O O . SER B 1 130 ? -1.781 1.454 -5.465 1 90.12 130 SER B O 1
ATOM 2807 N N . TRP B 1 131 ? -3.723 2.199 -4.723 1 87.62 131 TRP B N 1
ATOM 2808 C CA . TRP B 1 131 ? -4.375 0.908 -4.898 1 87.62 131 TRP B CA 1
ATOM 2809 C C . TRP B 1 131 ? -4.59 0.605 -6.379 1 87.62 131 TRP B C 1
ATOM 2811 O O . TRP B 1 131 ? -4.535 -0.555 -6.797 1 87.62 131 TRP B O 1
ATOM 2821 N N . VAL B 1 132 ? -4.773 1.641 -7.109 1 88.5 132 VAL B N 1
ATOM 2822 C CA . VAL B 1 132 ? -4.848 1.443 -8.555 1 88.5 132 VAL B CA 1
ATOM 2823 C C . VAL B 1 132 ? -3.506 0.931 -9.078 1 88.5 132 VAL B C 1
ATOM 2825 O O . VAL B 1 132 ? -3.461 -0.013 -9.867 1 88.5 132 VAL B O 1
ATOM 2828 N N . GLY B 1 133 ? -2.492 1.596 -8.672 1 90.19 133 GLY B N 1
ATOM 2829 C CA . GLY B 1 133 ? -1.165 1.158 -9.07 1 90.19 133 GLY B CA 1
ATOM 2830 C C . GLY B 1 133 ? -0.843 -0.256 -8.625 1 90.19 133 GLY B C 1
ATOM 2831 O O . GLY B 1 133 ? -0.302 -1.049 -9.398 1 90.19 133 GLY B O 1
ATOM 2832 N N . CYS B 1 134 ? -1.22 -0.519 -7.379 1 86.62 134 CYS B N 1
ATOM 2833 C CA . CYS B 1 134 ? -1.005 -1.854 -6.832 1 86.62 134 CYS B CA 1
ATOM 2834 C C . CYS B 1 134 ? -1.738 -2.906 -7.652 1 86.62 134 CYS B C 1
ATOM 2836 O O . CYS B 1 134 ? -1.146 -3.908 -8.055 1 86.62 134 CYS B O 1
ATOM 2838 N N . PHE B 1 135 ? -2.961 -2.6 -7.977 1 86.25 135 PHE B N 1
ATOM 2839 C CA . PHE B 1 135 ? -3.779 -3.543 -8.727 1 86.25 135 PHE B CA 1
ATOM 2840 C C . PHE B 1 135 ? -3.227 -3.738 -10.133 1 86.25 135 PHE B C 1
ATOM 2842 O O . PHE B 1 135 ? -3.135 -4.867 -10.617 1 86.25 135 PHE B O 1
ATOM 2849 N N . VAL B 1 136 ? -2.877 -2.738 -10.719 1 87.5 136 VAL B N 1
ATOM 2850 C CA . VAL B 1 136 ? -2.375 -2.793 -12.086 1 87.5 136 VAL B CA 1
ATOM 2851 C C . VAL B 1 136 ? -1.09 -3.617 -12.133 1 87.5 136 VAL B C 1
ATOM 2853 O O . VAL B 1 136 ? -0.939 -4.496 -12.984 1 87.5 136 VAL B O 1
ATOM 2856 N N . VAL B 1 137 ? -0.223 -3.428 -11.211 1 88.81 137 VAL B N 1
ATOM 2857 C CA . VAL B 1 137 ? 1.069 -4.105 -11.219 1 88.81 137 VAL B CA 1
ATOM 2858 C C . VAL B 1 137 ? 0.881 -5.586 -10.898 1 88.81 137 VAL B C 1
ATOM 2860 O O . VAL B 1 137 ? 1.484 -6.449 -11.539 1 88.81 137 VAL B O 1
ATOM 2863 N N . ILE B 1 138 ? -0.021 -5.875 -9.953 1 83.31 138 ILE B N 1
ATOM 2864 C CA . ILE B 1 138 ? -0.24 -7.254 -9.523 1 83.31 138 ILE B CA 1
ATOM 2865 C C . ILE B 1 138 ? -0.9 -8.047 -10.656 1 83.31 138 ILE B C 1
ATOM 2867 O O . ILE B 1 138 ? -0.552 -9.203 -10.891 1 83.31 138 ILE B O 1
ATOM 2871 N N . PHE B 1 139 ? -1.729 -7.41 -11.445 1 82.75 139 PHE B N 1
ATOM 2872 C CA . PHE B 1 139 ? -2.477 -8.102 -12.492 1 82.75 139 PHE B CA 1
ATOM 2873 C C . PHE B 1 139 ? -1.688 -8.125 -13.789 1 82.75 139 PHE B C 1
ATOM 2875 O O . PHE B 1 139 ? -1.76 -9.094 -14.555 1 82.75 139 PHE B O 1
ATOM 2882 N N . ILE B 1 140 ? -0.971 -7.141 -13.969 1 83.5 140 ILE B N 1
ATOM 2883 C CA . ILE B 1 140 ? -0.314 -7.008 -15.258 1 83.5 140 ILE B CA 1
ATOM 2884 C C . ILE B 1 140 ? 1.019 -7.754 -15.242 1 83.5 140 ILE B C 1
ATOM 2886 O O . ILE B 1 140 ? 1.526 -8.156 -16.297 1 83.5 140 ILE B O 1
ATOM 2890 N N . TYR B 1 141 ? 1.543 -7.887 -14.141 1 86.81 141 TYR B N 1
ATOM 2891 C CA . TYR B 1 141 ? 2.871 -8.484 -14.062 1 86.81 141 TYR B CA 1
ATOM 2892 C C . TYR B 1 141 ? 2.869 -9.898 -14.625 1 86.81 141 TYR B C 1
ATOM 2894 O O . TYR B 1 141 ? 3.695 -10.234 -15.477 1 86.81 141 TYR B O 1
ATOM 2902 N N . PRO B 1 142 ? 1.942 -10.797 -14.203 1 81.94 142 PRO B N 1
ATOM 2903 C CA . PRO B 1 142 ? 1.926 -12.141 -14.789 1 81.94 142 PRO B CA 1
ATOM 2904 C C . PRO B 1 142 ? 1.697 -12.125 -16.297 1 81.94 142 PRO B C 1
ATOM 2906 O O . PRO B 1 142 ? 2.271 -12.945 -17.016 1 81.94 142 PRO B O 1
ATOM 2909 N N . ALA B 1 143 ? 0.919 -11.203 -16.719 1 82.94 143 ALA B N 1
ATOM 2910 C CA . ALA B 1 143 ? 0.701 -11.062 -18.156 1 82.94 143 ALA B CA 1
ATOM 2911 C C . ALA B 1 143 ? 1.969 -10.594 -18.859 1 82.94 143 ALA B C 1
ATOM 2913 O O . ALA B 1 143 ? 2.273 -11.031 -19.969 1 82.94 143 ALA B O 1
ATOM 2914 N N . MET B 1 144 ? 2.697 -9.703 -18.219 1 85.94 144 MET B N 1
ATOM 2915 C CA . MET B 1 144 ? 3.955 -9.211 -18.766 1 85.94 144 MET B CA 1
ATOM 2916 C C . MET B 1 144 ? 5.004 -10.312 -18.797 1 85.94 144 MET B C 1
ATOM 2918 O O . MET B 1 144 ? 5.754 -10.43 -19.781 1 85.94 144 MET B O 1
ATOM 2922 N N . GLN B 1 145 ? 5.012 -11.062 -17.797 1 84.12 145 GLN B N 1
ATOM 2923 C CA . GLN B 1 145 ? 5.961 -12.172 -17.734 1 84.12 145 GLN B CA 1
ATOM 2924 C C . GLN B 1 145 ? 5.727 -13.156 -18.875 1 84.12 145 GLN B C 1
ATOM 2926 O O . GLN B 1 145 ? 6.676 -13.648 -19.484 1 84.12 145 GLN B O 1
ATOM 2931 N N . LYS B 1 146 ? 4.5 -13.414 -19.172 1 84.81 146 LYS B N 1
ATOM 2932 C CA . LYS B 1 146 ? 4.145 -14.359 -20.234 1 84.81 146 LYS B CA 1
ATOM 2933 C C . LYS B 1 146 ? 4.359 -13.75 -21.609 1 84.81 146 LYS B C 1
ATOM 2935 O O . LYS B 1 146 ? 4.801 -14.438 -22.531 1 84.81 146 LYS B O 1
ATOM 2940 N N . GLY B 1 147 ? 4.125 -12.477 -21.734 1 87.69 147 GLY B N 1
ATOM 2941 C CA . GLY B 1 147 ? 4.168 -11.836 -23.047 1 87.69 147 GLY B CA 1
ATOM 2942 C C . GLY B 1 147 ? 5.551 -11.344 -23.422 1 87.69 147 GLY B C 1
ATOM 2943 O O . GLY B 1 147 ? 6.043 -11.648 -24.516 1 87.69 147 GLY B O 1
ATOM 2944 N N . ILE B 1 148 ? 6.203 -10.586 -22.484 1 86.94 148 ILE B N 1
ATOM 2945 C CA . ILE B 1 148 ? 7.461 -9.938 -22.844 1 86.94 148 ILE B CA 1
ATOM 2946 C C . ILE B 1 148 ? 8.594 -10.492 -21.984 1 86.94 148 ILE B C 1
ATOM 2948 O O . ILE B 1 148 ? 9.742 -10.062 -22.109 1 86.94 148 ILE B O 1
ATOM 2952 N N . GLY B 1 149 ? 8.305 -11.438 -21.219 1 84.81 149 GLY B N 1
ATOM 2953 C CA . GLY B 1 149 ? 9.336 -12.078 -20.422 1 84.81 149 GLY B CA 1
ATOM 2954 C C . GLY B 1 149 ? 9.75 -11.266 -19.203 1 84.81 149 GLY B C 1
ATOM 2955 O O . GLY B 1 149 ? 9.25 -10.156 -19 1 84.81 149 GLY B O 1
ATOM 2956 N N . GLU B 1 150 ? 10.672 -11.797 -18.453 1 84.12 150 GLU B N 1
ATOM 2957 C CA . GLU B 1 150 ? 11.18 -11.125 -17.266 1 84.12 150 GLU B CA 1
ATOM 2958 C C . GLU B 1 150 ? 12.008 -9.898 -17.641 1 84.12 150 GLU B C 1
ATOM 2960 O O . GLU B 1 150 ? 11.961 -8.875 -16.953 1 84.12 150 GLU B O 1
ATOM 2965 N N . PHE B 1 151 ? 12.719 -10.047 -18.766 1 89.12 151 PHE B N 1
ATOM 2966 C CA . PHE B 1 151 ? 13.523 -8.93 -19.25 1 89.12 151 PHE B CA 1
ATOM 2967 C C . PHE B 1 151 ? 12.656 -7.715 -19.547 1 89.12 151 PHE B C 1
ATOM 2969 O O . PHE B 1 151 ? 12.922 -6.617 -19.047 1 89.12 151 PHE B O 1
ATOM 2976 N N . GLY B 1 152 ? 11.609 -7.941 -20.266 1 90.12 152 GLY B N 1
ATOM 2977 C CA . GLY B 1 152 ? 10.719 -6.852 -20.641 1 90.12 152 GLY B CA 1
ATOM 2978 C C . GLY B 1 152 ? 10.008 -6.246 -19.438 1 90.12 152 GLY B C 1
ATOM 2979 O O . GLY B 1 152 ? 9.867 -5.023 -19.344 1 90.12 152 GLY B O 1
ATOM 2980 N N . ALA B 1 153 ? 9.539 -7.055 -18.531 1 90.19 153 ALA B N 1
ATOM 2981 C CA . ALA B 1 153 ? 8.812 -6.59 -17.344 1 90.19 153 ALA B CA 1
ATOM 2982 C C . ALA B 1 153 ? 9.688 -5.699 -16.469 1 90.19 153 ALA B C 1
ATOM 2984 O O . ALA B 1 153 ? 9.273 -4.613 -16.062 1 90.19 153 ALA B O 1
ATOM 2985 N N . PHE B 1 154 ? 10.922 -6.109 -16.312 1 92.5 154 PHE B N 1
ATOM 2986 C CA . PHE B 1 154 ? 11.781 -5.375 -15.398 1 92.5 154 PHE B CA 1
ATOM 2987 C C . PHE B 1 154 ? 12.383 -4.152 -16.078 1 92.5 154 PHE B C 1
ATOM 2989 O O . PHE B 1 154 ? 12.789 -3.199 -15.406 1 92.5 154 PHE B O 1
ATOM 2996 N N . LEU B 1 155 ? 12.414 -4.172 -17.375 1 93.12 155 LEU B N 1
ATOM 2997 C CA . LEU B 1 155 ? 12.773 -2.955 -18.094 1 93.12 155 LEU B CA 1
ATOM 2998 C C . LEU B 1 155 ? 11.688 -1.891 -17.938 1 93.12 155 LEU B C 1
ATOM 3000 O O . LEU B 1 155 ? 11.992 -0.7 -17.844 1 93.12 155 LEU B O 1
ATOM 3004 N N . PHE B 1 156 ? 10.516 -2.338 -17.969 1 93.81 156 PHE B N 1
ATOM 3005 C CA . PHE B 1 156 ? 9.406 -1.428 -17.734 1 93.81 156 PHE B CA 1
ATOM 3006 C C . PHE B 1 156 ? 9.508 -0.79 -16.359 1 93.81 156 PHE B C 1
ATOM 3008 O O . PHE B 1 156 ? 9.32 0.42 -16.203 1 93.81 156 PHE B O 1
ATOM 3015 N N . PHE B 1 157 ? 9.789 -1.569 -15.359 1 94.38 157 PHE B N 1
ATOM 3016 C CA . PHE B 1 157 ? 9.922 -1.051 -14 1 94.38 157 PHE B CA 1
ATOM 3017 C C . PHE B 1 157 ? 11.109 -0.104 -13.898 1 94.38 157 PHE B C 1
ATOM 3019 O O . PHE B 1 157 ? 11.062 0.887 -13.172 1 94.38 157 PHE B O 1
ATOM 3026 N N . ALA B 1 158 ? 12.133 -0.481 -14.648 1 95.25 158 ALA B N 1
ATOM 3027 C CA . ALA B 1 158 ? 13.297 0.404 -14.664 1 95.25 158 ALA B CA 1
ATOM 3028 C C . ALA B 1 158 ? 12.945 1.755 -15.281 1 95.25 158 ALA B C 1
ATOM 3030 O O . ALA B 1 158 ? 13.383 2.799 -14.797 1 95.25 158 ALA B O 1
ATOM 3031 N N . ALA B 1 159 ? 12.195 1.731 -16.312 1 95.44 159 ALA B N 1
ATOM 3032 C CA . ALA B 1 159 ? 11.758 2.967 -16.953 1 95.44 159 ALA B CA 1
ATOM 3033 C C . ALA B 1 159 ? 10.906 3.807 -16 1 95.44 159 ALA B C 1
ATOM 3035 O O . ALA B 1 159 ? 11.023 5.035 -15.984 1 95.44 159 ALA B O 1
ATOM 3036 N N . ASP B 1 160 ? 10.062 3.139 -15.273 1 95.38 160 ASP B N 1
ATOM 3037 C CA . ASP B 1 160 ? 9.242 3.84 -14.297 1 95.38 160 ASP B CA 1
ATOM 3038 C C . ASP B 1 160 ? 10.102 4.488 -13.219 1 95.38 160 ASP B C 1
ATOM 3040 O O . ASP B 1 160 ? 9.812 5.594 -12.758 1 95.38 160 ASP B O 1
ATOM 3044 N N . ALA B 1 161 ? 11.164 3.783 -12.812 1 94.94 161 ALA B N 1
ATOM 3045 C CA . ALA B 1 161 ? 12.07 4.348 -11.82 1 94.94 161 ALA B CA 1
ATOM 3046 C C . ALA B 1 161 ? 12.773 5.594 -12.352 1 94.94 161 ALA B C 1
ATOM 3048 O O . ALA B 1 161 ? 12.969 6.562 -11.617 1 94.94 161 ALA B O 1
ATOM 3049 N N . LEU B 1 162 ? 13.133 5.543 -13.594 1 95.62 162 LEU B N 1
ATOM 3050 C CA . LEU B 1 162 ? 13.742 6.707 -14.234 1 95.62 162 LEU B CA 1
ATOM 3051 C C . LEU B 1 162 ? 12.758 7.867 -14.305 1 95.62 162 LEU B C 1
ATOM 3053 O O . LEU B 1 162 ? 13.125 9.016 -14.062 1 95.62 162 LEU B O 1
ATOM 3057 N N . PHE B 1 163 ? 11.555 7.543 -14.656 1 95.69 163 PHE B N 1
ATOM 3058 C CA . PHE B 1 163 ? 10.508 8.555 -14.688 1 95.69 163 PHE B CA 1
ATOM 3059 C C . PHE B 1 163 ? 10.297 9.172 -13.312 1 95.69 163 PHE B C 1
ATOM 3061 O O . PHE B 1 163 ? 10.164 10.391 -13.188 1 95.69 163 PHE B O 1
ATOM 3068 N N . ALA B 1 164 ? 10.25 8.352 -12.305 1 94.19 164 ALA B N 1
ATOM 3069 C CA . ALA B 1 164 ? 10.102 8.828 -10.938 1 94.19 164 ALA B CA 1
ATOM 3070 C C . ALA B 1 164 ? 11.25 9.75 -10.547 1 94.19 164 ALA B C 1
ATOM 3072 O O . ALA B 1 164 ? 11.047 10.75 -9.844 1 94.19 164 ALA B O 1
ATOM 3073 N N . LEU B 1 165 ? 12.422 9.391 -10.992 1 94.06 165 LEU B N 1
ATOM 3074 C CA . LEU B 1 165 ? 13.602 10.195 -10.703 1 94.06 165 LEU B CA 1
ATOM 3075 C C . LEU B 1 165 ? 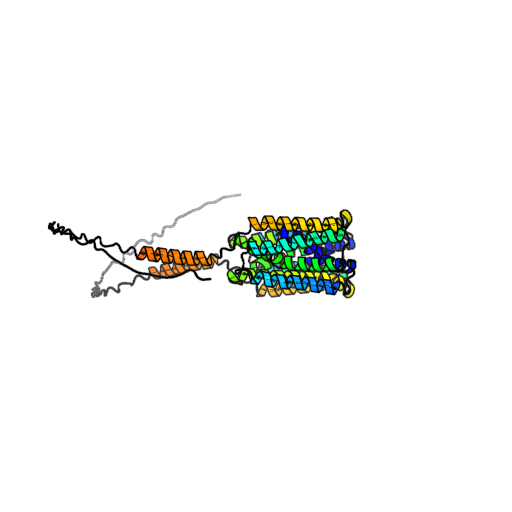13.469 11.586 -11.305 1 94.06 165 LEU B C 1
ATOM 3077 O O . LEU B 1 165 ? 13.641 12.586 -10.602 1 94.06 165 LEU B O 1
ATOM 3081 N N . ILE B 1 166 ? 13.141 11.633 -12.531 1 93.06 166 ILE B N 1
ATOM 3082 C CA . ILE B 1 166 ? 13.055 12.906 -13.242 1 93.06 166 ILE B CA 1
ATOM 3083 C C . ILE B 1 166 ? 11.891 13.727 -12.688 1 93.06 166 ILE B C 1
ATOM 3085 O O . ILE B 1 166 ? 12.039 14.922 -12.414 1 93.06 166 ILE B O 1
ATOM 3089 N N . PHE B 1 167 ? 10.781 13.109 -12.469 1 90.56 167 PHE B N 1
ATOM 3090 C CA . PHE B 1 167 ? 9.586 13.789 -11.977 1 90.56 167 PHE B CA 1
ATOM 3091 C C . PHE B 1 167 ? 9.812 14.312 -10.562 1 90.56 167 PHE B C 1
ATOM 3093 O O . PHE B 1 167 ? 9.43 15.445 -10.25 1 90.56 167 PHE B O 1
ATOM 3100 N N . GLY B 1 168 ? 10.383 13.531 -9.695 1 87.56 168 GLY B N 1
ATOM 3101 C CA . GLY B 1 168 ? 10.609 13.93 -8.312 1 87.56 168 GLY B CA 1
ATOM 3102 C C . GLY B 1 168 ? 11.594 15.086 -8.188 1 87.56 168 GLY B C 1
ATOM 3103 O O . GLY B 1 168 ? 11.414 15.961 -7.336 1 87.56 168 GLY B O 1
ATOM 3104 N N . LEU B 1 169 ? 12.555 15.133 -9.086 1 85.81 169 LEU B N 1
ATOM 3105 C CA . LEU B 1 169 ? 13.555 16.188 -9.023 1 85.81 169 LEU B CA 1
ATOM 3106 C C . LEU B 1 169 ? 12.961 17.531 -9.438 1 85.81 169 LEU B C 1
ATOM 3108 O O . LEU B 1 169 ? 13.43 18.594 -9.016 1 85.81 169 LEU B O 1
ATOM 3112 N N . ILE B 1 170 ? 11.812 17.453 -10.07 1 84.62 170 ILE B N 1
ATOM 3113 C CA . ILE B 1 170 ? 11.172 18.672 -10.547 1 84.62 170 ILE B CA 1
ATOM 3114 C C . ILE B 1 170 ? 10.109 19.109 -9.547 1 84.62 170 ILE B C 1
ATOM 3116 O O . ILE B 1 170 ? 9.953 20.312 -9.289 1 84.62 170 ILE B O 1
ATOM 3120 N N . VAL B 1 171 ? 9.438 18.188 -8.961 1 81.88 171 VAL B N 1
ATOM 3121 C CA . VAL B 1 171 ? 8.242 18.516 -8.18 1 81.88 171 VAL B CA 1
ATOM 3122 C C . VAL B 1 171 ? 8.617 18.672 -6.707 1 81.88 171 VAL B C 1
ATOM 3124 O O . VAL B 1 171 ? 8.047 19.516 -6.008 1 81.88 171 VAL B O 1
ATOM 3127 N N . ILE B 1 172 ? 9.5 17.859 -6.277 1 76.5 172 ILE B N 1
ATOM 3128 C CA . ILE B 1 172 ? 9.797 17.875 -4.848 1 76.5 172 ILE B CA 1
ATOM 3129 C C . ILE B 1 172 ? 10.438 19.203 -4.473 1 76.5 172 ILE B C 1
ATOM 3131 O O . ILE B 1 172 ? 11.43 19.625 -5.078 1 76.5 172 ILE B O 1
ATOM 3135 N N . LYS B 1 173 ? 9.586 20.031 -3.785 1 65.25 173 LYS B N 1
ATOM 3136 C CA . LYS B 1 173 ? 10.094 21.266 -3.209 1 65.25 173 LYS B CA 1
ATOM 3137 C C . LYS B 1 173 ? 10.883 21 -1.932 1 65.25 173 LYS B C 1
ATOM 3139 O O . LYS B 1 173 ? 10.57 20.062 -1.189 1 65.25 173 LYS B O 1
ATOM 3144 N N . GLU B 1 174 ? 12.086 21.516 -1.833 1 60.03 174 GLU B N 1
ATOM 3145 C CA . GLU B 1 174 ? 12.93 21.328 -0.653 1 60.03 174 GLU B CA 1
ATOM 3146 C C . GLU B 1 174 ? 12.164 21.672 0.625 1 60.03 174 GLU B C 1
ATOM 3148 O O . GLU B 1 174 ? 11.289 22.531 0.622 1 60.03 174 GLU B O 1
ATOM 3153 N N . ALA B 1 175 ? 11.68 20.688 1.299 1 53.66 175 ALA B N 1
ATOM 3154 C CA . ALA B 1 175 ? 11.141 20.969 2.631 1 53.66 175 ALA B CA 1
ATOM 3155 C C . ALA B 1 175 ? 11.773 22.219 3.229 1 53.66 175 ALA B C 1
ATOM 3157 O O . ALA B 1 175 ? 12.992 22.406 3.148 1 53.66 175 ALA B O 1
ATOM 3158 N N . ILE B 1 176 ? 11.188 23.422 3.152 1 43.5 176 ILE B N 1
ATOM 3159 C CA . ILE B 1 176 ? 11.703 24.672 3.725 1 43.5 176 ILE B CA 1
ATOM 3160 C C . ILE B 1 176 ? 12.406 24.375 5.047 1 43.5 176 ILE B C 1
ATOM 3162 O O . ILE B 1 176 ? 11.773 23.906 6.004 1 43.5 176 ILE B O 1
ATOM 3166 N N . ALA B 1 177 ? 13.422 23.734 5.207 1 42.22 177 ALA B N 1
ATOM 3167 C CA . ALA B 1 177 ? 14.195 24.141 6.379 1 42.22 177 ALA B CA 1
ATOM 3168 C C . ALA B 1 177 ? 13.953 25.609 6.707 1 42.22 177 ALA B C 1
ATOM 3170 O O . ALA B 1 177 ? 14.797 26.453 6.418 1 42.22 177 ALA B O 1
ATOM 3171 N N . ASP B 1 178 ? 13.023 26.25 6.184 1 37.5 178 ASP B N 1
ATOM 3172 C CA . ASP B 1 178 ? 12.938 27.625 6.656 1 37.5 178 ASP B CA 1
ATOM 3173 C C . ASP B 1 178 ? 13.031 27.688 8.18 1 37.5 178 ASP B C 1
ATOM 3175 O O . ASP B 1 178 ? 12.227 28.375 8.828 1 37.5 178 ASP B O 1
ATOM 3179 N N . GLU B 1 179 ? 13.32 26.797 8.883 1 36.09 179 GLU B N 1
ATOM 3180 C CA . GLU B 1 179 ? 13.844 27.281 10.156 1 36.09 179 GLU B CA 1
ATOM 3181 C C . GLU B 1 179 ? 14.898 28.359 9.945 1 36.09 179 GLU B C 1
ATOM 3183 O O . GLU B 1 179 ? 15.141 29.188 10.828 1 36.09 179 GLU B O 1
ATOM 3188 N N . GLU B 1 180 ? 15.648 28.375 8.906 1 36.88 180 GLU B N 1
ATOM 3189 C CA . GLU B 1 180 ? 16.469 29.562 8.734 1 36.88 180 GLU B CA 1
ATOM 3190 C C . GLU B 1 180 ? 15.641 30.75 8.234 1 36.88 180 GLU B C 1
ATOM 3192 O O . GLU B 1 180 ? 15.875 31.891 8.641 1 36.88 180 GLU B O 1
ATOM 3197 N N . THR B 1 181 ? 14.648 30.578 7.387 1 35.59 181 THR B N 1
ATOM 3198 C CA . THR B 1 181 ? 13.898 31.781 7.035 1 35.59 181 THR B CA 1
ATOM 3199 C C . THR B 1 181 ? 12.859 32.094 8.102 1 35.59 181 THR B C 1
ATOM 3201 O O . THR B 1 181 ? 12.523 33.281 8.32 1 35.59 181 THR B O 1
ATOM 3204 N N . THR B 1 182 ? 12.195 31.156 8.758 1 36.34 182 THR B N 1
ATOM 3205 C CA . THR B 1 182 ? 11.422 31.594 9.906 1 36.34 182 THR B CA 1
ATOM 3206 C C . THR B 1 182 ? 12.336 32.156 11 1 36.34 182 THR B C 1
ATOM 3208 O O . THR B 1 182 ? 11.953 33.062 11.727 1 36.34 182 THR B O 1
ATOM 3211 N N . GLU B 1 183 ? 13.453 31.578 11.172 1 36.41 183 GLU B N 1
ATOM 3212 C CA . GLU B 1 183 ? 14.43 32.281 12.008 1 36.41 183 GLU B CA 1
ATOM 3213 C C . GLU B 1 183 ? 14.914 33.562 11.352 1 36.41 183 GLU B C 1
ATOM 3215 O O . GLU B 1 183 ? 15.141 34.562 12.031 1 36.41 183 GLU B O 1
ATOM 3220 N N . ASN B 1 184 ? 15.195 33.5 10.047 1 40 184 ASN B N 1
ATOM 3221 C CA . ASN B 1 184 ? 15.586 34.781 9.422 1 40 184 ASN B CA 1
ATOM 3222 C C . ASN B 1 184 ? 14.383 35.688 9.211 1 40 184 ASN B C 1
ATOM 3224 O O . ASN B 1 184 ? 14.539 36.906 9.133 1 40 184 ASN B O 1
ATOM 3228 N N . LEU B 1 185 ? 13.219 35.094 9.039 1 37.72 185 LEU B N 1
ATOM 3229 C CA . LEU B 1 185 ? 12.062 35.969 9.062 1 37.72 185 LEU B CA 1
ATOM 3230 C C . LEU B 1 185 ? 11.797 36.5 10.469 1 37.72 185 LEU B C 1
ATOM 3232 O O . LEU B 1 185 ? 11.438 37.656 10.648 1 37.72 185 LEU B O 1
ATOM 3236 N N . ASP B 1 186 ? 11.953 35.625 11.469 1 39.84 186 ASP B N 1
ATOM 3237 C CA . ASP B 1 186 ? 11.945 36.188 12.82 1 39.84 186 ASP B CA 1
ATOM 3238 C C . ASP B 1 186 ? 13.188 37.031 13.07 1 39.84 186 ASP B C 1
ATOM 3240 O O . ASP B 1 186 ? 13.125 38.031 13.773 1 39.84 186 ASP B O 1
ATOM 3244 N N . SER B 1 187 ? 14.258 36.562 12.461 1 41.22 187 SER B N 1
ATOM 3245 C CA . SER B 1 187 ? 15.453 37.375 12.625 1 41.22 187 SER B CA 1
ATOM 3246 C C . SER B 1 187 ? 15.367 38.656 11.766 1 41.22 187 SER B C 1
ATOM 3248 O O . SER B 1 187 ? 15.789 39.719 12.195 1 41.22 187 SER B O 1
ATOM 3250 N N . ASP B 1 188 ? 14.836 38.438 10.531 1 41.47 188 ASP B N 1
ATOM 3251 C CA . ASP B 1 188 ? 14.664 39.625 9.711 1 41.47 188 ASP B CA 1
ATOM 3252 C C . ASP B 1 188 ? 13.484 40.469 10.211 1 41.47 188 ASP B C 1
ATOM 3254 O O . ASP B 1 188 ? 13.523 41.719 10.148 1 41.47 188 ASP B O 1
ATOM 3258 N N . GLU B 1 189 ? 12.453 39.781 10.688 1 43.09 189 GLU B N 1
ATOM 3259 C CA . GLU B 1 189 ? 11.414 40.562 11.352 1 43.09 189 GLU B CA 1
ATOM 3260 C C . GLU B 1 189 ? 11.922 41.125 12.664 1 43.09 189 GLU B C 1
ATOM 3262 O O . GLU B 1 189 ? 11.578 42.25 13.031 1 43.09 189 GLU B O 1
ATOM 3267 N N . GLU B 1 190 ? 12.727 40.281 13.352 1 42.62 190 GLU B N 1
ATOM 3268 C CA . GLU B 1 190 ? 13.391 40.875 14.508 1 42.62 190 GLU B CA 1
ATOM 3269 C C . GLU B 1 190 ? 14.391 41.969 14.078 1 42.62 190 GLU B C 1
ATOM 3271 O O . GLU B 1 190 ? 14.531 43 14.734 1 42.62 190 GLU B O 1
ATOM 3276 N N . GLU B 1 191 ? 15.086 41.594 12.953 1 43.31 191 GLU B N 1
ATOM 3277 C CA . GLU B 1 191 ? 16 42.625 12.453 1 43.31 191 GLU B CA 1
ATOM 3278 C C . GLU B 1 191 ? 15.242 43.781 11.828 1 43.31 191 GLU B C 1
ATOM 3280 O O . GLU B 1 191 ? 15.664 44.938 11.945 1 43.31 191 GLU B O 1
ATOM 3285 N N . GLU B 1 192 ? 14.125 43.344 11.117 1 43.69 192 GLU B N 1
ATOM 3286 C CA . GLU B 1 192 ? 13.336 44.469 10.57 1 43.69 192 GLU B CA 1
ATOM 3287 C C . GLU B 1 192 ? 12.586 45.188 11.672 1 43.69 192 GLU B C 1
ATOM 3289 O O . GLU B 1 192 ? 12.289 46.375 11.547 1 43.69 192 GLU B O 1
ATOM 3294 N N . LYS B 1 193 ? 12.086 44.438 12.602 1 46.31 193 LYS B N 1
ATOM 3295 C CA . LYS B 1 193 ? 11.484 45.125 13.742 1 46.31 193 LYS B CA 1
ATOM 3296 C C . LYS B 1 193 ? 12.539 45.875 14.531 1 46.31 193 LYS B C 1
ATOM 3298 O O . LYS B 1 193 ? 12.219 46.875 15.211 1 46.31 193 LYS B O 1
ATOM 3303 N N . LYS B 1 194 ? 13.734 45.25 14.625 1 45.12 194 LYS B N 1
ATOM 3304 C CA . LYS B 1 194 ? 14.797 46 15.281 1 45.12 194 LYS B CA 1
ATOM 3305 C C . LYS B 1 194 ? 15.188 47.219 14.461 1 45.12 194 LYS B C 1
ATOM 3307 O O . LYS B 1 194 ? 15.516 48.281 15.023 1 45.12 194 LYS B O 1
ATOM 3312 N N . ASP B 1 195 ? 15.219 47.031 13.141 1 42.69 195 ASP B N 1
ATOM 3313 C CA . ASP B 1 195 ? 15.562 48.188 12.32 1 42.69 195 ASP B CA 1
ATOM 3314 C C . ASP B 1 195 ? 14.445 49.219 12.344 1 42.69 195 ASP B C 1
ATOM 3316 O O . ASP B 1 195 ? 14.703 50.406 12.211 1 42.69 195 ASP B O 1
ATOM 3320 N N . SER B 1 196 ? 13.195 48.656 12.414 1 43 196 SER B N 1
ATOM 3321 C CA . SER B 1 196 ? 12.117 49.625 12.422 1 43 196 SER B CA 1
ATOM 3322 C C . SER B 1 196 ? 12.078 50.406 13.742 1 43 196 SER B C 1
ATOM 3324 O O . SER B 1 196 ? 11.547 51.5 13.812 1 43 196 SER B O 1
ATOM 3326 N N . SER B 1 197 ? 12.328 49.656 14.844 1 41.72 197 SER B N 1
ATOM 3327 C CA . SER B 1 197 ? 12.297 50.375 16.125 1 41.72 197 SER B CA 1
ATOM 3328 C C . SER B 1 197 ? 13.406 51.406 16.203 1 41.72 197 SER B C 1
ATOM 3330 O O . SER B 1 197 ? 13.375 52.281 17.062 1 41.72 197 SER B O 1
ATOM 3332 N N . SER B 1 198 ? 14.578 51 15.539 1 39.91 198 SER B N 1
ATOM 3333 C CA . SER B 1 198 ? 15.695 51.938 15.68 1 39.91 198 SER B CA 1
ATOM 3334 C C . SER B 1 198 ? 15.461 53.219 14.875 1 39.91 198 SER B C 1
ATOM 3336 O O . SER B 1 198 ? 16.344 54.062 14.805 1 39.91 198 SER B O 1
ATOM 3338 N N . THR B 1 199 ? 14.477 53.125 13.969 1 36.88 199 THR B N 1
ATOM 3339 C CA . THR B 1 199 ? 14.32 54.406 13.25 1 36.88 199 THR B CA 1
ATOM 3340 C C . THR B 1 199 ? 13.734 55.469 14.172 1 36.88 199 THR B C 1
ATOM 3342 O O . THR B 1 199 ? 12.523 55.5 14.391 1 36.88 199 THR B O 1
ATOM 3345 N N . THR B 1 200 ? 14.312 55.594 15.336 1 35.38 200 THR B N 1
ATOM 3346 C CA . THR B 1 200 ? 13.938 56.719 16.172 1 35.38 200 THR B CA 1
ATOM 3347 C C . THR B 1 200 ? 13.961 58.031 15.375 1 35.38 200 THR B C 1
ATOM 3349 O O . THR B 1 200 ? 14.875 58.25 14.586 1 35.38 200 THR B O 1
ATOM 3352 N N . PRO B 1 201 ? 12.867 58.688 15.07 1 35.16 201 PRO B N 1
ATOM 3353 C CA . PRO B 1 201 ? 12.836 59.969 14.344 1 35.16 201 PRO B CA 1
ATOM 3354 C C . PRO B 1 201 ? 13.938 60.906 14.789 1 35.16 201 PRO B C 1
ATOM 3356 O O . PRO B 1 201 ? 14.078 61.188 15.984 1 35.16 201 PRO B O 1
ATOM 3359 N N . GLU B 1 202 ? 15.188 60.781 14.219 1 33.84 202 GLU B N 1
ATOM 3360 C CA . GLU B 1 202 ? 16.25 61.75 14.484 1 33.84 202 GLU B CA 1
ATOM 3361 C C . GLU B 1 202 ? 15.703 63.188 14.531 1 33.84 202 GLU B C 1
ATOM 3363 O O . GLU B 1 202 ? 15.062 63.656 13.586 1 33.84 202 GLU B O 1
ATOM 3368 N N . ASN B 1 203 ? 15.32 63.625 15.688 1 32.84 203 ASN B N 1
ATOM 3369 C CA . ASN B 1 203 ? 15 65 15.969 1 32.84 203 ASN B CA 1
ATOM 3370 C C . ASN B 1 203 ? 16.016 66 15.336 1 32.84 203 ASN B C 1
ATOM 3372 O O . ASN B 1 203 ? 17.203 65.938 15.664 1 32.84 203 ASN B O 1
ATOM 3376 N N . LYS B 1 204 ? 15.953 66.188 14.047 1 32.19 204 LYS B N 1
ATOM 3377 C CA . LYS B 1 204 ? 16.703 67.25 13.312 1 32.19 204 LYS B CA 1
ATOM 3378 C C . LYS B 1 204 ? 16.875 68.5 14.141 1 32.19 204 LYS B C 1
ATOM 3380 O O . LYS B 1 204 ? 15.945 69.25 14.289 1 32.19 204 LYS B O 1
ATOM 3385 N N . GLU B 1 205 ? 17.578 68.375 15.352 1 28.92 205 GLU B N 1
ATOM 3386 C CA . GLU B 1 205 ? 17.938 69.562 16.078 1 28.92 205 GLU B CA 1
ATOM 3387 C C . GLU B 1 205 ? 18.672 70.562 15.172 1 28.92 205 GLU B C 1
ATOM 3389 O O . GLU B 1 205 ? 19.609 70.188 14.469 1 28.92 205 GLU B O 1
ATOM 3394 N N . ASN B 1 206 ? 18.031 71.625 14.688 1 30.66 206 ASN B N 1
ATOM 3395 C CA . ASN B 1 206 ? 18.375 72.812 13.984 1 30.66 206 ASN B CA 1
ATOM 3396 C C . ASN B 1 206 ? 19.625 73.5 14.57 1 30.66 206 ASN B C 1
ATOM 3398 O O . ASN B 1 206 ? 19.547 74.188 15.57 1 30.66 206 ASN B O 1
ATOM 3402 N N . ASN B 1 207 ? 20.781 72.625 14.859 1 27.42 207 ASN B N 1
ATOM 3403 C CA . ASN B 1 207 ? 21.969 73.188 15.461 1 27.42 207 ASN B CA 1
ATOM 3404 C C . ASN B 1 207 ? 22.516 74.375 14.617 1 27.42 207 ASN B C 1
ATOM 3406 O O . ASN B 1 207 ? 22.922 74.125 13.477 1 27.42 207 ASN B O 1
ATOM 3410 N N . GLN B 1 208 ? 22.125 75.562 14.891 1 27.94 208 GLN B N 1
ATOM 3411 C CA . GLN B 1 208 ? 22.625 76.875 14.5 1 27.94 208 GLN B CA 1
ATOM 3412 C C . GLN B 1 208 ? 24.125 77 14.781 1 27.94 208 GLN B C 1
ATOM 3414 O O . GLN B 1 208 ? 24.547 77.062 15.938 1 27.94 208 GLN B O 1
ATOM 3419 N N . LYS B 1 209 ? 24.953 76.062 14.07 1 28.16 209 LYS B N 1
ATOM 3420 C CA . LYS B 1 209 ? 26.422 76 14.148 1 28.16 209 LYS B CA 1
ATOM 3421 C C . LYS B 1 209 ? 27.062 77.375 14.008 1 28.16 209 LYS B C 1
ATOM 3423 O O . LYS B 1 209 ? 26.875 78.062 12.992 1 28.16 209 LYS B O 1
ATOM 3428 N N . GLU B 1 210 ? 27.344 78 15.156 1 27.3 210 GLU B N 1
ATOM 3429 C CA . GLU B 1 210 ? 28.016 79.312 15.273 1 27.3 210 GLU B CA 1
ATOM 3430 C C . GLU B 1 210 ? 29.422 79.25 14.664 1 27.3 210 GLU B C 1
ATOM 3432 O O . GLU B 1 210 ? 30.047 78.188 14.656 1 27.3 210 GLU B O 1
ATOM 3437 N N . PRO B 1 211 ? 30.016 80.25 14 1 27.58 211 PRO B N 1
ATOM 3438 C CA . PRO B 1 211 ? 31.188 80.5 13.156 1 27.58 211 PRO B CA 1
ATOM 3439 C C . PRO B 1 211 ? 32.5 80.312 13.906 1 27.58 211 PRO B C 1
ATOM 3441 O O . PRO B 1 211 ? 32.781 81 14.891 1 27.58 211 PRO B O 1
ATOM 3444 N N . GLU B 1 212 ? 32.969 79 14.172 1 25.11 212 GLU B N 1
ATOM 3445 C CA . GLU B 1 212 ? 34.156 78.75 14.977 1 25.11 212 GLU B CA 1
ATOM 3446 C C . GLU B 1 212 ? 35.406 79.438 14.375 1 25.11 212 GLU B C 1
ATOM 3448 O O . GLU B 1 212 ? 35.656 79.312 13.18 1 25.11 212 GLU B O 1
ATOM 3453 N N . GLN B 1 213 ? 36.031 80.375 15.016 1 23.45 213 GLN B N 1
ATOM 3454 C CA . GLN B 1 213 ? 37.188 81.25 14.812 1 23.45 213 GLN B CA 1
ATOM 3455 C C . GLN B 1 213 ? 38.469 80.438 14.711 1 23.45 213 GLN B C 1
ATOM 3457 O O . GLN B 1 213 ? 38.625 79.438 15.422 1 23.45 213 GLN B O 1
ATOM 3462 N N . LYS B 1 214 ? 39.406 80.5 13.758 1 24.16 214 LYS B N 1
ATOM 3463 C CA . LYS B 1 214 ? 40.562 80 13.023 1 24.16 214 LYS B CA 1
ATOM 3464 C C . LYS B 1 214 ? 41.812 80 13.914 1 24.16 214 LYS B C 1
ATOM 3466 O O . LYS B 1 214 ? 42.906 79.625 13.453 1 24.16 214 LYS B O 1
ATOM 3471 N N . GLU B 1 215 ? 41.906 80.062 15.242 1 21.77 215 GLU B N 1
ATOM 3472 C CA . GLU B 1 215 ? 43.219 80.562 15.609 1 21.77 215 GLU B CA 1
ATOM 3473 C C . GLU B 1 215 ? 44.344 79.625 15.32 1 21.77 215 GLU B C 1
ATOM 3475 O O . GLU B 1 215 ? 44.125 78.375 15.312 1 21.77 215 GLU B O 1
ATOM 3480 N N . GLU B 1 216 ? 45.625 80 14.938 1 23.44 216 GLU B N 1
ATOM 3481 C CA . GLU B 1 216 ? 46.938 79.875 14.328 1 23.44 216 GLU B CA 1
ATOM 3482 C C . GLU B 1 216 ? 47.875 79.062 15.227 1 23.44 216 GLU B C 1
ATOM 3484 O O . GLU B 1 216 ? 48.469 79.625 16.172 1 23.44 216 GLU B O 1
ATOM 3489 N N . SER B 1 217 ? 47.562 77.75 15.75 1 20.42 217 SER B N 1
ATOM 3490 C CA . SER B 1 217 ? 48.469 77.25 16.797 1 20.42 217 SER B CA 1
ATOM 3491 C C . SER B 1 217 ? 49.812 76.812 16.203 1 20.42 217 SER B C 1
ATOM 3493 O O . SER B 1 217 ? 49.844 76.188 15.18 1 20.42 217 SER B O 1
ATOM 3495 N N . SER B 1 218 ? 51.062 77.375 16.547 1 21.67 218 SER B N 1
ATOM 3496 C CA . SER B 1 218 ? 52.469 77.438 16.25 1 21.67 218 SER B CA 1
ATOM 3497 C C . SER B 1 218 ? 53.219 76.25 16.703 1 21.67 218 SER B C 1
ATOM 3499 O O . SER B 1 218 ? 54.469 76.188 16.656 1 21.67 218 SER B O 1
ATOM 3501 N N . SER B 1 219 ? 52.625 75 16.906 1 20.47 219 SER B N 1
ATOM 3502 C CA . SER B 1 219 ? 53.438 74.125 17.766 1 20.47 219 SER B CA 1
ATOM 3503 C C . SER B 1 219 ? 54.688 73.625 17.016 1 20.47 219 SER B C 1
ATOM 3505 O O . SER B 1 219 ? 54.625 73.312 15.836 1 20.47 219 SER B O 1
ATOM 3507 N N . SER B 1 220 ? 56 73.625 17.656 1 21.11 220 SER B N 1
ATOM 3508 C CA . SER B 1 220 ? 57.469 73.625 17.578 1 21.11 220 SER B CA 1
ATOM 3509 C C . SER B 1 220 ? 57.969 72.188 17.328 1 21.11 220 SER B C 1
ATOM 3511 O O . SER B 1 220 ? 57.438 71.188 17.844 1 21.11 220 SER B O 1
ATOM 3513 N N . SER B 1 221 ? 58.844 71.875 16.312 1 21.2 221 SER B N 1
ATOM 3514 C CA . SER B 1 221 ? 59.5 70.875 15.453 1 21.2 221 SER B CA 1
ATOM 3515 C C . SER B 1 221 ? 60.562 70.125 16.234 1 21.2 221 SER B C 1
ATOM 3517 O O . SER B 1 221 ? 61.5 69.562 15.641 1 21.2 221 SER B O 1
ATOM 3519 N N . SER B 1 222 ? 60.375 69.438 17.5 1 19.42 222 SER B N 1
ATOM 3520 C CA . SER B 1 222 ? 61.594 69 18.156 1 19.42 222 SER B CA 1
ATOM 3521 C C . SER B 1 222 ? 62.188 67.812 17.422 1 19.42 222 SER B C 1
ATOM 3523 O O . SER B 1 222 ? 61.438 66.875 17.016 1 19.42 222 SER B O 1
ATOM 3525 N N . SER B 1 223 ? 63.531 67.688 16.984 1 20.97 223 SER B N 1
ATOM 3526 C CA . SER B 1 223 ? 64.562 67.062 16.125 1 20.97 223 SER B CA 1
ATOM 3527 C C . SER B 1 223 ? 65.062 65.75 16.734 1 20.97 223 SER B C 1
ATOM 3529 O O . SER B 1 223 ? 66 65.125 16.219 1 20.97 223 SER B O 1
ATOM 3531 N N . SER B 1 224 ? 64.312 64.938 17.688 1 17.8 224 SER B N 1
ATOM 3532 C CA . SER B 1 224 ? 65.25 64.125 18.469 1 17.8 224 SER B CA 1
ATOM 3533 C C . SER B 1 224 ? 65.938 63.156 17.594 1 17.8 224 SER B C 1
ATOM 3535 O O . SER B 1 224 ? 65.5 62.844 16.469 1 17.8 224 SER B O 1
ATOM 3537 N N . SER B 1 225 ? 66.438 61.875 18.266 1 18.02 225 SER B N 1
ATOM 3538 C CA . SER B 1 225 ? 67.625 61.156 18.703 1 18.02 225 SER B CA 1
ATOM 3539 C C . SER B 1 225 ? 67.875 59.875 17.875 1 18.02 225 SER B C 1
ATOM 3541 O O . SER B 1 225 ? 67.062 58.938 17.906 1 18.02 225 SER B O 1
ATOM 3543 N N . LYS B 1 226 ? 68.562 59.875 16.719 1 21.8 226 LYS B N 1
ATOM 3544 C CA . LYS B 1 226 ? 68.75 58.781 15.812 1 21.8 226 LYS B CA 1
ATOM 3545 C C . LYS B 1 226 ? 69.812 57.812 16.391 1 21.8 226 LYS B C 1
ATOM 3547 O O . LYS B 1 226 ? 71 58 16.219 1 21.8 226 LYS B O 1
ATOM 3552 N N . ASN B 1 227 ? 69.688 57.281 17.703 1 18.11 227 ASN B N 1
ATOM 3553 C CA . ASN B 1 227 ? 70.812 56.531 18.219 1 18.11 227 ASN B CA 1
ATOM 3554 C C . ASN B 1 227 ? 71.125 55.281 17.359 1 18.11 227 ASN B C 1
ATOM 3556 O O . ASN B 1 227 ? 70.188 54.531 17.016 1 18.11 227 ASN B O 1
ATOM 3560 N N . LEU B 1 228 ? 72.312 55.156 16.781 1 19.27 228 LEU B N 1
ATOM 3561 C CA . LEU B 1 228 ? 73.125 54.406 15.836 1 19.27 228 LEU B CA 1
ATOM 3562 C C . LEU B 1 228 ? 73.438 53.031 16.375 1 19.27 228 LEU B C 1
ATOM 3564 O O . LEU B 1 228 ? 73.875 52.156 15.617 1 19.27 228 LEU B O 1
ATOM 3568 N N . ASP B 1 229 ? 73.562 52.75 17.75 1 18.5 229 ASP B N 1
ATOM 3569 C CA . ASP B 1 229 ? 74.75 51.969 18.078 1 18.5 229 ASP B CA 1
ATOM 3570 C C . ASP B 1 229 ? 74.688 50.562 17.484 1 18.5 229 ASP B C 1
ATOM 3572 O O . ASP B 1 229 ? 73.562 50.094 17.172 1 18.5 229 ASP B O 1
ATOM 3576 N N . ASN B 1 230 ? 75.812 49.75 17.594 1 19.58 230 ASN B N 1
ATOM 3577 C CA . ASN B 1 230 ? 76.625 48.812 16.828 1 19.58 230 ASN B CA 1
ATOM 3578 C C . ASN B 1 230 ? 76.062 47.406 16.906 1 19.58 230 ASN B C 1
ATOM 3580 O O . ASN B 1 230 ? 76 46.688 15.914 1 19.58 230 ASN B O 1
ATOM 3584 N N . GLU B 1 231 ? 75.375 46.75 17.953 1 16.36 231 GLU B N 1
ATOM 3585 C CA . GLU B 1 231 ? 76.188 45.812 18.75 1 16.36 231 GLU B CA 1
ATOM 3586 C C . GLU B 1 231 ? 76.438 44.531 17.984 1 16.36 231 GLU B C 1
ATOM 3588 O O . GLU B 1 231 ? 77.625 44.094 17.906 1 16.36 231 GLU B O 1
ATOM 3593 N N . ASP B 1 232 ? 75.75 43.5 18.312 1 19.8 232 ASP B N 1
ATOM 3594 C CA . ASP B 1 232 ? 76.25 42.219 18.766 1 19.8 232 ASP B CA 1
ATOM 3595 C C . ASP B 1 232 ? 77.062 41.5 17.672 1 19.8 232 ASP B C 1
ATOM 3597 O O . ASP B 1 232 ? 76.938 41.844 16.5 1 19.8 232 ASP B O 1
ATOM 3601 N N . SER B 1 233 ? 77.562 40.219 17.859 1 18.2 233 SER B N 1
ATOM 3602 C CA . SER B 1 233 ? 78.25 39.156 18.578 1 18.2 233 SER B CA 1
ATOM 3603 C C . SER B 1 233 ? 78.75 38.062 17.609 1 18.2 233 SER B C 1
ATOM 3605 O O . SER B 1 233 ? 78.188 37.875 16.547 1 18.2 233 SER B O 1
ATOM 3607 N N . GLY B 1 234 ? 80 37.219 17.859 1 18.56 234 GLY B N 1
ATOM 3608 C CA . GLY B 1 234 ? 81.188 36.344 17.734 1 18.56 234 GLY B CA 1
ATOM 3609 C C . GLY B 1 234 ? 80.812 35 17.141 1 18.56 234 GLY B C 1
ATOM 3610 O O . GLY B 1 234 ? 81.438 34.562 16.156 1 18.56 234 GLY B O 1
ATOM 3611 N N . SER B 1 235 ? 80.562 33.75 17.953 1 21.12 235 SER B N 1
ATOM 3612 C CA . SER B 1 235 ? 81.5 32.625 18.125 1 21.12 235 SER B CA 1
ATOM 3613 C C . SER B 1 235 ? 81.75 31.906 16.812 1 21.12 235 SER B C 1
ATOM 3615 O O . SER B 1 235 ? 80.938 32.062 15.867 1 21.12 235 SER B O 1
ATOM 3617 N N . GLY B 1 236 ? 82.875 30.641 16.688 1 19.28 236 GLY B N 1
ATOM 3618 C CA . GLY B 1 236 ? 83.875 29.578 16.797 1 19.28 236 GLY B CA 1
ATOM 3619 C C . GLY B 1 236 ? 83.438 28.266 16.172 1 19.28 236 GLY B C 1
ATOM 3620 O O . GLY B 1 236 ? 84.125 27.672 15.391 1 19.28 236 GLY B O 1
ATOM 3621 N N . VAL B 1 237 ? 82.938 27.156 16.891 1 22.98 237 VAL B N 1
ATOM 3622 C CA . VAL B 1 237 ? 83.438 25.781 16.984 1 22.98 237 VAL B CA 1
ATOM 3623 C C . VAL B 1 237 ? 83.312 25.109 15.602 1 22.98 237 VAL B C 1
ATOM 3625 O O . VAL B 1 237 ? 82.562 25.547 14.742 1 22.98 237 VAL B O 1
ATOM 3628 N N . ASN B 1 238 ? 84.062 23.625 15.523 1 20.47 238 ASN B N 1
ATOM 3629 C CA . ASN B 1 238 ? 84.875 22.469 15.867 1 20.47 238 ASN B CA 1
ATOM 3630 C C . ASN B 1 238 ? 84.375 21.203 15.219 1 20.47 238 ASN B C 1
ATOM 3632 O O . ASN B 1 238 ? 83.125 21.047 15.047 1 20.47 238 ASN B O 1
ATOM 3636 N N . VAL B 1 239 ? 83.938 19.75 15.641 1 24.12 239 VAL B N 1
ATOM 3637 C CA . VAL B 1 239 ? 83.75 18.547 14.828 1 24.12 239 VAL B CA 1
ATOM 3638 C C . VAL B 1 239 ? 82.688 18.766 13.75 1 24.12 239 VAL B C 1
ATOM 3640 O O . VAL B 1 239 ? 81.688 19.422 14 1 24.12 239 VAL B O 1
#

Nearest PDB structures (foldseek):
  4qiq-assembly1_A  TM=8.829E-01  e=6.918E-04  Escherichia coli K-12
  4ja4-assembly3_C  TM=6.976E-01  e=3.464E-03  Escherichia coli K-12
  6t1z-assembly1_A  TM=8.244E-01  e=1.094E-01  Lactococcus lactis
  8jtc-assembly1_A  TM=7.402E-01  e=9.973E-02  Homo sapiens
  4oaa-assembly1_B  TM=5.806E-01  e=5.236E-02  Escherichia coli str. K-12 substr. DH10B